Protein AF-A0A7S2V9V9-F1 (afdb_monomer_lite)

Structure (mmCIF, N/CA/C/O backbone):
data_AF-A0A7S2V9V9-F1
#
_entry.id   AF-A0A7S2V9V9-F1
#
loop_
_atom_site.group_PDB
_atom_site.id
_atom_site.type_symbol
_atom_site.label_atom_id
_atom_site.label_alt_id
_atom_site.label_comp_id
_atom_site.label_asym_id
_atom_site.label_entity_id
_atom_site.label_seq_id
_atom_site.pdbx_PDB_ins_code
_atom_site.Cartn_x
_atom_site.Cartn_y
_atom_site.Cartn_z
_atom_site.occupancy
_atom_site.B_iso_or_equiv
_atom_site.auth_seq_id
_atom_site.auth_comp_id
_atom_site.auth_asym_id
_atom_site.auth_atom_id
_atom_site.pdbx_PDB_model_num
ATOM 1 N N . MET A 1 1 ? 31.658 46.465 34.150 1.00 36.44 1 MET A N 1
ATOM 2 C CA . MET A 1 1 ? 31.860 45.616 32.953 1.00 36.44 1 MET A CA 1
ATOM 3 C C . MET A 1 1 ? 30.732 44.587 32.948 1.00 36.44 1 MET A C 1
ATOM 5 O O . MET A 1 1 ? 30.599 43.927 33.961 1.00 36.44 1 MET A O 1
ATOM 9 N N . GLY A 1 2 ? 29.841 44.426 31.974 1.00 36.22 2 GLY A N 1
ATOM 10 C CA . GLY A 1 2 ? 29.581 45.121 30.718 1.00 36.22 2 GLY A CA 1
ATOM 11 C C . GLY A 1 2 ? 28.080 45.429 30.599 1.00 36.22 2 GLY A C 1
ATOM 12 O O . GLY A 1 2 ? 27.252 44.802 31.258 1.00 36.22 2 GLY A O 1
ATOM 13 N N . GLY A 1 3 ? 27.779 46.480 29.841 1.00 30.20 3 GLY A N 1
ATOM 14 C CA . GLY A 1 3 ? 26.470 47.112 29.751 1.00 30.20 3 GLY A CA 1
ATOM 15 C C . GLY A 1 3 ? 25.541 46.513 28.698 1.00 30.20 3 GLY A C 1
ATOM 16 O O . GLY A 1 3 ? 25.969 45.932 27.705 1.00 30.20 3 GLY A O 1
ATOM 17 N N . SER A 1 4 ? 24.258 46.736 28.969 1.00 34.84 4 SER A N 1
ATOM 18 C CA . SER A 1 4 ? 23.104 46.648 28.078 1.00 34.84 4 SER A CA 1
ATOM 19 C C . SER A 1 4 ? 23.309 47.455 26.789 1.00 34.84 4 SER A C 1
ATOM 21 O O . SER A 1 4 ? 23.699 48.623 26.847 1.00 34.84 4 SER A O 1
ATOM 23 N N . ALA A 1 5 ? 23.016 46.839 25.640 1.00 31.77 5 ALA A N 1
ATOM 24 C CA . ALA A 1 5 ? 22.919 47.509 24.349 1.00 31.77 5 ALA A CA 1
ATOM 25 C C . ALA A 1 5 ? 21.442 47.646 23.953 1.00 31.77 5 ALA A C 1
ATOM 27 O O . ALA A 1 5 ? 20.721 46.668 23.766 1.00 31.77 5 ALA A O 1
ATOM 28 N N . SER A 1 6 ? 21.034 48.904 23.853 1.00 31.03 6 SER A N 1
ATOM 29 C CA . SER A 1 6 ? 19.750 49.418 23.398 1.00 31.03 6 SER A CA 1
ATOM 30 C C . SER A 1 6 ? 19.849 49.797 21.912 1.00 31.03 6 SER A C 1
ATOM 32 O O . SER A 1 6 ? 20.848 50.391 21.523 1.00 31.03 6 SER A O 1
ATOM 34 N N . VAL A 1 7 ? 18.775 49.527 21.154 1.00 34.25 7 VAL A N 1
ATOM 35 C CA . VAL A 1 7 ? 18.222 50.330 20.035 1.00 34.25 7 VAL A CA 1
ATOM 36 C C . VAL A 1 7 ? 19.156 50.684 18.869 1.00 34.25 7 VAL A C 1
ATOM 38 O O . VAL A 1 7 ? 19.941 51.606 19.017 1.00 34.25 7 VAL A O 1
ATOM 41 N N . VAL A 1 8 ? 18.930 50.092 17.681 1.00 33.81 8 VAL A N 1
ATOM 42 C CA . VAL A 1 8 ? 18.851 50.779 16.362 1.00 33.81 8 VAL A CA 1
ATOM 43 C C . VAL A 1 8 ? 18.061 49.883 15.377 1.00 33.81 8 VAL A C 1
ATOM 45 O O . VAL A 1 8 ? 18.212 48.666 15.398 1.00 33.81 8 VAL A O 1
ATOM 48 N N . VAL A 1 9 ? 17.303 50.523 14.474 1.00 29.14 9 VAL A N 1
ATOM 49 C CA . VAL A 1 9 ? 16.671 50.035 13.222 1.00 29.14 9 VAL A CA 1
ATOM 50 C C . VAL A 1 9 ? 15.174 49.690 13.299 1.00 29.14 9 VAL A C 1
ATOM 52 O O . VAL A 1 9 ? 14.748 48.561 13.096 1.00 29.14 9 VAL A O 1
ATOM 55 N N . GLU A 1 10 ? 14.356 50.731 13.468 1.00 35.50 10 GLU A N 1
ATOM 56 C CA . GLU A 1 10 ? 13.002 50.802 12.904 1.00 35.50 10 GLU A CA 1
ATOM 57 C C . GLU A 1 10 ? 12.976 51.983 11.920 1.00 35.50 10 GLU A C 1
ATOM 59 O O . GLU A 1 10 ? 12.989 53.137 12.347 1.00 35.50 10 GLU A O 1
ATOM 64 N N . ARG A 1 11 ? 13.038 51.692 10.612 1.00 40.50 11 ARG A N 1
ATOM 65 C CA . ARG A 1 11 ? 12.555 52.500 9.467 1.00 40.50 11 ARG A CA 1
ATOM 66 C C . ARG A 1 11 ? 13.237 52.035 8.183 1.00 40.50 11 ARG A C 1
ATOM 68 O O . ARG A 1 11 ? 14.275 52.560 7.809 1.00 40.50 11 ARG A O 1
ATOM 75 N N . GLU A 1 12 ? 12.607 51.100 7.488 1.00 34.78 12 GLU A N 1
ATOM 76 C CA . GLU A 1 12 ? 12.567 51.061 6.025 1.00 34.78 12 GLU A CA 1
ATOM 77 C C . GLU A 1 12 ? 11.476 50.071 5.593 1.00 34.78 12 GLU A C 1
ATOM 79 O O . GLU A 1 12 ? 11.235 49.091 6.289 1.00 34.78 12 GLU A O 1
ATOM 84 N N . LEU A 1 13 ? 10.837 50.340 4.447 1.00 31.81 13 LEU A N 1
ATOM 85 C CA . LEU A 1 13 ? 9.734 49.596 3.803 1.00 31.81 13 LEU A CA 1
ATOM 86 C C . LEU A 1 13 ? 8.303 50.096 4.075 1.00 31.81 13 LEU A C 1
ATOM 88 O O . LEU A 1 13 ? 7.404 49.343 4.428 1.00 31.81 13 LEU A O 1
ATOM 92 N N . LEU A 1 14 ? 8.056 51.360 3.731 1.00 32.47 14 LEU A N 1
ATOM 93 C CA . LEU A 1 14 ? 6.814 51.731 3.047 1.00 32.47 14 LEU A CA 1
ATOM 94 C C . LEU A 1 14 ? 7.199 52.428 1.741 1.00 32.47 14 LEU A C 1
ATOM 96 O O . LEU A 1 14 ? 7.457 53.629 1.718 1.00 32.47 14 LEU A O 1
ATOM 100 N N . LYS A 1 15 ? 7.292 51.657 0.653 1.00 38.94 15 LYS A N 1
ATOM 101 C CA . LYS A 1 15 ? 7.245 52.234 -0.695 1.00 38.94 15 LYS A CA 1
ATOM 102 C C . LYS A 1 15 ? 5.768 52.442 -1.053 1.00 38.94 15 LYS A C 1
ATOM 104 O O . LYS A 1 15 ? 4.975 51.538 -0.784 1.00 38.94 15 LYS A O 1
ATOM 109 N N . PRO A 1 16 ? 5.378 53.593 -1.619 1.00 38.88 16 PRO A N 1
ATOM 110 C CA . PRO A 1 16 ? 4.021 53.779 -2.112 1.00 38.88 16 PRO A CA 1
ATOM 111 C C . PRO A 1 16 ? 3.759 52.780 -3.246 1.00 38.88 16 PRO A C 1
ATOM 113 O O . PRO A 1 16 ? 4.573 52.646 -4.158 1.00 38.88 16 PRO A O 1
ATOM 116 N N . VAL A 1 17 ? 2.648 52.050 -3.142 1.00 45.81 17 VAL A N 1
ATOM 117 C CA . VAL A 1 17 ? 2.143 51.169 -4.201 1.00 45.81 17 VAL A CA 1
ATOM 118 C C . VAL A 1 17 ? 1.654 52.049 -5.349 1.00 45.81 17 VAL A C 1
ATOM 120 O O . VAL A 1 17 ? 0.987 53.059 -5.112 1.00 45.81 17 VAL A O 1
ATOM 123 N N . ASP A 1 18 ? 2.030 51.686 -6.571 1.00 53.84 18 ASP A N 1
ATOM 124 C CA . ASP A 1 18 ? 1.668 52.411 -7.785 1.00 53.84 18 ASP A CA 1
ATOM 125 C C . ASP A 1 18 ? 0.143 52.375 -7.999 1.00 53.84 18 ASP A C 1
ATOM 127 O O . ASP A 1 18 ? -0.524 51.372 -7.735 1.00 53.84 18 ASP A O 1
ATOM 131 N N . GLY A 1 19 ? -0.438 53.487 -8.451 1.00 49.59 19 GLY A N 1
ATOM 132 C CA . GLY A 1 19 ? -1.896 53.671 -8.523 1.00 49.59 19 GLY A CA 1
ATOM 133 C C . GLY A 1 19 ? -2.606 52.742 -9.518 1.00 49.59 19 GLY A C 1
ATOM 134 O O . GLY A 1 19 ? -3.830 52.619 -9.482 1.00 49.59 19 GLY A O 1
ATOM 135 N N . SER A 1 20 ? -1.852 52.069 -10.388 1.00 50.06 20 SER A N 1
ATOM 136 C CA . SER A 1 20 ? -2.335 51.082 -11.359 1.00 50.06 20 SER A CA 1
ATOM 137 C C . SER A 1 20 ? -2.782 49.761 -10.713 1.00 50.06 20 SER A C 1
ATOM 139 O O . SER A 1 20 ? -3.752 49.163 -11.184 1.00 50.06 20 SER A O 1
ATOM 141 N N . ASP A 1 21 ? -2.178 49.356 -9.591 1.00 53.59 21 ASP A N 1
ATOM 142 C CA . ASP A 1 21 ? -2.534 48.118 -8.875 1.00 53.59 21 ASP A CA 1
ATOM 143 C C . ASP A 1 21 ? -3.865 48.231 -8.115 1.00 53.59 21 ASP A C 1
ATOM 145 O O . ASP A 1 21 ? -4.569 47.240 -7.906 1.00 53.59 21 ASP A O 1
ATOM 149 N N . LEU A 1 22 ? -4.267 49.450 -7.742 1.00 58.72 22 LEU A N 1
ATOM 150 C CA . LEU A 1 22 ? -5.531 49.691 -7.038 1.00 58.72 22 LEU A CA 1
ATOM 151 C C . LEU A 1 22 ? -6.752 49.467 -7.939 1.00 58.72 22 LEU A C 1
ATOM 153 O O . LEU A 1 22 ? -7.773 48.964 -7.465 1.00 58.72 22 LEU A O 1
ATOM 157 N N . ASN A 1 23 ? -6.643 49.779 -9.233 1.00 64.12 23 ASN A N 1
ATOM 158 C CA . ASN A 1 23 ? -7.724 49.548 -10.194 1.00 64.12 23 ASN A CA 1
ATOM 159 C C . ASN A 1 23 ? -7.877 48.053 -10.509 1.00 64.12 23 ASN A C 1
ATOM 161 O O . ASN A 1 23 ? -8.989 47.534 -10.463 1.00 64.12 23 ASN A O 1
ATOM 165 N N . ALA A 1 24 ? -6.767 47.331 -10.699 1.00 58.91 24 ALA A N 1
ATOM 166 C CA . ALA A 1 24 ? -6.794 45.879 -10.887 1.00 58.91 24 ALA A CA 1
ATOM 167 C C . ALA A 1 24 ? -7.374 45.146 -9.660 1.00 58.91 24 ALA A C 1
ATOM 169 O O . ALA A 1 24 ? -8.154 44.200 -9.796 1.00 58.91 24 ALA A O 1
ATOM 170 N N . ALA A 1 25 ? -7.053 45.616 -8.450 1.00 55.88 25 ALA A N 1
ATOM 171 C CA . ALA A 1 25 ? -7.640 45.097 -7.218 1.00 55.88 25 ALA A CA 1
ATOM 172 C C . ALA A 1 25 ? -9.147 45.397 -7.116 1.00 55.88 25 ALA A C 1
ATOM 174 O O . ALA A 1 25 ? -9.921 44.529 -6.701 1.00 55.88 25 ALA A O 1
ATOM 175 N N . ALA A 1 26 ? -9.587 46.594 -7.515 1.00 68.31 26 ALA A N 1
ATOM 176 C CA . ALA A 1 26 ? -11.001 46.964 -7.529 1.00 68.31 26 ALA A CA 1
ATOM 177 C C . ALA A 1 26 ? -11.810 46.110 -8.521 1.00 68.31 26 ALA A C 1
ATOM 179 O O . ALA A 1 26 ? -12.881 45.610 -8.159 1.00 68.31 26 ALA A O 1
ATOM 180 N N . ASP A 1 27 ? -11.269 45.864 -9.715 1.00 68.31 27 ASP A N 1
ATOM 181 C CA . ASP A 1 27 ? -11.889 45.019 -10.740 1.00 68.31 27 ASP A CA 1
ATOM 182 C C . ASP A 1 27 ? -11.977 43.555 -10.287 1.00 68.31 27 ASP A C 1
ATOM 184 O O . ASP A 1 27 ? -13.024 42.913 -10.415 1.00 68.31 27 ASP A O 1
ATOM 188 N N . ALA A 1 28 ? -10.925 43.037 -9.645 1.00 57.62 28 ALA A N 1
ATOM 189 C CA . ALA A 1 28 ? -10.939 41.699 -9.061 1.00 57.62 28 ALA A CA 1
ATOM 190 C C . ALA A 1 28 ? -11.999 41.561 -7.950 1.00 57.62 28 ALA A C 1
ATOM 192 O O . ALA A 1 28 ? -12.719 40.560 -7.885 1.00 57.62 28 ALA A O 1
ATOM 193 N N . VAL A 1 29 ? -12.148 42.576 -7.090 1.00 69.31 29 VAL A N 1
ATOM 194 C CA . VAL A 1 29 ? -13.183 42.604 -6.043 1.00 69.31 29 VAL A CA 1
ATOM 195 C C . VAL A 1 29 ? -14.588 42.684 -6.647 1.00 69.31 29 VAL A C 1
ATOM 197 O O . VAL A 1 29 ? -15.509 42.032 -6.140 1.00 69.31 29 VAL A O 1
ATOM 200 N N . ALA A 1 30 ? -14.773 43.451 -7.723 1.00 74.50 30 ALA A N 1
ATOM 201 C CA . ALA A 1 30 ? -16.044 43.544 -8.433 1.00 74.50 30 ALA A CA 1
ATOM 202 C C . ALA A 1 30 ? -16.446 42.195 -9.051 1.00 74.50 30 ALA A C 1
ATOM 204 O O . ALA A 1 30 ? -17.587 41.755 -8.876 1.00 74.50 30 ALA A O 1
ATOM 205 N N . GLU A 1 31 ? -15.504 41.483 -9.671 1.00 74.31 31 GLU A N 1
ATOM 206 C CA . GLU A 1 31 ? -15.770 40.178 -10.281 1.00 74.31 31 GLU A CA 1
ATOM 207 C C . GLU A 1 31 ? -16.061 39.094 -9.227 1.00 74.31 31 GLU A C 1
ATOM 209 O O . GLU A 1 31 ? -16.985 38.295 -9.387 1.00 74.31 31 GLU A O 1
ATOM 214 N N . VAL A 1 32 ? -15.378 39.114 -8.075 1.00 62.94 32 VAL A N 1
ATOM 215 C CA . VAL A 1 32 ? -15.703 38.215 -6.948 1.00 62.94 32 VAL A CA 1
ATOM 216 C C . VAL A 1 32 ? -17.112 38.480 -6.403 1.00 62.94 32 VAL A C 1
ATOM 218 O O . VAL A 1 32 ? -17.848 37.535 -6.101 1.00 62.94 32 VAL A O 1
ATOM 221 N N . LYS A 1 33 ? -17.529 39.749 -6.295 1.00 69.94 33 LYS A N 1
ATOM 222 C CA . LYS A 1 33 ? -18.902 40.103 -5.890 1.00 69.94 33 LYS A CA 1
ATOM 223 C C . LYS A 1 33 ? -19.932 39.608 -6.908 1.00 69.94 33 LYS A C 1
ATOM 225 O O . LYS A 1 33 ? -20.965 39.072 -6.504 1.00 69.94 33 LYS A O 1
ATOM 230 N N . ARG A 1 34 ? -19.637 39.724 -8.206 1.00 85.19 34 ARG A N 1
ATOM 231 C CA . ARG A 1 34 ? -20.485 39.208 -9.289 1.00 85.19 34 ARG A CA 1
ATOM 232 C C . ARG A 1 34 ? -20.626 37.685 -9.226 1.00 85.19 34 ARG A C 1
ATOM 234 O O . ARG A 1 34 ? -21.750 37.188 -9.261 1.00 85.19 34 ARG A O 1
ATOM 241 N N . MET A 1 35 ? -19.522 36.954 -9.060 1.00 68.19 35 MET A N 1
ATOM 242 C CA . MET A 1 35 ? -19.529 35.490 -8.939 1.00 68.19 35 MET A CA 1
ATOM 243 C C . MET A 1 35 ? -20.311 35.013 -7.708 1.00 68.19 35 MET A C 1
ATOM 245 O O . MET A 1 35 ? -21.097 34.075 -7.809 1.00 68.19 35 MET A O 1
ATOM 249 N N . ARG A 1 36 ? -20.170 35.688 -6.557 1.00 66.38 36 ARG A N 1
ATOM 250 C CA . ARG A 1 36 ? -20.967 35.377 -5.353 1.00 66.38 36 ARG A CA 1
ATOM 251 C C . ARG A 1 36 ? -22.462 35.580 -5.572 1.00 66.38 36 ARG A C 1
ATOM 253 O O . ARG A 1 36 ? -23.250 34.766 -5.101 1.00 66.38 36 ARG A O 1
ATOM 260 N N . LYS A 1 37 ? -22.847 36.643 -6.283 1.00 78.81 37 LYS A N 1
ATOM 261 C CA . LYS A 1 37 ? -24.248 36.911 -6.619 1.00 78.81 37 LYS A CA 1
ATOM 262 C C . LYS A 1 37 ? -24.829 35.796 -7.493 1.00 78.81 37 LYS A C 1
ATOM 264 O O . LYS A 1 37 ? -25.873 35.257 -7.149 1.00 78.81 37 LYS A O 1
ATOM 269 N N . LEU A 1 38 ? -24.107 35.394 -8.542 1.00 70.38 38 LEU A N 1
ATOM 270 C CA . LEU A 1 38 ? -24.482 34.275 -9.417 1.00 70.38 38 LEU A CA 1
ATOM 271 C C . LEU A 1 38 ? -24.632 32.960 -8.643 1.00 70.38 38 LEU A C 1
ATOM 273 O O . LEU A 1 38 ? -25.619 32.256 -8.818 1.00 70.38 38 LEU A O 1
ATOM 277 N N . LEU A 1 39 ? -23.699 32.657 -7.736 1.00 66.19 39 LEU A N 1
ATOM 278 C CA . LEU A 1 39 ? -23.767 31.446 -6.916 1.00 66.19 39 LEU A CA 1
ATOM 279 C C . LEU A 1 39 ? -24.992 31.445 -5.983 1.00 66.19 39 LEU A C 1
ATOM 281 O O . LEU A 1 39 ? -25.609 30.404 -5.766 1.00 66.19 39 LEU A O 1
ATOM 285 N N . HIS A 1 40 ? -25.354 32.611 -5.439 1.00 73.00 40 HIS A N 1
ATOM 286 C CA . HIS A 1 40 ? -26.559 32.764 -4.626 1.00 73.00 40 HIS A CA 1
ATOM 287 C C . HIS A 1 40 ? -27.841 32.636 -5.450 1.00 73.00 40 HIS A C 1
ATOM 289 O O . HIS A 1 40 ? -28.777 31.983 -5.001 1.00 73.00 40 HIS A O 1
ATOM 295 N N . GLU A 1 41 ? -27.876 33.215 -6.651 1.00 75.69 41 GLU A N 1
ATOM 296 C CA . GLU A 1 41 ? -29.005 33.088 -7.578 1.00 75.69 41 GLU A CA 1
ATOM 297 C C . GLU A 1 41 ? -29.197 31.627 -8.018 1.00 75.69 41 GLU A C 1
ATOM 299 O O . GLU A 1 41 ? -30.321 31.134 -8.011 1.00 75.69 41 GLU A O 1
ATOM 304 N N . MET A 1 42 ? -28.110 30.899 -8.300 1.00 66.69 42 MET A N 1
ATOM 305 C CA . MET A 1 42 ? -28.160 29.465 -8.614 1.00 66.69 42 MET A CA 1
ATOM 306 C C . MET A 1 42 ? -28.695 28.635 -7.442 1.00 66.69 42 MET A C 1
ATOM 308 O O . MET A 1 42 ? -29.566 27.794 -7.649 1.00 66.69 42 MET A O 1
ATOM 312 N N . ARG A 1 43 ? -28.247 28.910 -6.207 1.00 59.34 43 ARG A N 1
ATOM 313 C CA . ARG A 1 43 ? -28.784 28.244 -5.007 1.00 59.34 43 ARG A CA 1
ATOM 314 C C . ARG A 1 43 ? -30.262 28.540 -4.781 1.00 59.34 43 ARG A C 1
ATOM 316 O O . ARG A 1 43 ? -31.004 27.627 -4.452 1.00 59.34 43 ARG A O 1
ATOM 323 N N . ALA A 1 44 ? -30.702 29.778 -4.995 1.00 63.88 44 ALA A N 1
ATOM 324 C CA . ALA A 1 44 ? -32.108 30.144 -4.836 1.00 63.88 44 ALA A CA 1
ATOM 325 C C . ALA A 1 44 ? -33.015 29.412 -5.844 1.00 63.88 44 ALA A C 1
ATOM 327 O O . ALA A 1 44 ? -34.132 29.027 -5.499 1.00 63.88 44 ALA A O 1
ATOM 328 N N . VAL A 1 45 ? -32.527 29.187 -7.072 1.00 60.59 45 VAL A N 1
ATOM 329 C CA . VAL A 1 45 ? -33.218 28.384 -8.097 1.00 60.59 45 VAL A CA 1
ATOM 330 C C . VAL A 1 45 ? -33.258 26.902 -7.709 1.00 60.59 45 VAL A C 1
ATOM 332 O O . VAL A 1 45 ? -34.291 26.258 -7.878 1.00 60.59 45 VAL A O 1
ATOM 335 N N . GLU A 1 46 ? -32.172 26.366 -7.151 1.00 49.91 46 GLU A N 1
ATOM 336 C CA . GLU A 1 46 ? -32.090 24.973 -6.694 1.00 49.91 46 GLU A CA 1
ATOM 337 C C . GLU A 1 46 ? -33.007 24.724 -5.479 1.00 49.91 46 GLU A C 1
ATOM 339 O O . GLU A 1 46 ? -33.777 23.767 -5.473 1.00 49.91 46 GLU A O 1
ATOM 344 N N . GLU A 1 47 ? -33.038 25.639 -4.506 1.00 58.12 47 GLU A N 1
ATOM 345 C CA . GLU A 1 47 ? -33.942 25.584 -3.348 1.00 58.12 47 GLU A CA 1
ATOM 346 C C . GLU A 1 47 ? -35.423 25.687 -3.759 1.00 58.12 47 GLU A C 1
ATOM 348 O O . GLU A 1 47 ? -36.263 24.979 -3.207 1.00 58.12 47 GLU A O 1
ATOM 353 N N . HIS A 1 48 ? -35.754 26.491 -4.780 1.00 47.12 48 HIS A N 1
ATOM 354 C CA . HIS A 1 48 ? -37.113 26.552 -5.342 1.00 47.12 48 HIS A CA 1
ATOM 355 C C . HIS A 1 48 ? -37.501 25.312 -6.164 1.00 47.12 48 HIS A C 1
ATOM 357 O O . HIS A 1 48 ? -38.691 25.009 -6.278 1.00 47.12 48 HIS A O 1
ATOM 363 N N . SER A 1 49 ? -36.521 24.608 -6.741 1.00 46.88 49 SER A N 1
ATOM 364 C CA . SER A 1 49 ? -36.719 23.351 -7.475 1.00 46.88 49 SER A CA 1
ATOM 365 C C . SER A 1 49 ? -36.998 22.189 -6.519 1.00 46.88 49 SER A C 1
ATOM 367 O O . SER A 1 49 ? -37.923 21.410 -6.735 1.00 46.88 49 SER A O 1
ATOM 369 N N . VAL A 1 50 ? -36.257 22.116 -5.410 1.00 43.91 50 VAL A N 1
ATOM 370 C CA . VAL A 1 50 ? -36.399 21.047 -4.408 1.00 43.91 50 VAL A CA 1
ATOM 371 C C . VAL A 1 50 ? -37.654 21.234 -3.545 1.00 43.91 50 VAL A C 1
ATOM 373 O O . VAL A 1 50 ? -38.288 20.250 -3.177 1.00 43.91 50 VAL A O 1
ATOM 376 N N . ALA A 1 51 ? -38.072 22.476 -3.272 1.00 47.97 51 ALA A N 1
ATOM 377 C CA . ALA A 1 51 ? -39.263 22.760 -2.465 1.00 47.97 51 ALA A CA 1
ATOM 378 C C . ALA A 1 51 ? -40.612 22.502 -3.176 1.00 47.97 51 ALA A C 1
ATOM 380 O O . ALA A 1 51 ? -41.645 22.551 -2.519 1.00 47.97 51 ALA A O 1
ATOM 381 N N . ASN A 1 52 ? -40.626 22.224 -4.487 1.00 44.34 52 ASN A N 1
ATOM 382 C CA . ASN A 1 52 ? -41.853 22.024 -5.279 1.00 44.34 52 ASN A CA 1
ATOM 383 C C . ASN A 1 52 ? -42.042 20.584 -5.796 1.00 44.34 52 ASN A C 1
ATOM 385 O O . ASN A 1 52 ? -42.835 20.359 -6.710 1.00 44.34 52 ASN A O 1
ATOM 389 N N . ILE A 1 53 ? -41.325 19.602 -5.240 1.00 43.72 53 ILE A N 1
ATOM 390 C CA . ILE A 1 53 ? -41.492 18.191 -5.637 1.00 43.72 53 ILE A CA 1
ATOM 391 C C . ILE A 1 53 ? -42.738 17.551 -4.992 1.00 43.72 53 ILE A C 1
ATOM 393 O O . ILE A 1 53 ? -43.275 16.596 -5.547 1.00 43.72 53 ILE A O 1
ATOM 397 N N . ASP A 1 54 ? -43.286 18.147 -3.932 1.00 46.34 54 ASP A N 1
ATOM 398 C CA . ASP A 1 54 ? -44.553 17.734 -3.320 1.00 46.34 54 ASP A CA 1
ATOM 399 C C . ASP A 1 54 ? -45.646 18.788 -3.549 1.00 46.34 54 ASP A C 1
ATOM 401 O O . ASP A 1 54 ? -46.037 19.496 -2.630 1.00 46.34 54 ASP A O 1
ATOM 405 N N . ASP A 1 55 ? -46.125 18.926 -4.789 1.00 37.41 55 ASP A N 1
ATOM 406 C CA . ASP A 1 55 ? -47.559 19.123 -5.035 1.00 37.41 55 ASP A CA 1
ATOM 407 C C . ASP A 1 55 ? -47.916 19.030 -6.525 1.00 37.41 55 ASP A C 1
ATOM 409 O O . ASP A 1 55 ? -47.444 19.752 -7.406 1.00 37.41 55 ASP A O 1
ATOM 413 N N . CYS A 1 56 ? -48.828 18.110 -6.806 1.00 41.50 56 CYS A N 1
ATOM 414 C CA . CYS A 1 56 ? -49.406 17.871 -8.114 1.00 41.50 56 CYS A CA 1
ATOM 415 C C . CYS A 1 56 ? -50.351 19.034 -8.482 1.00 41.50 56 CYS A C 1
ATOM 417 O O . CYS A 1 56 ? -51.428 19.128 -7.893 1.00 41.50 56 CYS A O 1
ATOM 419 N N . LYS A 1 57 ? -49.967 19.903 -9.441 1.00 40.25 57 LYS A N 1
ATOM 420 C CA . LYS A 1 57 ? -50.842 20.658 -10.389 1.00 40.25 57 LYS A CA 1
ATOM 421 C C . LYS A 1 57 ? -50.038 21.655 -11.247 1.00 40.25 57 LYS A C 1
ATOM 423 O O . LYS A 1 57 ? -50.158 22.873 -11.120 1.00 40.25 57 LYS A O 1
ATOM 428 N N . ALA A 1 58 ? -49.239 21.143 -12.179 1.00 34.84 58 ALA A N 1
ATOM 429 C CA . ALA A 1 58 ? -48.529 21.960 -13.163 1.00 34.84 58 ALA A CA 1
ATOM 430 C C . ALA A 1 58 ? -49.283 22.000 -14.503 1.00 34.84 58 ALA A C 1
ATOM 432 O O . ALA A 1 58 ? -48.965 21.256 -15.421 1.00 34.84 58 ALA A O 1
ATOM 433 N N . GLU A 1 59 ? -50.267 22.897 -14.631 1.00 35.09 59 GLU A N 1
ATOM 434 C CA . GLU A 1 59 ? -50.832 23.248 -15.951 1.00 35.09 59 GLU A CA 1
ATOM 435 C C . GLU A 1 59 ? -50.993 24.765 -16.182 1.00 35.09 59 GLU A C 1
ATOM 437 O O . GLU A 1 59 ? -51.594 25.192 -17.162 1.00 35.09 59 GLU A O 1
ATOM 442 N N . LYS A 1 60 ? -50.426 25.630 -15.323 1.00 34.91 60 LYS A N 1
ATOM 443 C CA . LYS A 1 60 ? -50.537 27.100 -15.496 1.00 34.91 60 LYS A CA 1
ATOM 444 C C . LYS A 1 60 ? -49.263 27.933 -15.316 1.00 34.91 60 LYS A C 1
ATOM 446 O O . LYS A 1 60 ? -49.346 29.155 -15.378 1.00 34.91 60 LYS A O 1
ATOM 451 N N . LEU A 1 61 ? -48.084 27.324 -15.169 1.00 31.94 61 LEU A N 1
ATOM 452 C CA . LEU A 1 61 ? -46.819 28.069 -14.993 1.00 31.94 61 LEU A CA 1
ATOM 453 C C . LEU A 1 61 ? -45.794 27.906 -16.131 1.00 31.94 61 LEU A C 1
ATOM 455 O O . LEU A 1 61 ? -44.701 28.466 -16.052 1.00 31.94 61 LEU A O 1
ATOM 459 N N . CYS A 1 62 ? -46.163 27.262 -17.246 1.00 33.81 62 CYS A N 1
ATOM 460 C CA . CYS A 1 62 ? -45.390 27.297 -18.497 1.00 33.81 62 CYS A CA 1
ATOM 461 C C . CYS A 1 62 ? -45.520 28.668 -19.191 1.00 33.81 62 CYS A C 1
ATOM 463 O O . CYS A 1 62 ? -46.152 28.808 -20.233 1.00 33.81 62 CYS A O 1
ATOM 465 N N . GLY A 1 63 ? -44.935 29.703 -18.585 1.00 32.47 63 GLY A N 1
ATOM 466 C CA . GLY A 1 63 ? -44.929 31.072 -19.111 1.00 32.47 63 GLY A CA 1
ATOM 467 C C . GLY A 1 63 ? -43.546 31.715 -19.228 1.00 32.47 63 GLY A C 1
ATOM 468 O O . GLY A 1 63 ? -43.439 32.817 -19.758 1.00 32.47 63 GLY A O 1
ATOM 469 N N . LYS A 1 64 ? -42.469 31.066 -18.771 1.00 34.50 64 LYS A N 1
ATOM 470 C CA . LYS A 1 64 ? -41.106 31.593 -18.934 1.00 34.50 64 LYS A CA 1
ATOM 471 C C . LYS A 1 64 ? -40.229 30.563 -19.631 1.00 34.50 64 LYS A C 1
ATOM 473 O O . LYS A 1 64 ? -39.751 29.619 -19.017 1.00 34.50 64 LYS A O 1
ATOM 478 N N . ARG A 1 65 ? -40.058 30.760 -20.943 1.00 36.50 65 ARG A N 1
ATOM 479 C CA . ARG A 1 65 ? -39.123 30.015 -21.791 1.00 36.50 65 ARG A CA 1
ATOM 480 C C . ARG A 1 65 ? -37.724 30.064 -21.179 1.00 36.50 65 ARG A C 1
ATOM 482 O O . ARG A 1 65 ? -37.110 31.129 -21.112 1.00 36.50 65 ARG A O 1
ATOM 489 N N . PHE A 1 66 ? -37.237 28.899 -20.773 1.00 35.78 66 PHE A N 1
ATOM 490 C CA . PHE A 1 66 ? -35.820 28.628 -20.602 1.00 35.78 66 PHE A CA 1
ATOM 491 C C . PHE A 1 66 ? -35.146 28.872 -21.961 1.00 35.78 66 PHE A C 1
ATOM 493 O O . PHE A 1 66 ? -35.551 28.301 -22.972 1.00 35.78 66 PHE A O 1
ATOM 500 N N . ASN A 1 67 ? -34.210 29.817 -22.029 1.00 40.31 67 ASN A N 1
ATOM 501 C CA . ASN A 1 67 ? -33.558 30.184 -23.284 1.00 40.31 67 ASN A CA 1
ATOM 502 C C . ASN A 1 67 ? -32.341 29.274 -23.494 1.00 40.31 67 ASN A C 1
ATOM 504 O O . ASN A 1 67 ? -31.211 29.669 -23.208 1.00 40.31 67 ASN A O 1
ATOM 508 N N . GLU A 1 68 ? -32.595 28.053 -23.975 1.00 37.06 68 GLU A N 1
ATOM 509 C CA . GLU A 1 68 ? -31.588 27.020 -24.290 1.00 37.06 68 GLU A CA 1
ATOM 510 C C . GLU A 1 68 ? -30.451 27.538 -25.182 1.00 37.06 68 GLU A C 1
ATOM 512 O O . GLU A 1 68 ? -29.318 27.066 -25.097 1.00 37.06 68 GLU A O 1
ATOM 517 N N . LYS A 1 69 ? -30.708 28.588 -25.971 1.00 32.50 69 LYS A N 1
ATOM 518 C CA . LYS A 1 69 ? -29.716 29.203 -26.856 1.00 32.50 69 LYS A CA 1
ATOM 519 C C . LYS A 1 69 ? -28.503 29.772 -26.105 1.00 32.50 69 LYS A C 1
ATOM 521 O O . LYS A 1 69 ? -27.387 29.661 -26.595 1.00 32.50 69 LYS A O 1
ATOM 526 N N . LYS A 1 70 ? -28.687 30.304 -24.887 1.00 36.31 70 LYS A N 1
ATOM 527 C CA . LYS A 1 70 ? -27.565 30.814 -24.072 1.00 36.31 70 LYS A CA 1
ATOM 528 C C . LYS A 1 70 ? -26.715 29.709 -23.445 1.00 36.31 70 LYS A C 1
ATOM 530 O O . LYS A 1 70 ? -25.555 29.951 -23.135 1.00 36.31 70 LYS A O 1
ATOM 535 N N . PHE A 1 71 ? -27.282 28.521 -23.249 1.00 32.94 71 PHE A N 1
ATOM 536 C CA . PHE A 1 71 ? -26.548 27.376 -22.713 1.00 32.94 71 PHE A CA 1
ATOM 537 C C . PHE A 1 71 ? -25.681 26.723 -23.802 1.00 32.94 71 PHE A C 1
ATOM 539 O O . PHE A 1 71 ? -24.531 26.364 -23.554 1.00 32.94 71 PHE A O 1
ATOM 546 N N . TYR A 1 72 ? -26.189 26.675 -25.038 1.00 30.03 72 TYR A N 1
ATOM 547 C CA . TYR A 1 72 ? -25.428 26.205 -26.198 1.00 30.03 72 TYR A CA 1
ATOM 548 C C . TYR A 1 72 ? -24.334 27.182 -26.659 1.00 30.03 72 TYR A C 1
ATOM 550 O O . TYR A 1 72 ? -23.265 26.743 -27.068 1.00 30.03 72 TYR A O 1
ATOM 558 N N . GLU A 1 73 ? -24.533 28.500 -26.543 1.00 34.62 73 GLU A N 1
ATOM 559 C CA . GLU A 1 73 ? -23.470 29.478 -26.844 1.00 34.62 73 GLU A CA 1
ATOM 560 C C . GLU A 1 73 ? -22.311 29.433 -25.825 1.00 34.62 73 GLU A C 1
ATOM 562 O O . GLU A 1 73 ? -21.186 29.774 -26.172 1.00 34.62 73 GLU A O 1
ATOM 567 N N . PHE A 1 74 ? -22.545 28.955 -24.594 1.00 33.41 74 PHE A N 1
ATOM 568 C CA . PHE A 1 74 ? -21.506 28.841 -23.556 1.00 33.41 74 PHE A CA 1
ATOM 569 C C . PHE A 1 74 ? -20.622 27.591 -23.704 1.00 33.41 74 PHE A C 1
ATOM 571 O O . PHE A 1 74 ? -19.513 27.550 -23.184 1.00 33.41 74 PHE A O 1
ATOM 578 N N . THR A 1 75 ? -21.105 26.564 -24.406 1.00 34.19 75 THR A N 1
ATOM 579 C CA . THR A 1 75 ? -20.379 25.301 -24.630 1.00 34.19 75 THR A CA 1
ATOM 580 C C . THR A 1 75 ? -19.666 25.251 -25.982 1.00 34.19 75 THR A C 1
ATOM 582 O O . THR A 1 75 ? -18.966 24.281 -26.256 1.00 34.19 75 THR A O 1
ATOM 585 N N . ASN A 1 76 ? -19.803 26.297 -26.807 1.00 31.06 76 ASN A N 1
ATOM 586 C CA . ASN A 1 76 ? -19.300 26.326 -28.181 1.00 31.06 76 ASN A CA 1
ATOM 587 C C . ASN A 1 76 ? -18.398 27.535 -28.495 1.00 31.06 76 ASN A C 1
ATOM 589 O O . ASN A 1 76 ? -18.325 27.982 -29.638 1.00 31.06 76 ASN A O 1
ATOM 593 N N . THR A 1 77 ? -17.712 28.085 -27.492 1.00 34.91 77 THR A N 1
ATOM 594 C CA . THR A 1 77 ? -16.561 28.971 -27.722 1.00 34.91 77 THR A CA 1
ATOM 595 C C . THR A 1 77 ? -15.297 28.122 -27.841 1.00 34.91 77 THR A C 1
ATOM 597 O O . THR A 1 77 ? -15.012 27.332 -26.946 1.00 34.91 77 THR A O 1
ATOM 600 N N . GLU A 1 78 ? -14.550 28.295 -28.936 1.00 33.38 78 GLU A N 1
ATOM 601 C CA . GLU A 1 78 ? -13.361 27.527 -29.365 1.00 33.38 78 GLU A CA 1
ATOM 602 C C . GLU A 1 78 ? -12.167 27.510 -28.386 1.00 33.38 78 GLU A C 1
ATOM 604 O O . GLU A 1 78 ? -11.138 26.891 -28.666 1.00 33.38 78 GLU A O 1
ATOM 609 N N . ASP A 1 79 ? -12.295 28.111 -27.208 1.00 37.12 79 ASP A N 1
ATOM 610 C CA . ASP A 1 79 ? -11.273 28.061 -26.174 1.00 37.12 79 ASP A CA 1
ATOM 611 C C . ASP A 1 79 ? -11.412 26.767 -25.365 1.00 37.12 79 ASP A C 1
ATOM 613 O O . ASP A 1 79 ? -12.173 26.670 -24.399 1.00 37.12 79 ASP A O 1
ATOM 617 N N . LYS A 1 80 ? -10.641 25.748 -25.765 1.00 35.53 80 LYS A N 1
ATOM 618 C CA . LYS A 1 80 ? -10.408 24.521 -24.989 1.00 35.53 80 LYS A CA 1
ATOM 619 C C . LYS A 1 80 ? -9.736 24.865 -23.654 1.00 35.53 80 LYS A C 1
ATOM 621 O O . LYS A 1 80 ? -8.525 24.727 -23.498 1.00 35.53 80 LYS A O 1
ATOM 626 N N . ILE A 1 81 ? -10.514 25.294 -22.666 1.00 39.56 81 ILE A N 1
ATOM 627 C CA . ILE A 1 81 ? -10.048 25.364 -21.283 1.00 39.56 81 ILE A CA 1
ATOM 628 C C . ILE A 1 81 ? -9.920 23.921 -20.792 1.00 39.56 81 ILE A C 1
ATOM 630 O O . ILE A 1 81 ? -10.913 23.221 -20.607 1.00 39.56 81 ILE A O 1
ATOM 634 N N . SER A 1 82 ? -8.679 23.466 -20.612 1.00 44.09 82 SER A N 1
ATOM 635 C CA . SER A 1 82 ? -8.384 22.167 -20.007 1.00 44.09 82 SER A CA 1
ATOM 636 C C . SER A 1 82 ? -9.055 22.061 -18.634 1.00 44.09 82 SER A C 1
ATOM 638 O O . SER A 1 82 ? -9.008 22.996 -17.831 1.00 44.09 82 SER A O 1
ATOM 640 N N . TRP A 1 83 ? -9.641 20.901 -18.331 1.00 35.09 83 TRP A N 1
ATOM 641 C CA . TRP A 1 83 ? -10.196 20.580 -17.010 1.00 35.09 83 TRP A CA 1
ATOM 642 C C . TRP A 1 83 ? -9.187 20.802 -15.867 1.00 35.09 83 TRP A C 1
ATOM 644 O O . TRP A 1 83 ? -9.567 21.187 -14.756 1.00 35.09 83 TRP A O 1
ATOM 654 N N . VAL A 1 84 ? -7.890 20.646 -16.149 1.00 40.22 84 VAL A N 1
ATOM 655 C CA . VAL A 1 84 ? -6.782 20.941 -15.223 1.00 40.22 84 VAL A CA 1
ATOM 656 C C . VAL A 1 84 ? -6.718 22.436 -14.891 1.00 40.22 84 VAL A C 1
ATOM 658 O O . VAL A 1 84 ? -6.493 22.830 -13.748 1.00 40.22 84 VAL A O 1
ATOM 661 N N . ASP A 1 85 ? -6.991 23.292 -15.869 1.00 44.25 85 ASP A N 1
ATOM 662 C CA . ASP A 1 85 ? -6.910 24.743 -15.729 1.00 44.25 85 ASP A CA 1
ATOM 663 C C . ASP A 1 85 ? -8.125 25.303 -14.959 1.00 44.25 85 ASP A C 1
ATOM 665 O O . ASP A 1 85 ? -8.003 26.210 -14.130 1.00 44.25 85 ASP A O 1
ATOM 669 N N . LEU A 1 86 ? -9.307 24.705 -15.157 1.00 37.78 86 LEU A N 1
ATOM 670 C CA . LEU A 1 86 ? -10.528 25.056 -14.424 1.00 37.78 86 LEU A CA 1
ATOM 671 C C . LEU A 1 86 ? -10.464 24.613 -12.950 1.00 37.78 86 LEU A C 1
ATOM 673 O O . LEU A 1 86 ? -10.778 25.397 -12.052 1.00 37.78 86 LEU A O 1
ATOM 677 N N . SER A 1 87 ? -10.009 23.385 -12.687 1.00 39.53 87 SER A N 1
ATOM 678 C CA . SER A 1 87 ? -9.855 22.843 -11.327 1.00 39.53 87 SER A CA 1
ATOM 679 C C . SER A 1 87 ? -8.822 23.622 -10.503 1.00 39.53 87 SER A C 1
ATOM 681 O O . SER A 1 87 ? -9.086 23.956 -9.345 1.00 39.53 87 SER A O 1
ATOM 683 N N . THR A 1 88 ? -7.708 24.025 -11.119 1.00 43.31 88 THR A N 1
ATOM 684 C CA . THR A 1 88 ? -6.672 24.858 -10.483 1.00 43.31 88 THR A CA 1
ATOM 685 C C . THR A 1 88 ? -7.206 26.249 -10.111 1.00 43.31 88 THR A C 1
ATOM 687 O O . THR A 1 88 ? -6.994 26.728 -8.993 1.00 43.31 88 THR A O 1
ATOM 690 N N . LYS A 1 89 ? -7.984 26.888 -10.998 1.00 45.06 89 LYS A N 1
ATOM 691 C CA . LYS A 1 89 ? -8.593 28.212 -10.750 1.00 45.06 89 LYS A CA 1
ATOM 692 C C . LYS A 1 89 ? -9.686 28.182 -9.676 1.00 45.06 89 LYS A C 1
ATOM 694 O O . LYS A 1 89 ? -9.848 29.161 -8.944 1.00 45.06 89 LYS A O 1
ATOM 699 N N . VAL A 1 90 ? -10.425 27.076 -9.558 1.00 39.53 90 VAL A N 1
ATOM 700 C CA . VAL A 1 90 ? -11.452 26.878 -8.520 1.00 39.53 90 VAL A CA 1
ATOM 701 C C . VAL A 1 90 ? -10.814 26.602 -7.154 1.00 39.53 90 VAL A C 1
ATOM 703 O O . VAL A 1 90 ? -11.230 27.201 -6.159 1.00 39.53 90 VAL A O 1
ATOM 706 N N . ALA A 1 91 ? -9.761 25.779 -7.100 1.00 40.94 91 ALA A N 1
ATOM 707 C CA . ALA A 1 91 ? -9.020 25.488 -5.870 1.00 40.94 91 ALA A CA 1
ATOM 708 C C . ALA A 1 91 ? -8.382 26.748 -5.256 1.00 40.94 91 ALA A C 1
ATOM 710 O O . ALA A 1 91 ? -8.426 26.934 -4.041 1.00 40.94 91 ALA A O 1
ATOM 711 N N . ALA A 1 92 ? -7.885 27.667 -6.089 1.00 43.59 92 ALA A N 1
ATOM 712 C CA . ALA A 1 92 ? -7.307 28.934 -5.641 1.00 43.59 92 ALA A CA 1
ATOM 713 C C . ALA A 1 92 ? -8.327 29.919 -5.020 1.00 43.59 92 ALA A C 1
ATOM 715 O O . ALA A 1 92 ? -7.928 30.843 -4.312 1.00 43.59 92 ALA A O 1
ATOM 716 N N . LYS A 1 93 ? -9.637 29.758 -5.272 1.00 38.34 93 LYS A N 1
ATOM 717 C CA . LYS A 1 93 ? -10.677 30.739 -4.891 1.00 38.34 93 LYS A CA 1
ATOM 718 C C . LYS A 1 93 ? -11.600 30.304 -3.743 1.00 38.34 93 LYS A C 1
ATOM 720 O O . LYS A 1 93 ? -12.365 31.131 -3.243 1.00 38.34 93 LYS A O 1
ATOM 725 N N . LEU A 1 94 ? -11.545 29.047 -3.293 1.00 30.09 94 LEU A N 1
ATOM 726 C CA . LEU A 1 94 ? -12.435 28.496 -2.259 1.00 30.09 94 LEU A CA 1
ATOM 727 C C . LEU A 1 94 ? -11.755 28.344 -0.884 1.00 30.09 94 LEU A C 1
ATOM 729 O O . LEU A 1 94 ? -11.572 27.227 -0.412 1.00 30.09 94 LEU A O 1
ATOM 733 N N . VAL A 1 95 ? -11.454 29.448 -0.186 1.00 37.88 95 VAL A N 1
ATOM 734 C CA . VAL A 1 95 ? -11.236 29.420 1.281 1.00 37.88 95 VAL A CA 1
ATOM 735 C C . VAL A 1 95 ? -11.792 30.693 1.944 1.00 37.88 95 VAL A C 1
ATOM 737 O O . VAL A 1 95 ? -11.215 31.767 1.777 1.00 37.88 95 VAL A O 1
ATOM 740 N N . PRO A 1 96 ? -12.882 30.619 2.733 1.00 37.22 96 PRO A N 1
ATOM 741 C CA . PRO A 1 96 ? -13.215 31.638 3.720 1.00 37.22 96 PRO A CA 1
ATOM 742 C C . PRO A 1 96 ? -12.507 31.344 5.050 1.00 37.22 96 PRO A C 1
ATOM 744 O O . PRO A 1 96 ? -12.424 30.197 5.490 1.00 37.22 96 PRO A O 1
ATOM 747 N N . GLY A 1 97 ? -12.017 32.404 5.694 1.00 45.25 97 GLY A N 1
ATOM 748 C CA . GLY A 1 97 ? -11.351 32.340 6.989 1.00 45.25 97 GLY A CA 1
ATOM 749 C C . GLY A 1 97 ? -12.267 31.870 8.121 1.00 45.25 97 GLY A C 1
ATOM 750 O O . GLY A 1 97 ? -13.402 32.318 8.241 1.00 45.25 97 GLY A O 1
ATOM 751 N N . ASN A 1 98 ? -11.728 30.979 8.953 1.00 35.16 98 ASN A N 1
ATOM 752 C CA . ASN A 1 98 ? -11.968 30.922 10.394 1.00 35.16 98 ASN A CA 1
ATOM 753 C C . ASN A 1 98 ? -10.951 29.961 11.033 1.00 35.16 98 ASN A C 1
ATOM 755 O O . ASN A 1 98 ? -11.054 28.748 10.885 1.00 35.16 98 ASN A O 1
ATOM 759 N N . GLY A 1 99 ? -9.962 30.521 11.734 1.00 35.44 99 GLY A N 1
ATOM 760 C CA . GLY A 1 99 ? -9.291 29.911 12.892 1.00 35.44 99 GLY A CA 1
ATOM 761 C C . GLY A 1 99 ? -8.598 28.545 12.770 1.00 35.44 99 GLY A C 1
ATOM 762 O O . GLY A 1 99 ? -8.207 28.006 13.800 1.00 35.44 99 GLY A O 1
ATOM 763 N N . LYS A 1 100 ? -8.417 27.969 11.579 1.00 38.81 100 LYS A N 1
ATOM 764 C CA . LYS A 1 100 ? -7.578 26.780 11.354 1.00 38.81 100 LYS A CA 1
ATOM 765 C C . LYS A 1 100 ? -6.461 27.140 10.381 1.00 38.81 100 LYS A C 1
ATOM 767 O O . LYS A 1 100 ? -6.710 27.863 9.418 1.00 38.81 100 LYS A O 1
ATOM 772 N N . VAL A 1 101 ? -5.242 26.679 10.675 1.00 37.50 101 VAL A N 1
ATOM 773 C CA . VAL A 1 101 ? -4.017 26.941 9.898 1.00 37.50 101 VAL A CA 1
ATOM 774 C C . VAL A 1 101 ? -4.322 26.812 8.395 1.00 37.50 101 VAL A C 1
ATOM 776 O O . VAL A 1 101 ? -4.796 25.751 7.982 1.00 37.50 101 VAL A O 1
ATOM 779 N N . PRO A 1 102 ? -4.126 27.860 7.570 1.00 40.34 102 PRO A N 1
ATOM 780 C CA . PRO A 1 102 ? -4.498 27.799 6.164 1.00 40.34 102 PRO A CA 1
ATOM 781 C C . PRO A 1 102 ? -3.609 26.787 5.437 1.00 40.34 102 PRO A C 1
ATOM 783 O O . PRO A 1 102 ? -2.387 26.922 5.437 1.00 40.34 102 PRO A O 1
ATOM 786 N N . LEU A 1 103 ? -4.210 25.815 4.745 1.00 42.88 103 LEU A N 1
ATOM 787 C CA . LEU A 1 103 ? -3.486 24.922 3.825 1.00 42.88 103 LEU A CA 1
ATOM 788 C C . LEU A 1 103 ? -2.680 25.713 2.766 1.00 42.88 103 LEU A C 1
ATOM 790 O O . LEU A 1 103 ? -1.659 25.241 2.274 1.00 42.88 103 LEU A O 1
ATOM 794 N N . GLY A 1 104 ? -3.112 26.943 2.455 1.00 41.31 104 GLY A N 1
ATOM 795 C CA . GLY A 1 104 ? -2.522 27.811 1.434 1.00 41.31 104 GLY A CA 1
ATOM 796 C C . GLY A 1 104 ? -1.093 28.294 1.703 1.00 41.31 104 GLY A C 1
ATOM 797 O O . GLY A 1 104 ? -0.429 28.700 0.759 1.00 41.31 104 GLY A O 1
ATOM 798 N N . THR A 1 105 ? -0.567 28.214 2.933 1.00 42.34 105 THR A N 1
ATOM 799 C CA . THR A 1 105 ? 0.857 28.531 3.187 1.00 42.34 105 THR A CA 1
ATOM 800 C C . THR A 1 105 ? 1.819 27.410 2.785 1.00 42.34 105 THR A C 1
ATOM 802 O O . THR A 1 105 ? 3.029 27.624 2.798 1.00 42.34 105 THR A O 1
ATOM 805 N N . TYR A 1 106 ? 1.314 26.225 2.420 1.00 44.94 106 TYR A N 1
ATOM 806 C CA . TYR A 1 106 ? 2.142 25.048 2.124 1.00 44.94 106 TYR A CA 1
ATOM 807 C C . TYR A 1 106 ? 2.069 24.560 0.675 1.00 44.94 106 TYR A C 1
ATOM 809 O O . TYR A 1 106 ? 2.808 23.642 0.327 1.00 44.94 106 TYR A O 1
ATOM 817 N N . MET A 1 107 ? 1.214 25.148 -0.165 1.00 43.12 107 MET A N 1
ATOM 818 C CA . MET A 1 107 ? 0.985 24.683 -1.535 1.00 43.12 107 MET A CA 1
ATOM 819 C C . MET A 1 107 ? 1.504 25.709 -2.539 1.00 43.12 107 MET A C 1
ATOM 821 O O . MET A 1 107 ? 1.088 26.863 -2.517 1.00 43.12 107 MET A O 1
ATOM 825 N N . ASN A 1 108 ? 2.425 25.287 -3.408 1.00 47.84 108 ASN A N 1
ATOM 826 C CA . ASN A 1 108 ? 2.891 26.087 -4.537 1.00 47.84 108 ASN A CA 1
ATOM 827 C C . ASN A 1 108 ? 1.971 25.821 -5.747 1.00 47.84 108 ASN A C 1
ATOM 829 O O . ASN A 1 108 ? 2.017 24.718 -6.292 1.00 47.84 108 ASN A O 1
ATOM 833 N N . PRO A 1 109 ? 1.140 26.786 -6.181 1.00 42.97 109 PRO A N 1
ATOM 834 C CA . PRO A 1 109 ? 0.163 26.579 -7.249 1.00 42.97 109 PRO A CA 1
ATOM 835 C C . PRO A 1 109 ? 0.756 26.573 -8.673 1.00 42.97 109 PRO A C 1
ATOM 837 O O . PRO A 1 109 ? -0.008 26.520 -9.630 1.00 42.97 109 PRO A O 1
ATOM 840 N N . GLN A 1 110 ? 2.084 26.640 -8.846 1.00 45.34 110 GLN A N 1
ATOM 841 C CA . GLN A 1 110 ? 2.737 26.791 -10.159 1.00 45.34 110 GLN A CA 1
ATOM 842 C C . GLN A 1 110 ? 3.804 25.723 -10.468 1.00 45.34 110 GLN A C 1
ATOM 844 O O . GLN A 1 110 ? 4.837 26.044 -11.053 1.00 45.34 110 GLN A O 1
ATOM 849 N N . MET A 1 111 ? 3.606 24.455 -10.091 1.00 48.91 111 MET A N 1
ATOM 850 C CA . MET A 1 111 ? 4.501 23.393 -10.579 1.00 48.91 111 MET A CA 1
ATOM 851 C C . MET A 1 111 ? 3.979 22.816 -11.903 1.00 48.91 111 MET A C 1
ATOM 853 O O . MET A 1 111 ? 2.900 22.220 -11.893 1.00 48.91 111 MET A O 1
ATOM 857 N N . PRO A 1 112 ? 4.700 22.978 -13.032 1.00 49.94 112 PRO A N 1
ATOM 858 C CA . PRO A 1 112 ? 4.384 22.240 -14.246 1.00 49.94 112 PRO A CA 1
ATOM 859 C C . PRO A 1 112 ? 4.552 20.747 -13.954 1.00 49.94 112 PRO A C 1
ATOM 861 O O . PRO A 1 112 ? 5.611 20.314 -13.503 1.00 49.94 112 PRO A O 1
ATOM 864 N N . LEU A 1 113 ? 3.480 19.985 -14.154 1.00 51.72 113 LEU A N 1
ATOM 865 C CA . LEU A 1 113 ? 3.517 18.529 -14.131 1.00 51.72 113 LEU A CA 1
ATOM 866 C C . LEU A 1 113 ? 4.207 18.101 -15.426 1.00 51.72 113 LEU A C 1
ATOM 868 O O . LEU A 1 113 ? 3.710 18.429 -16.501 1.00 51.72 113 LEU A O 1
ATOM 872 N N . ASP A 1 114 ? 5.356 17.435 -15.348 1.00 56.22 114 ASP A N 1
ATOM 873 C CA . ASP A 1 114 ? 5.875 16.734 -16.515 1.00 56.22 114 ASP A CA 1
ATOM 874 C C . ASP A 1 114 ? 5.078 15.436 -16.698 1.00 56.22 114 ASP A C 1
ATOM 876 O O . ASP A 1 114 ? 4.818 14.699 -15.744 1.00 56.22 114 ASP A O 1
ATOM 880 N N . ASP A 1 115 ? 4.655 15.161 -17.931 1.00 53.34 115 ASP A N 1
ATOM 881 C CA . ASP A 1 115 ? 3.847 13.977 -18.254 1.00 53.34 115 ASP A CA 1
ATOM 882 C C . ASP A 1 115 ? 4.603 12.662 -17.984 1.00 53.34 115 ASP A C 1
ATOM 884 O O . ASP A 1 115 ? 3.992 11.614 -17.770 1.00 53.34 115 ASP A O 1
ATOM 888 N N . GLU A 1 116 ? 5.937 12.722 -17.933 1.00 56.38 116 GLU A N 1
ATOM 889 C CA . GLU A 1 116 ? 6.805 11.580 -17.630 1.00 56.38 116 GLU A CA 1
ATOM 890 C C . GLU A 1 116 ? 6.920 11.288 -16.128 1.00 56.38 116 GLU A C 1
ATOM 892 O O . GLU A 1 116 ? 7.440 10.242 -15.740 1.00 56.38 116 GLU A O 1
ATOM 897 N N . GLY A 1 117 ? 6.424 12.187 -15.269 1.00 54.22 117 GLY A N 1
ATOM 898 C CA . GLY A 1 117 ? 6.538 12.049 -13.824 1.00 54.22 117 GLY A CA 1
ATOM 899 C C . GLY A 1 117 ? 7.986 11.967 -13.346 1.00 54.22 117 GLY A C 1
ATOM 900 O O . GLY A 1 117 ? 8.242 11.351 -12.327 1.00 54.22 117 GLY A O 1
ATOM 901 N N . THR A 1 118 ? 8.961 12.532 -14.051 1.00 55.47 118 THR A N 1
ATOM 902 C CA . THR A 1 118 ? 10.364 12.500 -13.602 1.00 55.47 118 THR A CA 1
ATOM 903 C C . THR A 1 118 ? 10.700 13.676 -12.689 1.00 55.47 118 THR A C 1
ATOM 905 O O . THR A 1 118 ? 11.592 13.580 -11.843 1.00 55.47 118 THR A O 1
ATOM 908 N N . ASN A 1 119 ? 9.948 14.770 -12.799 1.00 58.56 119 ASN A N 1
ATOM 909 C CA . ASN A 1 119 ? 10.104 15.975 -12.006 1.00 58.56 119 ASN A CA 1
ATOM 910 C C . ASN A 1 119 ? 9.114 15.962 -10.837 1.00 58.56 119 ASN A C 1
ATOM 912 O O . ASN A 1 119 ? 8.151 16.731 -10.763 1.00 58.56 119 ASN A O 1
ATOM 916 N N . TRP A 1 120 ? 9.351 15.037 -9.905 1.00 65.69 120 TRP A N 1
ATOM 917 C CA . TRP A 1 120 ? 8.637 14.998 -8.634 1.00 65.69 120 TRP A CA 1
ATOM 918 C C . TRP A 1 120 ? 8.763 16.372 -7.961 1.00 65.69 120 TRP A C 1
ATOM 920 O O . TRP A 1 120 ? 9.864 16.920 -7.876 1.00 65.69 120 TRP A O 1
ATOM 930 N N . GLY A 1 121 ? 7.650 16.944 -7.492 1.00 59.88 121 GLY A N 1
ATOM 931 C CA . GLY A 1 121 ? 7.654 18.242 -6.818 1.00 59.88 121 GLY A CA 1
ATOM 932 C C . GLY A 1 121 ? 8.777 18.346 -5.779 1.00 59.88 121 GLY A C 1
ATOM 933 O O . GLY A 1 121 ? 9.098 17.350 -5.143 1.00 59.88 121 GLY A O 1
ATOM 934 N N . ASN A 1 122 ? 9.390 19.528 -5.634 1.00 69.69 122 ASN A N 1
ATOM 935 C CA . ASN A 1 122 ? 10.589 19.812 -4.825 1.00 69.69 122 ASN A CA 1
ATOM 936 C C . ASN A 1 122 ? 11.115 18.631 -3.967 1.00 69.69 122 ASN A C 1
ATOM 938 O O . ASN A 1 122 ? 10.831 18.536 -2.768 1.00 69.69 122 ASN A O 1
ATOM 942 N N . THR A 1 123 ? 11.938 17.758 -4.558 1.00 77.94 123 THR A N 1
ATOM 943 C CA . THR A 1 123 ? 12.583 16.614 -3.877 1.00 77.94 123 THR A CA 1
ATOM 944 C C . THR A 1 123 ? 13.570 17.031 -2.779 1.00 77.94 123 THR A C 1
ATOM 946 O O . THR A 1 123 ? 14.206 16.185 -2.153 1.00 77.94 123 THR A O 1
ATOM 949 N N . ASN A 1 124 ? 13.671 18.328 -2.477 1.00 86.12 124 ASN A N 1
ATOM 950 C CA . ASN A 1 124 ? 14.457 18.863 -1.370 1.00 86.12 124 ASN A CA 1
ATOM 951 C C . ASN A 1 124 ? 13.630 19.093 -0.094 1.00 86.12 124 ASN A C 1
ATOM 953 O O . ASN A 1 124 ? 14.160 19.633 0.876 1.00 86.12 124 ASN A O 1
ATOM 957 N N . VAL A 1 125 ? 12.341 18.719 -0.048 1.00 90.50 125 VAL A N 1
ATOM 958 C CA . VAL A 1 125 ? 11.549 18.806 1.198 1.00 90.50 125 VAL A CA 1
ATOM 959 C C . VAL A 1 125 ? 12.153 17.871 2.257 1.00 90.50 125 VAL A C 1
ATOM 961 O O . VAL A 1 125 ? 12.187 16.664 2.022 1.00 90.50 125 VAL A O 1
ATOM 964 N N . PRO A 1 126 ? 12.603 18.366 3.425 1.00 94.00 126 PRO A N 1
ATOM 965 C CA . PRO A 1 126 ? 13.174 17.504 4.456 1.00 94.00 126 PRO A CA 1
ATOM 966 C C . PRO A 1 126 ? 12.159 16.464 4.963 1.00 94.00 126 PRO A C 1
ATOM 968 O O . PRO A 1 126 ? 10.983 16.811 5.111 1.00 94.00 126 PRO A O 1
ATOM 971 N N . PRO A 1 127 ? 12.582 15.236 5.323 1.00 93.06 127 PRO A N 1
ATOM 972 C CA . PRO A 1 127 ? 11.679 14.174 5.786 1.00 93.06 127 PRO A CA 1
ATOM 973 C C . PRO A 1 127 ? 10.739 14.586 6.930 1.00 93.06 127 PRO A C 1
ATOM 975 O O . PRO A 1 127 ? 9.573 14.208 6.952 1.00 93.06 127 PRO A O 1
ATOM 978 N N . THR A 1 128 ? 11.210 15.414 7.866 1.00 93.56 128 THR A N 1
ATOM 979 C CA . THR A 1 128 ? 10.393 15.924 8.981 1.00 93.56 128 THR A CA 1
ATOM 980 C C . THR A 1 128 ? 9.266 16.841 8.515 1.00 93.56 128 THR A C 1
ATOM 982 O O . THR A 1 128 ? 8.150 16.744 9.020 1.00 93.56 128 THR A O 1
ATOM 985 N N . LYS A 1 129 ? 9.535 17.708 7.534 1.00 94.94 129 LYS A N 1
ATOM 986 C CA . LYS A 1 129 ? 8.526 18.583 6.930 1.00 94.94 129 LYS A CA 1
ATOM 987 C C . LYS A 1 129 ? 7.541 17.775 6.086 1.00 94.94 129 LYS A C 1
ATOM 989 O O . LYS A 1 129 ? 6.345 18.033 6.162 1.00 94.94 129 LYS A O 1
ATOM 994 N N . LEU A 1 130 ? 8.034 16.777 5.348 1.00 94.81 130 LEU A N 1
ATOM 995 C CA . LEU A 1 130 ? 7.186 15.864 4.583 1.00 94.81 130 LEU A CA 1
ATOM 996 C C . LEU A 1 130 ? 6.208 15.124 5.504 1.00 94.81 130 LEU A C 1
ATOM 998 O O . LEU A 1 130 ? 5.011 15.142 5.245 1.00 94.81 130 LEU A O 1
ATOM 1002 N N . GLN A 1 131 ? 6.688 14.562 6.619 1.00 94.56 131 GLN A N 1
ATOM 1003 C CA . GLN A 1 131 ? 5.833 13.901 7.611 1.00 94.56 131 GLN A CA 1
ATOM 1004 C C . GLN A 1 131 ? 4.737 14.837 8.138 1.00 94.56 131 GLN A C 1
ATOM 1006 O O . GLN A 1 131 ? 3.573 14.455 8.170 1.00 94.56 131 GLN A O 1
ATOM 1011 N N . GLN A 1 132 ? 5.080 16.082 8.486 1.00 93.69 132 GLN A N 1
ATOM 1012 C CA . GLN A 1 132 ? 4.091 17.070 8.934 1.00 93.69 132 GLN A CA 1
ATOM 1013 C C . GLN A 1 132 ? 3.025 17.344 7.865 1.00 93.69 132 GLN A C 1
ATOM 1015 O O . GLN A 1 132 ? 1.848 17.471 8.189 1.00 93.69 132 GLN A O 1
ATOM 1020 N N . GLN A 1 133 ? 3.416 17.431 6.591 1.00 94.25 133 GLN A N 1
ATOM 1021 C CA . GLN A 1 133 ? 2.475 17.631 5.487 1.00 94.25 133 GLN A CA 1
ATOM 1022 C C . GLN A 1 133 ? 1.579 16.406 5.267 1.00 94.25 133 GLN A C 1
ATOM 1024 O O . GLN A 1 133 ? 0.377 16.573 5.061 1.00 94.25 133 GLN A O 1
ATOM 1029 N N . VAL A 1 134 ? 2.132 15.194 5.373 1.00 94.31 134 VAL A N 1
ATOM 1030 C CA . VAL A 1 134 ? 1.365 13.940 5.343 1.00 94.31 134 VAL A CA 1
ATOM 1031 C C . VAL A 1 134 ? 0.330 13.917 6.469 1.00 94.31 134 VAL A C 1
ATOM 1033 O O . VAL A 1 134 ? -0.851 13.700 6.203 1.00 94.31 134 VAL A O 1
ATOM 1036 N N . ASP A 1 135 ? 0.735 14.219 7.703 1.00 92.12 135 ASP A N 1
ATOM 1037 C CA . ASP A 1 135 ? -0.162 14.232 8.862 1.00 92.12 135 ASP A CA 1
ATOM 1038 C C . ASP A 1 135 ? -1.299 15.255 8.689 1.00 92.12 135 ASP A C 1
ATOM 1040 O O . ASP A 1 135 ? -2.456 14.964 8.996 1.00 92.12 135 ASP A O 1
ATOM 1044 N N . VAL A 1 136 ? -0.996 16.441 8.145 1.00 91.44 136 VAL A N 1
ATOM 1045 C CA . VAL A 1 136 ? -1.991 17.485 7.842 1.00 91.44 136 VAL A CA 1
ATOM 1046 C C . VAL A 1 136 ? -2.997 17.011 6.794 1.00 91.44 136 VAL A C 1
ATOM 1048 O O . VAL A 1 136 ? -4.197 17.249 6.958 1.00 91.44 136 VAL A O 1
ATOM 1051 N N . LEU A 1 137 ? -2.540 16.343 5.727 1.00 90.94 137 LEU A N 1
ATOM 1052 C CA . LEU A 1 137 ? -3.446 15.779 4.726 1.00 90.94 137 LEU A CA 1
ATOM 1053 C C . LEU A 1 137 ? -4.356 14.733 5.372 1.00 90.94 137 LEU A C 1
ATOM 1055 O O . LEU A 1 137 ? -5.576 14.873 5.276 1.00 90.94 137 LEU A O 1
ATOM 1059 N N . LEU A 1 138 ? -3.782 13.767 6.095 1.00 89.31 138 LEU A N 1
ATOM 1060 C CA . LEU A 1 138 ? -4.504 12.672 6.750 1.00 89.31 138 LEU A CA 1
ATOM 1061 C C . LEU A 1 138 ? -5.546 13.145 7.769 1.00 89.31 138 LEU A C 1
ATOM 1063 O O . LEU A 1 138 ? -6.602 12.536 7.864 1.00 89.31 138 LEU A O 1
ATOM 1067 N N . GLN A 1 139 ? -5.290 14.227 8.506 1.00 85.06 139 GLN A N 1
ATOM 1068 C CA . GLN A 1 139 ? -6.257 14.815 9.448 1.00 85.06 139 GLN A CA 1
ATOM 1069 C C . GLN A 1 139 ? -7.336 15.668 8.760 1.00 85.06 139 GLN A C 1
ATOM 1071 O O . GLN A 1 139 ? -8.345 16.029 9.371 1.00 85.06 139 GLN A O 1
ATOM 1076 N N . GLY A 1 140 ? -7.100 16.055 7.507 1.00 78.38 140 GLY A N 1
ATOM 1077 C CA . GLY A 1 140 ? -7.969 16.918 6.723 1.00 78.38 140 GLY A CA 1
ATOM 1078 C C . GLY A 1 140 ? -9.049 16.154 5.957 1.00 78.38 140 GLY A C 1
ATOM 1079 O O . GLY A 1 140 ? -9.619 15.166 6.411 1.00 78.38 140 GLY A O 1
ATOM 1080 N N . ARG A 1 141 ? -9.348 16.628 4.742 1.00 62.03 141 ARG A N 1
ATOM 1081 C CA . ARG A 1 141 ? -10.363 16.015 3.862 1.00 62.03 141 ARG A CA 1
ATOM 1082 C C . ARG A 1 141 ? -9.950 14.652 3.294 1.00 62.03 141 ARG A C 1
ATOM 1084 O O . ARG A 1 141 ? -10.758 14.006 2.638 1.00 62.03 141 ARG A O 1
ATOM 1091 N N . TRP A 1 142 ? -8.713 14.232 3.533 1.00 70.62 142 TRP A N 1
ATOM 1092 C CA . TRP A 1 142 ? -8.171 12.968 3.057 1.00 70.62 142 TRP A CA 1
ATOM 1093 C C . TRP A 1 142 ? -8.730 11.757 3.819 1.00 70.62 142 TRP A C 1
ATOM 1095 O O . TRP A 1 142 ? -8.952 10.706 3.224 1.00 70.62 142 TRP A O 1
ATOM 1105 N N . ALA A 1 143 ? -8.996 11.919 5.122 1.00 55.59 143 ALA A N 1
ATOM 1106 C CA . ALA A 1 143 ? -9.343 10.833 6.046 1.00 55.59 143 ALA A CA 1
ATOM 1107 C C . ALA A 1 143 ? -10.649 10.100 5.703 1.00 55.59 143 ALA A C 1
ATOM 1109 O O . ALA A 1 143 ? -10.825 8.947 6.070 1.00 55.59 143 ALA A O 1
ATOM 1110 N N . ALA A 1 144 ? -11.566 10.741 4.980 1.00 52.56 144 ALA A N 1
ATOM 1111 C CA . ALA A 1 144 ? -12.833 10.129 4.616 1.00 52.56 144 ALA A CA 1
ATOM 1112 C C . ALA A 1 144 ? -12.823 9.732 3.131 1.00 52.56 144 ALA A C 1
ATOM 1114 O O . ALA A 1 144 ? -13.267 10.529 2.297 1.00 52.56 144 ALA A O 1
ATOM 1115 N N . PRO A 1 145 ? -12.394 8.507 2.758 1.00 49.31 145 PRO A N 1
ATOM 1116 C CA . PRO A 1 145 ? -12.982 7.845 1.605 1.00 49.31 145 PRO A CA 1
ATOM 1117 C C . PRO A 1 145 ? -14.462 7.683 1.939 1.00 49.31 145 PRO A C 1
ATOM 1119 O O . PRO A 1 145 ? -14.885 6.747 2.614 1.00 49.31 145 PRO A O 1
ATOM 1122 N N . ARG A 1 146 ? -15.260 8.690 1.592 1.00 51.53 146 ARG A N 1
ATOM 1123 C CA . ARG A 1 146 ? -16.706 8.557 1.674 1.00 51.53 146 ARG A CA 1
ATOM 1124 C C . ARG A 1 146 ? -17.093 7.473 0.677 1.00 51.53 146 ARG A C 1
ATOM 1126 O O . ARG A 1 146 ? -16.430 7.336 -0.344 1.00 51.53 146 ARG A O 1
ATOM 1133 N N . LEU A 1 147 ? -18.115 6.691 1.029 1.00 44.78 147 LEU A N 1
ATOM 1134 C CA . LEU A 1 147 ? -18.653 5.611 0.199 1.00 44.78 147 LEU A CA 1
ATOM 1135 C C . LEU A 1 147 ? -18.614 6.015 -1.278 1.00 44.78 147 LEU A C 1
ATOM 1137 O O . LEU A 1 147 ? -19.065 7.121 -1.605 1.00 44.78 147 LEU A O 1
ATOM 1141 N N . ILE A 1 148 ? -18.044 5.134 -2.108 1.00 45.03 148 ILE A N 1
ATOM 1142 C CA . ILE A 1 148 ? -17.890 5.352 -3.548 1.00 45.03 148 ILE A CA 1
ATOM 1143 C C . ILE A 1 148 ? -19.224 5.887 -4.098 1.00 45.03 148 ILE A C 1
ATOM 1145 O O . ILE A 1 148 ? -20.295 5.362 -3.792 1.00 45.03 148 ILE A O 1
ATOM 1149 N N . GLY A 1 149 ? -19.189 6.990 -4.842 1.00 44.44 149 GLY A N 1
ATOM 1150 C CA . GLY A 1 149 ? -20.402 7.593 -5.406 1.00 44.44 149 GLY A CA 1
ATOM 1151 C C . GLY A 1 149 ? -21.180 8.531 -4.472 1.00 44.44 149 GLY A C 1
ATOM 1152 O O . GLY A 1 149 ? -22.332 8.862 -4.748 1.00 44.44 149 GLY A O 1
ATOM 1153 N N . THR A 1 150 ? -20.583 9.019 -3.387 1.00 46.41 150 THR A N 1
ATOM 1154 C CA . THR A 1 150 ? -21.114 10.208 -2.699 1.00 46.41 150 THR A CA 1
ATOM 1155 C C . THR A 1 150 ? -20.569 11.484 -3.350 1.00 46.41 150 THR A C 1
ATOM 1157 O O . THR A 1 150 ? -19.407 11.548 -3.732 1.00 46.41 150 THR A O 1
ATOM 1160 N N . ARG A 1 151 ? -21.397 12.537 -3.447 1.00 40.94 151 ARG A N 1
ATOM 1161 C CA . ARG A 1 151 ? -21.094 13.826 -4.122 1.00 40.94 151 ARG A CA 1
ATOM 1162 C C . ARG A 1 151 ? -19.864 14.582 -3.577 1.00 40.94 151 ARG A C 1
ATOM 1164 O O . ARG A 1 151 ? -19.461 15.579 -4.161 1.00 40.94 151 ARG A O 1
ATOM 1171 N N . ASP A 1 152 ? -19.274 14.091 -2.488 1.00 47.41 152 ASP A N 1
ATOM 1172 C CA . ASP A 1 152 ? -18.142 14.681 -1.769 1.00 47.41 152 ASP A CA 1
ATOM 1173 C C . ASP A 1 152 ? -16.864 13.810 -1.827 1.00 47.41 152 ASP A C 1
ATOM 1175 O O . ASP A 1 152 ? -15.928 14.042 -1.057 1.00 47.41 152 ASP A O 1
ATOM 1179 N N . GLU A 1 153 ? -16.819 12.779 -2.679 1.00 58.09 153 GLU A N 1
ATOM 1180 C CA . GLU A 1 153 ? -15.620 11.961 -2.874 1.00 58.09 153 GLU A CA 1
ATOM 1181 C C . GLU A 1 153 ? -14.523 12.786 -3.565 1.00 58.09 153 GLU A C 1
ATOM 1183 O O . GLU A 1 153 ? -14.729 13.380 -4.624 1.00 58.09 153 GLU A O 1
ATOM 1188 N N . ILE A 1 154 ? -13.343 12.858 -2.942 1.00 58.31 154 ILE A N 1
ATOM 1189 C CA . ILE A 1 154 ? -12.166 13.400 -3.617 1.00 58.31 154 ILE A CA 1
ATOM 1190 C C . ILE A 1 154 ? -11.713 12.356 -4.630 1.00 58.31 154 ILE A C 1
ATOM 1192 O O . ILE A 1 154 ? -11.206 11.307 -4.227 1.00 58.31 154 ILE A O 1
ATOM 1196 N N . ASP A 1 155 ? -11.863 12.694 -5.908 1.00 79.50 155 ASP A N 1
ATOM 1197 C CA . ASP A 1 155 ? -11.339 11.954 -7.055 1.00 79.50 155 ASP A CA 1
ATOM 1198 C C . ASP A 1 155 ? -9.892 11.468 -6.792 1.00 79.50 155 ASP A C 1
ATOM 1200 O O . ASP A 1 155 ? -9.041 12.279 -6.394 1.00 79.50 155 ASP A O 1
ATOM 1204 N N . PRO A 1 156 ? -9.583 10.170 -6.993 1.00 83.25 156 PRO A N 1
ATOM 1205 C CA . PRO A 1 156 ? -8.225 9.632 -6.925 1.00 83.25 156 PRO A CA 1
ATOM 1206 C C . PRO A 1 156 ? -7.174 10.474 -7.662 1.00 83.25 156 PRO A C 1
ATOM 1208 O O . PRO A 1 156 ? -6.057 10.615 -7.161 1.00 83.25 156 PRO A O 1
ATOM 1211 N N . VAL A 1 157 ? -7.522 11.098 -8.794 1.00 84.94 157 VAL A N 1
ATOM 1212 C CA . VAL A 1 157 ? -6.612 11.998 -9.522 1.00 84.94 157 VAL A CA 1
ATOM 1213 C C . VAL A 1 157 ? -6.270 13.232 -8.684 1.00 84.94 157 VAL A C 1
ATOM 1215 O O . VAL A 1 157 ? -5.109 13.627 -8.592 1.00 84.94 157 VAL A O 1
ATOM 1218 N N . HIS A 1 158 ? -7.249 13.826 -8.000 1.00 86.50 158 HIS A N 1
ATOM 1219 C CA . HIS A 1 158 ? -7.003 14.961 -7.111 1.00 86.50 158 HIS A CA 1
ATOM 1220 C C . HIS A 1 158 ? -6.146 14.574 -5.897 1.00 86.50 158 HIS A C 1
ATOM 1222 O O . HIS A 1 158 ? -5.292 15.354 -5.474 1.00 86.50 158 HIS A O 1
ATOM 1228 N N . ARG A 1 159 ? -6.329 13.363 -5.353 1.00 89.44 159 ARG A N 1
ATOM 1229 C CA . ARG A 1 159 ? -5.458 12.830 -4.290 1.00 89.44 159 ARG A CA 1
ATOM 1230 C C . ARG A 1 159 ? -4.011 12.702 -4.767 1.00 89.44 159 ARG A C 1
ATOM 1232 O O . ARG A 1 159 ? -3.101 13.152 -4.076 1.00 89.44 159 ARG A O 1
ATOM 1239 N N . ASP A 1 160 ? -3.801 12.171 -5.967 1.00 91.25 160 ASP A N 1
ATOM 1240 C CA . ASP A 1 160 ? -2.469 12.075 -6.567 1.00 91.25 160 ASP A CA 1
ATOM 1241 C C . ASP A 1 160 ? -1.809 13.448 -6.765 1.00 91.25 160 ASP A C 1
ATOM 1243 O O . ASP A 1 160 ? -0.636 13.638 -6.452 1.00 91.25 160 ASP A O 1
ATOM 1247 N N . LEU A 1 161 ? -2.569 14.452 -7.208 1.00 90.06 161 LEU A N 1
ATOM 1248 C CA . LEU A 1 161 ? -2.057 15.820 -7.331 1.00 90.06 161 LEU A CA 1
ATOM 1249 C C . LEU A 1 161 ? -1.602 16.392 -5.982 1.00 90.06 161 LEU A C 1
ATOM 1251 O O . LEU A 1 161 ? -0.535 17.000 -5.895 1.00 90.06 161 LEU A O 1
ATOM 1255 N N . LEU A 1 162 ? -2.380 16.176 -4.922 1.00 91.25 162 LEU A N 1
ATOM 1256 C CA . LEU A 1 162 ? -2.034 16.608 -3.567 1.00 91.25 162 LEU A CA 1
ATOM 1257 C C . LEU A 1 162 ? -0.774 15.905 -3.030 1.00 91.25 162 LEU A C 1
ATOM 1259 O O . LEU A 1 162 ? 0.048 16.562 -2.391 1.00 91.25 162 LEU A O 1
ATOM 1263 N N . LEU A 1 163 ? -0.584 14.610 -3.325 1.00 92.31 163 LEU A N 1
ATOM 1264 C CA . LEU A 1 163 ? 0.658 13.882 -3.023 1.00 92.31 163 LEU A CA 1
ATOM 1265 C C . LEU A 1 163 ? 1.867 14.570 -3.661 1.00 92.31 163 LEU A C 1
ATOM 1267 O O . LEU A 1 163 ? 2.838 14.908 -2.978 1.00 92.31 163 LEU A O 1
ATOM 1271 N N . ARG A 1 164 ? 1.783 14.835 -4.967 1.00 92.19 164 ARG A N 1
ATOM 1272 C CA . ARG A 1 164 ? 2.859 15.488 -5.725 1.00 92.19 164 ARG A CA 1
ATOM 1273 C C . ARG A 1 164 ? 3.172 16.881 -5.169 1.00 92.19 164 ARG A C 1
ATOM 1275 O O . ARG A 1 164 ? 4.339 17.247 -5.045 1.00 92.19 164 ARG A O 1
ATOM 1282 N N . GLN A 1 165 ? 2.148 17.645 -4.781 1.00 91.38 165 GLN A N 1
ATOM 1283 C CA . GLN A 1 165 ? 2.305 18.999 -4.230 1.00 91.38 165 GLN A CA 1
ATOM 1284 C C . GLN A 1 165 ? 3.086 19.045 -2.913 1.00 91.38 165 GLN A C 1
ATOM 1286 O O . GLN A 1 165 ? 3.769 20.036 -2.651 1.00 91.38 165 GLN A O 1
ATOM 1291 N N . ILE A 1 166 ? 3.011 17.998 -2.086 1.00 92.81 166 ILE A N 1
ATOM 1292 C CA . ILE A 1 166 ? 3.783 17.920 -0.837 1.00 92.81 166 ILE A CA 1
ATOM 1293 C C . ILE A 1 166 ? 5.175 17.296 -1.030 1.00 92.81 166 ILE A C 1
ATOM 1295 O O . ILE A 1 166 ? 5.931 17.179 -0.070 1.00 92.81 166 ILE A O 1
ATOM 1299 N N . GLY A 1 167 ? 5.548 16.941 -2.265 1.00 91.88 167 GLY A N 1
ATOM 1300 C CA . GLY A 1 167 ? 6.839 16.332 -2.590 1.00 91.88 167 GLY A CA 1
ATOM 1301 C C . GLY A 1 167 ? 6.890 14.821 -2.352 1.00 91.88 167 GLY A C 1
ATOM 1302 O O . GLY A 1 167 ? 7.982 14.266 -2.182 1.00 91.88 167 GLY A O 1
ATOM 1303 N N . CYS A 1 168 ? 5.732 14.152 -2.304 1.00 93.06 168 CYS A N 1
ATOM 1304 C CA . CYS A 1 168 ? 5.666 12.698 -2.408 1.00 93.06 168 CYS A CA 1
ATOM 1305 C C . CYS A 1 168 ? 5.801 12.263 -3.876 1.00 93.06 168 CYS A C 1
ATOM 1307 O O . CYS A 1 168 ? 5.347 12.981 -4.774 1.00 93.06 168 CYS A O 1
ATOM 1309 N N . PRO A 1 169 ? 6.356 11.067 -4.132 1.00 92.25 169 PRO A N 1
ATOM 1310 C CA . PRO A 1 169 ? 6.149 10.393 -5.406 1.00 92.25 169 PRO A CA 1
ATOM 1311 C C . PRO A 1 169 ? 4.642 10.229 -5.692 1.00 92.25 169 PRO A C 1
ATOM 1313 O O . PRO A 1 169 ? 3.845 10.105 -4.757 1.00 92.25 169 PRO A O 1
ATOM 1316 N N . PRO A 1 170 ? 4.216 10.241 -6.960 1.00 94.00 170 PRO A N 1
ATOM 1317 C CA . PRO A 1 170 ? 2.848 9.984 -7.329 1.00 94.00 170 PRO A CA 1
ATOM 1318 C C . PRO A 1 170 ? 2.503 8.535 -7.074 1.00 94.00 170 PRO A C 1
ATOM 1320 O O . PRO A 1 170 ? 3.345 7.632 -7.061 1.00 94.00 170 PRO A O 1
ATOM 1323 N N . PHE A 1 171 ? 1.210 8.324 -6.944 1.00 96.06 171 PHE A N 1
ATOM 1324 C CA . PHE A 1 171 ? 0.638 7.010 -6.895 1.00 96.06 171 PHE A CA 1
ATOM 1325 C C . PHE A 1 171 ? 0.865 6.298 -8.229 1.00 96.06 171 PHE A C 1
ATOM 1327 O O . PHE A 1 171 ? 0.398 6.740 -9.284 1.00 96.06 171 PHE A O 1
ATOM 1334 N N . ARG A 1 172 ? 1.566 5.167 -8.162 1.00 97.25 172 ARG A N 1
ATOM 1335 C CA . ARG A 1 172 ? 1.732 4.227 -9.269 1.00 97.25 172 ARG A CA 1
ATOM 1336 C C . ARG A 1 172 ? 1.074 2.903 -8.906 1.00 97.25 172 ARG A C 1
ATOM 1338 O O . ARG A 1 172 ? 1.026 2.549 -7.734 1.00 97.25 172 ARG A O 1
ATOM 1345 N N . ALA A 1 173 ? 0.604 2.163 -9.899 1.00 97.94 173 ALA A N 1
ATOM 1346 C CA . ALA A 1 173 ? 0.121 0.801 -9.714 1.00 97.94 173 ALA A CA 1
ATOM 1347 C C . ALA A 1 173 ? 0.451 -0.073 -10.927 1.00 97.94 173 ALA A C 1
ATOM 1349 O O . ALA A 1 173 ? 0.668 0.420 -12.036 1.00 97.94 173 ALA A O 1
ATOM 1350 N N . VAL A 1 174 ? 0.500 -1.382 -10.705 1.00 98.31 174 VAL A N 1
ATOM 1351 C CA . VAL A 1 174 ? 0.762 -2.396 -11.729 1.00 98.31 174 VAL A CA 1
ATOM 1352 C C . VAL A 1 174 ? -0.546 -3.094 -12.076 1.00 98.31 174 VAL A C 1
ATOM 1354 O O . VAL A 1 174 ? -1.283 -3.510 -11.183 1.00 98.31 174 VAL A O 1
ATOM 1357 N N . SER A 1 175 ? -0.849 -3.227 -13.367 1.00 97.69 175 SER A N 1
ATOM 1358 C CA . SER A 1 175 ? -2.046 -3.952 -13.804 1.00 97.69 175 SER A CA 1
ATOM 1359 C C . SER A 1 175 ? -1.885 -5.459 -13.584 1.00 97.69 175 SER A C 1
ATOM 1361 O O . SER A 1 175 ? -0.786 -6.002 -13.734 1.00 97.69 175 SER A O 1
ATOM 1363 N N . TRP A 1 176 ? -2.979 -6.168 -13.302 1.00 97.50 176 TRP A N 1
ATOM 1364 C CA . TRP A 1 176 ? -2.949 -7.634 -13.230 1.00 97.50 176 TRP A CA 1
ATOM 1365 C C . TRP A 1 176 ? -2.442 -8.285 -14.530 1.00 97.50 176 TRP A C 1
ATOM 1367 O O . TRP A 1 176 ? -1.734 -9.287 -14.478 1.00 97.50 176 TRP A O 1
ATOM 1377 N N . ARG A 1 177 ? -2.718 -7.669 -15.687 1.00 96.25 177 ARG A N 1
ATOM 1378 C CA . ARG A 1 177 ? -2.255 -8.116 -17.015 1.00 96.25 177 ARG A CA 1
ATOM 1379 C C . ARG A 1 177 ? -0.739 -8.016 -17.156 1.00 96.25 177 ARG A C 1
ATOM 1381 O O . ARG A 1 177 ? -0.107 -8.888 -17.743 1.00 96.25 177 ARG A O 1
ATOM 1388 N N . THR A 1 178 ? -0.144 -6.963 -16.597 1.00 98.06 178 THR A N 1
ATOM 1389 C CA . THR A 1 178 ? 1.314 -6.806 -16.531 1.00 98.06 178 THR A CA 1
ATOM 1390 C C . THR A 1 178 ? 1.929 -7.923 -15.689 1.00 98.06 178 THR A C 1
ATOM 1392 O O . THR A 1 178 ? 2.907 -8.534 -16.113 1.00 98.06 178 THR A O 1
ATOM 1395 N N . LEU A 1 179 ? 1.332 -8.241 -14.533 1.00 98.06 179 LEU A N 1
ATOM 1396 C CA . LEU A 1 179 ? 1.796 -9.345 -13.685 1.00 98.06 179 LEU A CA 1
ATOM 1397 C C . LEU A 1 179 ? 1.660 -10.707 -14.380 1.00 98.06 179 LEU A C 1
ATOM 1399 O O . LEU A 1 179 ? 2.587 -11.509 -14.305 1.00 98.06 179 LEU A O 1
ATOM 1403 N N . GLU A 1 180 ? 0.556 -10.947 -15.095 1.00 96.75 180 GLU A N 1
ATOM 1404 C CA . GLU A 1 180 ? 0.349 -12.161 -15.901 1.00 96.75 180 GLU A CA 1
ATOM 1405 C C . GLU A 1 180 ? 1.431 -12.296 -16.980 1.00 96.75 180 GLU A C 1
ATOM 1407 O O . GLU A 1 180 ? 2.079 -13.335 -17.090 1.00 96.75 180 GLU A O 1
ATOM 1412 N N . LYS A 1 181 ? 1.671 -11.220 -17.740 1.00 97.25 181 LYS A N 1
ATOM 1413 C CA . LYS A 1 181 ? 2.659 -11.179 -18.825 1.00 97.25 181 LYS A CA 1
ATOM 1414 C C . LYS A 1 181 ? 4.084 -11.424 -18.326 1.00 97.25 181 LYS A C 1
ATOM 1416 O O . LYS A 1 181 ? 4.843 -12.129 -18.985 1.00 97.25 181 LYS A O 1
ATOM 1421 N N . LEU A 1 182 ? 4.471 -10.795 -17.216 1.00 97.38 182 LEU A N 1
ATOM 1422 C CA . LEU A 1 182 ? 5.839 -10.869 -16.700 1.00 97.38 182 LEU A CA 1
ATOM 1423 C C . LEU A 1 182 ? 6.088 -12.118 -15.853 1.00 97.38 182 LEU A C 1
ATOM 1425 O O . LEU A 1 182 ? 7.235 -12.541 -15.725 1.00 97.38 182 LEU A O 1
ATOM 1429 N N . GLY A 1 183 ? 5.049 -12.672 -15.225 1.00 96.44 183 GLY A N 1
ATOM 1430 C CA . GLY A 1 183 ? 5.178 -13.770 -14.268 1.00 96.44 183 GLY A CA 1
ATOM 1431 C C . GLY A 1 183 ? 5.978 -13.410 -13.011 1.00 96.44 183 GLY A C 1
ATOM 1432 O O . GLY A 1 183 ? 6.388 -14.304 -12.284 1.00 96.44 183 GLY A O 1
ATOM 1433 N N . ARG A 1 184 ? 6.231 -12.120 -12.753 1.00 96.50 184 ARG A N 1
ATOM 1434 C CA . ARG A 1 184 ? 6.954 -11.591 -11.584 1.00 96.50 184 ARG A CA 1
ATOM 1435 C C . ARG A 1 184 ? 6.508 -10.160 -11.291 1.00 96.50 184 ARG A C 1
ATOM 1437 O O . ARG A 1 184 ? 5.824 -9.538 -12.103 1.00 96.50 184 ARG A O 1
ATOM 1444 N N . PHE A 1 185 ? 6.940 -9.613 -10.158 1.00 97.69 185 PHE A N 1
ATOM 1445 C CA . PHE A 1 185 ? 6.812 -8.178 -9.910 1.00 97.69 185 PHE A CA 1
ATOM 1446 C C . PHE A 1 185 ? 7.843 -7.412 -10.756 1.00 97.69 185 PHE A C 1
ATOM 1448 O O . PHE A 1 185 ? 9.027 -7.766 -10.732 1.00 97.69 185 PHE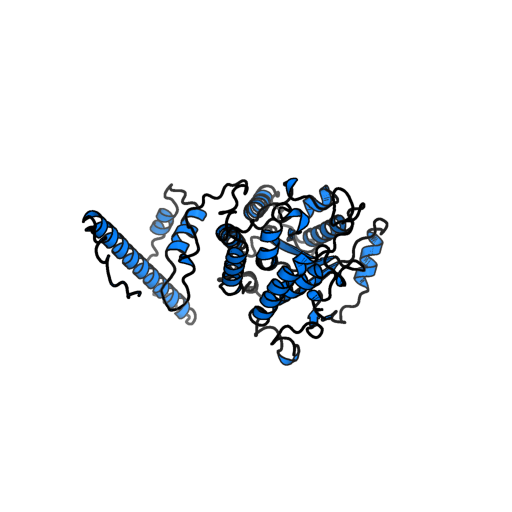 A O 1
ATOM 1455 N N . PRO A 1 186 ? 7.429 -6.387 -11.521 1.00 97.56 186 PRO A N 1
ATOM 1456 C CA . PRO A 1 186 ? 8.377 -5.497 -12.174 1.00 97.56 186 PRO A CA 1
ATOM 1457 C C . PRO A 1 186 ? 9.075 -4.619 -11.136 1.00 97.56 186 PRO A C 1
ATOM 1459 O O . PRO A 1 186 ? 8.451 -4.187 -10.164 1.00 97.56 186 PRO A O 1
ATOM 1462 N N . ASN A 1 187 ? 10.355 -4.329 -11.339 1.00 96.25 187 ASN A N 1
ATOM 1463 C CA . ASN A 1 187 ? 11.036 -3.269 -10.609 1.00 96.25 187 ASN A CA 1
ATOM 1464 C C . ASN A 1 187 ? 10.482 -1.899 -11.045 1.00 96.25 187 ASN A C 1
ATOM 1466 O O . ASN A 1 187 ? 10.031 -1.730 -12.180 1.00 96.25 187 ASN A O 1
ATOM 1470 N N . PHE A 1 188 ? 10.526 -0.913 -10.151 1.00 94.75 188 PHE A N 1
ATOM 1471 C CA . PHE A 1 188 ? 10.175 0.478 -10.439 1.00 94.75 188 PHE A CA 1
ATOM 1472 C C . PHE A 1 188 ? 10.844 1.033 -11.712 1.00 94.75 188 PHE A C 1
ATOM 1474 O O . PHE A 1 188 ? 10.175 1.690 -12.516 1.00 94.75 188 PHE A O 1
ATOM 1481 N N . ASP A 1 189 ? 12.130 0.734 -11.918 1.00 94.50 189 ASP A N 1
ATOM 1482 C CA . ASP A 1 189 ? 12.928 1.265 -13.034 1.00 94.50 189 ASP A CA 1
ATOM 1483 C C . ASP A 1 189 ? 12.585 0.626 -14.392 1.00 94.50 189 ASP A C 1
ATOM 1485 O O . ASP A 1 189 ? 12.991 1.127 -15.438 1.00 94.50 189 ASP A O 1
ATOM 1489 N N . GLU A 1 190 ? 11.802 -0.458 -14.406 1.00 95.94 190 GLU A N 1
ATOM 1490 C CA . GLU A 1 190 ? 11.353 -1.102 -15.649 1.00 95.94 190 GLU A CA 1
ATOM 1491 C C . GLU A 1 190 ? 10.224 -0.327 -16.346 1.00 95.94 190 GLU A C 1
ATOM 1493 O O . GLU A 1 190 ? 9.887 -0.630 -17.486 1.00 95.94 190 GLU A O 1
ATOM 1498 N N . GLY A 1 191 ? 9.617 0.665 -15.681 1.00 95.44 191 GLY A N 1
ATOM 1499 C CA . GLY A 1 191 ? 8.562 1.497 -16.276 1.00 95.44 191 GLY A CA 1
ATOM 1500 C C . GLY A 1 191 ? 7.200 0.805 -16.428 1.00 95.44 191 GLY A C 1
ATOM 1501 O O . GLY A 1 191 ? 6.289 1.364 -17.028 1.00 95.44 191 GLY A O 1
ATOM 1502 N N . GLU A 1 192 ? 7.034 -0.386 -15.855 1.00 97.25 192 GLU A N 1
ATOM 1503 C CA . GLU A 1 192 ? 5.818 -1.204 -15.983 1.00 97.25 192 GLU A CA 1
ATOM 1504 C C . GLU A 1 192 ? 4.683 -0.780 -15.025 1.00 97.25 192 GLU A C 1
ATOM 1506 O O . GLU A 1 192 ? 3.530 -1.187 -15.191 1.00 97.25 192 GLU A O 1
ATOM 1511 N N . SER A 1 193 ? 4.980 0.048 -14.016 1.00 97.38 193 SER A N 1
ATOM 1512 C CA . SER A 1 193 ? 3.966 0.662 -13.152 1.00 97.38 193 SER A CA 1
ATOM 1513 C C . SER A 1 193 ? 3.484 1.999 -13.724 1.00 97.38 193 SER A C 1
ATOM 1515 O O . SER A 1 193 ? 4.274 2.838 -14.161 1.00 97.38 193 SER A O 1
ATOM 1517 N N . LYS A 1 194 ? 2.171 2.227 -13.691 1.00 96.62 194 LYS A N 1
ATOM 1518 C CA . LYS A 1 194 ? 1.516 3.397 -14.295 1.00 96.62 194 LYS A CA 1
ATOM 1519 C C . LYS A 1 194 ? 1.008 4.351 -13.228 1.00 96.62 194 LYS A C 1
ATOM 1521 O O . LYS A 1 194 ? 0.519 3.908 -12.192 1.00 96.62 194 LYS A O 1
ATOM 1526 N N . THR A 1 195 ? 1.113 5.650 -13.480 1.00 9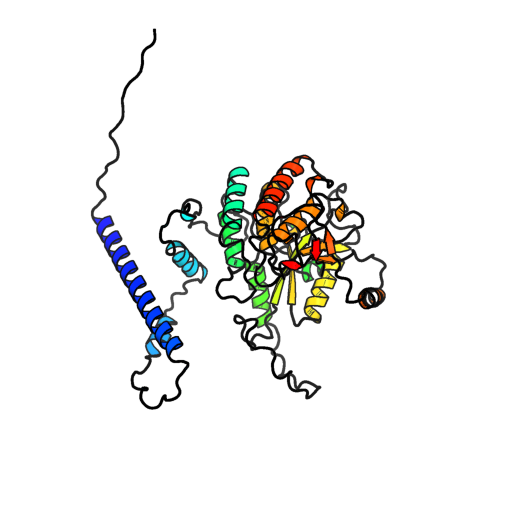5.62 195 THR A N 1
ATOM 1527 C CA . THR A 1 195 ? 0.485 6.687 -12.648 1.00 95.62 195 THR A CA 1
ATOM 1528 C C . THR A 1 195 ? -1.037 6.662 -12.801 1.00 95.62 195 THR A C 1
ATOM 1530 O O . THR A 1 195 ? -1.548 6.155 -13.800 1.00 95.62 195 THR A O 1
ATOM 1533 N N . LEU A 1 196 ? -1.785 7.240 -11.855 1.00 91.88 196 LEU A N 1
ATOM 1534 C CA . LEU A 1 196 ? -3.248 7.303 -11.984 1.00 91.88 196 LEU A CA 1
ATOM 1535 C C . LEU A 1 196 ? -3.739 7.951 -13.289 1.00 91.88 196 LEU A C 1
ATOM 1537 O O . LEU A 1 196 ? -4.596 7.344 -13.928 1.00 91.88 196 LEU A O 1
ATOM 1541 N N . PRO A 1 197 ? -3.206 9.100 -13.753 1.00 90.94 197 PRO A N 1
ATOM 1542 C CA . PRO A 1 197 ? -3.595 9.653 -15.050 1.00 90.94 197 PRO A CA 1
ATOM 1543 C C . PRO A 1 197 ? -3.376 8.679 -16.216 1.00 90.94 197 PRO A C 1
ATOM 1545 O O . PRO A 1 197 ? -4.249 8.537 -17.065 1.00 90.94 197 PRO A O 1
ATOM 1548 N N . GLN A 1 198 ? -2.255 7.948 -16.228 1.00 93.69 198 GLN A N 1
ATOM 1549 C CA . GLN A 1 198 ? -1.974 6.942 -17.260 1.00 93.69 198 GLN A CA 1
ATOM 1550 C C . GLN A 1 198 ? -2.952 5.760 -17.198 1.00 93.69 198 GLN A C 1
ATOM 1552 O O . GLN A 1 198 ? -3.371 5.267 -18.241 1.00 93.69 198 GLN A O 1
ATOM 1557 N N . ILE A 1 199 ? -3.338 5.322 -15.993 1.00 93.69 199 ILE A N 1
ATOM 1558 C CA . ILE A 1 199 ? -4.355 4.277 -15.802 1.00 93.69 199 ILE A CA 1
ATOM 1559 C C . ILE A 1 199 ? -5.711 4.757 -16.334 1.00 93.69 199 ILE A C 1
ATOM 1561 O O . ILE A 1 199 ? -6.371 4.021 -17.058 1.00 93.69 199 ILE A O 1
ATOM 1565 N N . MET A 1 200 ? -6.110 5.996 -16.030 1.00 89.19 200 MET A N 1
ATOM 1566 C CA . MET A 1 200 ? -7.367 6.575 -16.522 1.00 89.19 200 MET A CA 1
ATOM 1567 C C . MET A 1 200 ? -7.404 6.667 -18.051 1.00 89.19 200 MET A C 1
ATOM 1569 O O . MET A 1 200 ? -8.408 6.301 -18.656 1.00 89.19 200 MET A O 1
ATOM 1573 N N . VAL A 1 201 ? -6.306 7.104 -18.682 1.00 89.81 201 VAL A N 1
ATOM 1574 C CA . VAL A 1 201 ? -6.189 7.143 -20.150 1.00 89.81 201 VAL A CA 1
ATOM 1575 C C . VAL A 1 201 ? -6.280 5.737 -20.741 1.00 89.81 201 VAL A C 1
ATOM 1577 O O . VAL A 1 201 ? -7.084 5.512 -21.638 1.00 89.81 201 VAL A O 1
ATOM 1580 N N . GLU A 1 202 ? -5.527 4.773 -20.202 1.00 89.44 202 GLU A N 1
ATOM 1581 C CA . GLU A 1 202 ? -5.569 3.380 -20.662 1.00 89.44 202 GLU A CA 1
ATOM 1582 C C . GLU A 1 202 ? -6.979 2.782 -20.573 1.00 89.44 202 GLU A C 1
ATOM 1584 O O . GLU A 1 202 ? -7.396 2.036 -21.458 1.00 89.44 202 GLU A O 1
ATOM 1589 N N . MET A 1 203 ? -7.711 3.086 -19.502 1.00 85.31 203 MET A N 1
ATOM 1590 C CA . MET A 1 203 ? -9.074 2.598 -19.324 1.00 85.31 203 MET A CA 1
ATOM 1591 C C . MET A 1 203 ? -10.042 3.231 -20.328 1.00 85.31 203 MET A C 1
ATOM 1593 O O . MET A 1 203 ? -10.829 2.498 -20.921 1.00 85.31 203 MET A O 1
ATOM 1597 N N . GLY A 1 204 ? -9.930 4.539 -20.582 1.00 83.50 204 GLY A N 1
ATOM 1598 C CA . GLY A 1 204 ? -10.754 5.235 -21.575 1.00 83.50 204 GLY A CA 1
ATOM 1599 C C . GLY A 1 204 ? -10.454 4.829 -23.024 1.00 83.50 204 GLY A C 1
ATOM 1600 O O . GLY A 1 204 ? -11.361 4.715 -23.840 1.00 83.50 204 GLY A O 1
ATOM 1601 N N . GLU A 1 205 ? -9.197 4.541 -23.375 1.00 78.25 205 GLU A N 1
ATOM 1602 C CA . GLU A 1 205 ? -8.839 4.084 -24.730 1.00 78.25 205 GLU A CA 1
ATOM 1603 C C . GLU A 1 205 ? -9.415 2.698 -25.063 1.00 78.25 205 GLU A C 1
ATOM 1605 O O . GLU A 1 205 ? -9.771 2.425 -26.214 1.00 78.25 205 GLU A O 1
ATOM 1610 N N . ARG A 1 206 ? -9.549 1.818 -24.061 1.00 69.69 206 ARG A N 1
ATOM 1611 C CA . ARG A 1 206 ? -10.159 0.491 -24.247 1.00 69.69 206 ARG A CA 1
ATOM 1612 C C . ARG A 1 206 ? -11.639 0.588 -24.618 1.00 69.69 206 ARG A C 1
ATOM 1614 O O . ARG A 1 206 ? -12.094 -0.215 -25.431 1.00 69.69 206 ARG A O 1
ATOM 1621 N N . GLU A 1 207 ? -12.356 1.592 -24.112 1.00 62.84 207 GLU A N 1
ATOM 1622 C CA . GLU A 1 207 ? -13.767 1.836 -24.451 1.00 62.84 207 GLU A CA 1
ATOM 1623 C C . GLU A 1 207 ? -13.958 2.056 -25.956 1.00 62.84 207 GLU A C 1
ATOM 1625 O O . GLU A 1 207 ? -14.874 1.507 -26.562 1.00 62.84 207 GLU A O 1
ATOM 1630 N N . CYS A 1 208 ? -13.048 2.798 -26.591 1.00 55.75 208 CYS A N 1
ATOM 1631 C CA . CYS A 1 208 ? -13.144 3.139 -28.010 1.00 55.75 208 CYS A CA 1
ATOM 1632 C C . CYS A 1 208 ? -12.894 1.955 -28.960 1.00 55.75 208 CYS A C 1
ATOM 1634 O O . CYS A 1 208 ? -13.207 2.053 -30.147 1.00 55.75 208 CYS A O 1
ATOM 1636 N N . THR A 1 209 ? -12.294 0.862 -28.478 1.00 58.75 209 THR A N 1
ATOM 1637 C CA . THR A 1 209 ? -11.871 -0.268 -29.328 1.00 58.75 209 THR A CA 1
ATOM 1638 C C . THR A 1 209 ? -12.712 -1.526 -29.147 1.00 58.75 209 THR A C 1
ATOM 1640 O O . THR A 1 209 ? -12.638 -2.424 -29.990 1.00 58.75 209 THR A O 1
ATOM 1643 N N . ALA A 1 210 ? -13.535 -1.599 -28.097 1.00 58.94 210 ALA A N 1
ATOM 1644 C CA . ALA A 1 210 ? -14.469 -2.698 -27.927 1.00 58.94 210 ALA A CA 1
ATOM 1645 C C . ALA A 1 210 ? -15.536 -2.637 -29.040 1.00 58.94 210 ALA A C 1
ATOM 1647 O O . ALA A 1 210 ? -16.206 -1.612 -29.194 1.00 58.94 210 ALA A O 1
ATOM 1648 N N . PRO A 1 211 ? -15.706 -3.695 -29.858 1.00 57.84 211 PRO A N 1
ATOM 1649 C CA . PRO A 1 211 ? -16.781 -3.720 -30.838 1.00 57.84 211 PRO A CA 1
ATOM 1650 C C . PRO A 1 211 ? -18.117 -3.586 -30.098 1.00 57.84 211 PRO A C 1
ATOM 1652 O O . PRO A 1 211 ? -18.282 -4.229 -29.058 1.00 57.84 211 PRO A O 1
ATOM 1655 N N . PRO A 1 212 ? -19.072 -2.786 -30.608 1.00 60.88 212 PRO A N 1
ATOM 1656 C CA . PRO A 1 212 ? -20.367 -2.629 -29.964 1.00 60.88 212 PRO A CA 1
ATOM 1657 C C . PRO A 1 212 ? -20.973 -4.015 -29.764 1.00 60.88 212 PRO A C 1
ATOM 1659 O O . PRO A 1 212 ? -21.174 -4.752 -30.736 1.00 60.88 212 PRO A O 1
ATOM 1662 N N . HIS A 1 213 ? -21.213 -4.395 -28.507 1.00 53.59 213 HIS A N 1
ATOM 1663 C CA . HIS A 1 213 ? -21.859 -5.663 -28.218 1.00 53.59 213 HIS A CA 1
ATOM 1664 C C . HIS A 1 213 ? -23.204 -5.670 -28.957 1.00 53.59 213 HIS A C 1
ATOM 1666 O O . HIS A 1 213 ? -24.004 -4.748 -28.769 1.00 53.59 213 HIS A O 1
ATOM 1672 N N . PRO A 1 214 ? -23.478 -6.664 -29.829 1.00 55.53 214 PRO A N 1
ATOM 1673 C CA . PRO A 1 214 ? -24.814 -6.800 -30.382 1.00 55.53 214 PRO A CA 1
ATOM 1674 C C . PRO A 1 214 ? -25.771 -6.903 -29.191 1.00 55.53 214 PRO A C 1
ATOM 1676 O O . PRO A 1 214 ? -25.428 -7.604 -28.233 1.00 55.53 214 PRO A O 1
ATOM 1679 N N . PRO A 1 215 ? -26.921 -6.203 -29.202 1.00 53.88 215 PRO A N 1
ATOM 1680 C CA . PRO A 1 215 ? -27.850 -6.202 -28.081 1.00 53.88 215 PRO A CA 1
ATOM 1681 C C . PRO A 1 215 ? -28.151 -7.652 -27.721 1.00 53.88 215 PRO A C 1
ATOM 1683 O O . PRO A 1 215 ? -28.783 -8.372 -28.497 1.00 53.88 215 PRO A O 1
ATOM 1686 N N . SER A 1 216 ? -27.590 -8.114 -26.601 1.00 50.12 216 SER A N 1
ATOM 1687 C CA . SER A 1 216 ? -27.659 -9.525 -26.262 1.00 50.12 216 SER A CA 1
ATOM 1688 C C . SER A 1 216 ? -29.121 -9.846 -25.972 1.00 50.12 216 SER A C 1
ATOM 1690 O O . SER A 1 216 ? -29.709 -9.375 -25.000 1.00 50.12 216 SER A O 1
ATOM 1692 N N . ALA A 1 217 ? -29.745 -10.615 -26.863 1.00 47.88 217 ALA A N 1
ATOM 1693 C CA . ALA A 1 217 ? -30.949 -11.341 -26.517 1.00 47.88 217 ALA A CA 1
ATOM 1694 C C . ALA A 1 217 ? -30.511 -12.338 -25.446 1.00 47.88 217 ALA A C 1
ATOM 1696 O O . ALA A 1 217 ? -29.841 -13.324 -25.752 1.00 47.88 217 ALA A O 1
ATOM 1697 N N . THR A 1 218 ? -30.786 -12.031 -24.179 1.00 46.41 218 THR A N 1
ATOM 1698 C CA . THR A 1 218 ? -30.457 -12.924 -23.073 1.00 46.41 218 THR A CA 1
ATOM 1699 C C . THR A 1 218 ? -31.060 -14.305 -23.383 1.00 46.41 218 THR A C 1
ATOM 1701 O O . THR A 1 218 ? -32.276 -14.411 -23.555 1.00 46.41 218 THR A O 1
ATOM 1704 N N . PRO A 1 219 ? -30.258 -15.388 -23.474 1.00 47.25 219 PRO A N 1
ATOM 1705 C CA . PRO A 1 219 ? -30.761 -16.729 -23.813 1.00 47.25 219 PRO A CA 1
ATOM 1706 C C . PRO A 1 219 ? -31.757 -17.270 -22.780 1.00 47.25 219 PRO A C 1
ATOM 1708 O O . PRO A 1 219 ? -32.485 -18.229 -23.023 1.00 47.25 219 PRO A O 1
ATOM 1711 N N . PHE A 1 220 ? -31.807 -16.625 -21.618 1.00 47.53 220 PHE A N 1
ATOM 1712 C CA . PHE A 1 220 ? -32.824 -16.811 -20.610 1.00 47.53 220 PHE A CA 1
ATOM 1713 C C . PHE A 1 220 ? -33.688 -15.555 -20.604 1.00 47.53 220 PHE A C 1
ATOM 1715 O O . PHE A 1 220 ? -33.258 -14.515 -20.108 1.00 47.53 220 PHE A O 1
ATOM 1722 N N . GLY A 1 221 ? -34.918 -15.657 -21.113 1.00 43.22 221 GLY A N 1
ATOM 1723 C CA . GLY A 1 221 ? -35.963 -14.631 -21.012 1.00 43.22 221 GLY A CA 1
ATOM 1724 C C . GLY A 1 221 ? -36.423 -14.356 -19.574 1.00 43.22 221 GLY A C 1
ATOM 1725 O O . GLY A 1 221 ? -37.610 -14.164 -19.326 1.00 43.22 221 GLY A O 1
ATOM 1726 N N . ARG A 1 222 ? -35.506 -14.376 -18.600 1.00 43.09 222 ARG A N 1
ATOM 1727 C CA . ARG A 1 222 ? -35.752 -13.823 -17.280 1.00 43.09 222 ARG A CA 1
ATOM 1728 C C . ARG A 1 222 ? -35.629 -12.307 -17.412 1.00 43.09 222 ARG A C 1
ATOM 1730 O O . ARG A 1 222 ? -34.541 -11.834 -17.741 1.00 43.09 222 ARG A O 1
ATOM 1737 N N . PRO A 1 223 ? -36.709 -11.544 -17.178 1.00 49.06 223 PRO A N 1
ATOM 1738 C CA . PRO A 1 223 ? -36.572 -10.107 -17.021 1.00 49.06 223 PRO A CA 1
ATOM 1739 C C . PRO A 1 223 ? -35.532 -9.834 -15.922 1.00 49.06 223 PRO A C 1
ATOM 1741 O O . PRO A 1 223 ? -35.455 -10.613 -14.961 1.00 49.06 223 PRO A O 1
ATOM 1744 N N . PRO A 1 224 ? -34.721 -8.769 -16.049 1.00 48.69 224 PRO A N 1
ATOM 1745 C CA . PRO A 1 224 ? -33.806 -8.368 -14.989 1.00 48.69 224 PRO A CA 1
ATOM 1746 C C . PRO A 1 224 ? -34.581 -8.276 -13.666 1.00 48.69 224 PRO A C 1
ATOM 1748 O O . PRO A 1 224 ? -35.753 -7.883 -13.687 1.00 48.69 224 PRO A O 1
ATOM 1751 N N . PRO A 1 225 ? -33.984 -8.676 -12.527 1.00 48.44 225 PRO A N 1
ATOM 1752 C CA . PRO A 1 225 ? -34.666 -8.655 -11.242 1.00 48.44 225 PRO A CA 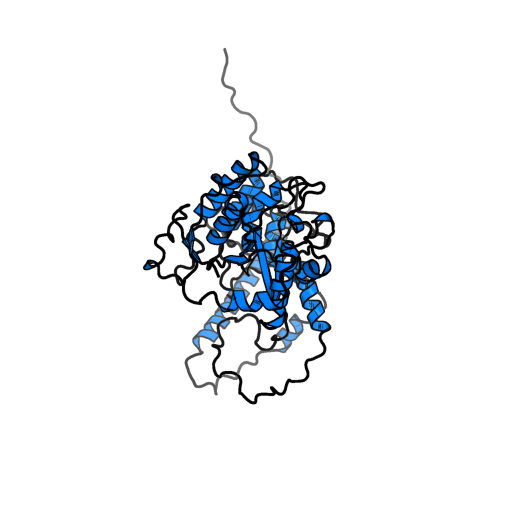1
ATOM 1753 C C . PRO A 1 225 ? -35.268 -7.268 -11.015 1.00 48.44 225 PRO A C 1
ATOM 1755 O O . PRO A 1 225 ? -34.561 -6.264 -10.912 1.00 48.44 225 PRO A O 1
ATOM 1758 N N . ALA A 1 226 ? -36.600 -7.213 -10.989 1.00 45.97 226 ALA A N 1
ATOM 1759 C CA . ALA A 1 226 ? -37.323 -5.991 -10.714 1.00 45.97 226 ALA A CA 1
ATOM 1760 C C . ALA A 1 226 ? -36.929 -5.543 -9.303 1.00 45.97 226 ALA A C 1
ATOM 1762 O O . ALA A 1 226 ? -37.275 -6.216 -8.333 1.00 45.97 226 ALA A O 1
ATOM 1763 N N . LYS A 1 227 ? -36.244 -4.396 -9.213 1.00 41.03 227 LYS A N 1
ATOM 1764 C CA . LYS A 1 227 ? -35.762 -3.734 -7.986 1.00 41.03 227 LYS A CA 1
ATOM 1765 C C . LYS A 1 227 ? -34.379 -4.187 -7.498 1.00 41.03 227 LYS A C 1
ATOM 1767 O O . LYS A 1 227 ? -34.225 -4.639 -6.368 1.00 41.03 227 LYS A O 1
ATOM 1772 N N . VAL A 1 228 ? -33.340 -3.920 -8.286 1.00 46.41 228 VAL A N 1
ATOM 1773 C CA . VAL A 1 228 ? -32.092 -3.444 -7.663 1.00 46.41 228 VAL A CA 1
ATOM 1774 C C . VAL A 1 228 ? -32.367 -2.000 -7.213 1.00 46.41 228 VAL A C 1
ATOM 1776 O O . VAL A 1 228 ? -32.838 -1.213 -8.037 1.00 46.41 228 VAL A O 1
ATOM 1779 N N . PRO A 1 229 ? -32.177 -1.631 -5.932 1.00 43.66 229 PRO A N 1
ATOM 1780 C CA . PRO A 1 229 ? -32.427 -0.270 -5.469 1.00 43.66 229 PRO A CA 1
ATOM 1781 C C . PRO A 1 229 ? -31.596 0.726 -6.282 1.00 43.66 229 PRO A C 1
ATOM 1783 O O . PRO A 1 229 ? -30.368 0.706 -6.240 1.00 43.66 229 PRO A O 1
ATOM 1786 N N . GLN A 1 230 ? -32.280 1.608 -7.008 1.00 41.44 230 GLN A N 1
ATOM 1787 C CA . GLN A 1 230 ? -31.741 2.587 -7.963 1.00 41.44 230 GLN A CA 1
ATOM 1788 C C . GLN A 1 230 ? -30.848 3.686 -7.340 1.00 41.44 230 GLN A C 1
ATOM 1790 O O . GLN A 1 230 ? -30.613 4.713 -7.962 1.00 41.44 230 GLN A O 1
ATOM 1795 N N . GLY A 1 231 ? -30.357 3.509 -6.111 1.00 37.25 231 GLY A N 1
ATOM 1796 C CA . GLY A 1 231 ? -29.732 4.574 -5.322 1.00 37.25 231 GLY A CA 1
ATOM 1797 C C . GLY A 1 231 ? -28.354 4.268 -4.742 1.00 37.25 231 GLY A C 1
ATOM 1798 O O . GLY A 1 231 ? -27.851 5.096 -3.991 1.00 37.25 231 GLY A O 1
ATOM 1799 N N . PHE A 1 232 ? -27.740 3.113 -5.027 1.00 40.81 232 PHE A N 1
ATOM 1800 C CA . PHE A 1 232 ? -26.490 2.749 -4.342 1.00 40.81 232 PHE A CA 1
ATOM 1801 C C . PHE A 1 232 ? -25.205 3.260 -5.028 1.00 40.81 232 PHE A C 1
ATOM 1803 O O . PHE A 1 232 ? -24.169 3.275 -4.378 1.00 40.81 232 PHE A O 1
ATOM 1810 N N . TRP A 1 233 ? -25.256 3.744 -6.281 1.00 41.44 233 TRP A N 1
ATOM 1811 C CA . TRP A 1 233 ? -24.077 4.277 -6.998 1.00 41.44 233 TRP A CA 1
ATOM 1812 C C . TRP A 1 233 ? -24.439 5.419 -7.982 1.00 41.44 233 TRP A C 1
ATOM 1814 O O . TRP A 1 233 ? -24.483 5.195 -9.188 1.00 41.44 233 TRP A O 1
ATOM 1824 N N . PRO A 1 234 ? -24.722 6.652 -7.524 1.00 36.12 234 PRO A N 1
ATOM 1825 C CA . PRO A 1 234 ? -25.321 7.701 -8.361 1.00 36.12 234 PRO A CA 1
ATOM 1826 C C . PRO A 1 234 ? -24.355 8.444 -9.313 1.00 36.12 234 PRO A C 1
ATOM 1828 O O . PRO A 1 234 ? -24.736 9.482 -9.844 1.00 36.12 234 PRO A O 1
ATOM 1831 N N . PHE A 1 235 ? -23.129 7.955 -9.545 1.00 41.66 235 PHE A N 1
ATOM 1832 C CA . PHE A 1 235 ? -22.142 8.633 -10.413 1.00 41.66 235 PHE A CA 1
ATOM 1833 C C . PHE A 1 235 ? -21.808 7.922 -11.725 1.00 41.66 235 PHE A C 1
ATOM 1835 O O . PHE A 1 235 ? -21.115 8.502 -12.555 1.00 41.66 235 PHE A O 1
ATOM 1842 N N . PHE A 1 236 ? -22.332 6.720 -11.956 1.00 44.38 236 PHE A N 1
ATOM 1843 C CA . PHE A 1 236 ? -22.211 6.055 -13.249 1.00 44.38 236 PHE A CA 1
ATOM 1844 C C . PHE A 1 236 ? -23.596 5.591 -13.664 1.00 44.38 236 PHE A C 1
ATOM 1846 O O . PHE A 1 236 ? -24.183 4.705 -13.044 1.00 44.38 236 PHE A O 1
ATOM 1853 N N . ASP A 1 237 ? -24.140 6.276 -14.666 1.00 41.03 237 ASP A N 1
ATOM 1854 C CA . ASP A 1 237 ? -25.430 5.961 -15.260 1.00 41.03 237 ASP A CA 1
ATOM 1855 C C . ASP A 1 237 ? -25.452 4.474 -15.639 1.00 41.03 237 ASP A C 1
ATOM 1857 O O . ASP A 1 237 ? -24.465 3.947 -16.155 1.00 41.03 237 ASP A O 1
ATOM 1861 N N . ALA A 1 238 ? -26.569 3.780 -15.413 1.00 45.53 238 ALA A N 1
ATOM 1862 C CA . ALA A 1 238 ? -26.699 2.347 -15.712 1.00 45.53 238 ALA A CA 1
ATOM 1863 C C . ALA A 1 238 ? -26.520 2.011 -17.213 1.00 45.53 238 ALA A C 1
ATOM 1865 O O . ALA A 1 238 ? -26.539 0.843 -17.593 1.00 45.53 238 ALA A O 1
ATOM 1866 N N . GLN A 1 239 ? -26.348 3.031 -18.060 1.00 44.81 239 GLN A N 1
ATOM 1867 C CA . GLN A 1 239 ? -25.999 2.920 -19.475 1.00 44.81 239 GLN A CA 1
ATOM 1868 C C . GLN A 1 239 ? -24.484 2.806 -19.733 1.00 44.81 239 GLN A C 1
ATOM 1870 O O . GLN A 1 239 ? -24.106 2.407 -20.826 1.00 44.81 239 GLN A O 1
ATOM 1875 N N . CYS A 1 240 ? -23.621 3.062 -18.744 1.00 47.69 240 CYS A N 1
ATOM 1876 C CA . CYS A 1 240 ? -22.174 2.815 -18.821 1.00 47.69 240 CYS A CA 1
ATOM 1877 C C . CYS A 1 240 ? -21.798 1.425 -18.277 1.00 47.69 240 CYS A C 1
ATOM 1879 O O . CYS A 1 240 ? -20.785 1.272 -17.596 1.00 47.69 240 CYS A O 1
ATOM 1881 N N . ALA A 1 241 ? -22.619 0.404 -18.549 1.00 52.59 241 ALA A N 1
ATOM 1882 C CA . ALA A 1 241 ? -22.333 -0.981 -18.153 1.00 52.59 241 ALA A CA 1
ATOM 1883 C C . ALA A 1 241 ? -21.033 -1.533 -18.778 1.00 52.59 241 ALA A C 1
ATOM 1885 O O . ALA A 1 241 ? -20.515 -2.538 -18.298 1.00 52.59 241 ALA A O 1
ATOM 1886 N N . ASP A 1 242 ? -20.501 -0.851 -19.796 1.00 54.00 242 ASP A N 1
ATOM 1887 C CA . ASP A 1 242 ? -19.315 -1.255 -20.551 1.00 54.00 242 ASP A CA 1
ATOM 1888 C C . ASP A 1 242 ? -18.018 -0.561 -20.096 1.00 54.00 242 ASP A C 1
ATOM 1890 O O . ASP A 1 242 ? -16.952 -0.859 -20.632 1.00 54.00 242 ASP A O 1
ATOM 1894 N N . VAL A 1 243 ? -18.069 0.351 -19.113 1.00 52.25 243 VAL A N 1
ATOM 1895 C CA . VAL A 1 243 ? -16.856 1.008 -18.598 1.00 52.25 243 VAL A CA 1
ATOM 1896 C C . VAL A 1 243 ? -16.172 0.074 -17.598 1.00 52.25 243 VAL A C 1
ATOM 1898 O O . VAL A 1 243 ? -16.769 -0.223 -16.553 1.00 52.25 243 VAL A O 1
ATOM 1901 N N . PRO A 1 244 ? -14.926 -0.379 -17.855 1.00 59.66 244 PRO A N 1
ATOM 1902 C CA . PRO A 1 244 ? -14.195 -1.170 -16.883 1.00 59.66 244 PRO A CA 1
ATOM 1903 C C . PRO A 1 244 ? -14.105 -0.390 -15.575 1.00 59.66 244 PRO A C 1
ATOM 1905 O O . PRO A 1 244 ? -13.714 0.776 -15.564 1.00 59.66 244 PRO A O 1
ATOM 1908 N N . ARG A 1 245 ? -14.483 -0.997 -14.450 1.00 81.81 245 ARG A N 1
ATOM 1909 C CA . ARG A 1 245 ? -14.453 -0.277 -13.169 1.00 81.81 245 ARG A CA 1
ATOM 1910 C C . ARG A 1 245 ? -13.105 -0.528 -12.510 1.00 81.81 245 ARG A C 1
ATOM 1912 O O . ARG A 1 245 ? -12.742 -1.671 -12.230 1.00 81.81 245 ARG A O 1
ATOM 1919 N N . LEU A 1 246 ? -12.370 0.549 -12.253 1.00 88.94 246 LEU A N 1
ATOM 1920 C CA . LEU A 1 246 ? -11.056 0.481 -11.626 1.00 88.94 246 LEU A CA 1
ATOM 1921 C C . LEU A 1 246 ? -11.175 -0.045 -10.191 1.00 88.94 246 LEU A C 1
ATOM 1923 O O . LEU A 1 246 ? -11.992 0.441 -9.405 1.00 88.94 246 LEU A O 1
ATOM 1927 N N . GLN A 1 247 ? -10.322 -1.000 -9.832 1.00 91.25 247 GLN A N 1
ATOM 1928 C CA . GLN A 1 247 ? -10.121 -1.450 -8.459 1.00 91.25 247 GLN A CA 1
ATOM 1929 C C . GLN A 1 247 ? -8.648 -1.289 -8.079 1.00 91.25 247 GLN A C 1
ATOM 1931 O O . GLN A 1 247 ? -7.782 -1.954 -8.645 1.00 91.25 247 GLN A O 1
ATOM 1936 N N . LEU A 1 248 ? -8.369 -0.410 -7.114 1.00 93.50 248 LEU A N 1
ATOM 1937 C CA . LEU A 1 248 ? -7.021 -0.162 -6.603 1.00 93.50 248 LEU A CA 1
ATOM 1938 C C . LEU A 1 248 ? -6.803 -0.928 -5.301 1.00 93.50 248 LEU A C 1
ATOM 1940 O O . LEU A 1 248 ? -7.471 -0.661 -4.301 1.00 93.50 248 LEU A O 1
ATOM 1944 N N . TYR A 1 249 ? -5.851 -1.851 -5.317 1.00 95.94 249 TYR A N 1
ATOM 1945 C CA . TYR A 1 249 ? -5.497 -2.697 -4.185 1.00 95.94 249 TYR A CA 1
ATOM 1946 C C . TYR A 1 249 ? -4.128 -2.337 -3.622 1.00 95.94 249 TYR A C 1
ATOM 1948 O O . TYR A 1 249 ? -3.163 -2.202 -4.371 1.00 95.94 249 TYR A O 1
ATOM 1956 N N . MET A 1 250 ? -4.031 -2.278 -2.297 1.00 97.19 250 MET A N 1
ATOM 1957 C CA . MET A 1 250 ? -2.755 -2.301 -1.585 1.00 97.19 250 MET A CA 1
ATOM 1958 C C . MET A 1 250 ? -2.303 -3.754 -1.468 1.00 97.19 250 MET A C 1
ATOM 1960 O O . MET A 1 250 ? -3.077 -4.587 -0.996 1.00 97.19 250 MET A O 1
ATOM 1964 N N . VAL A 1 251 ? -1.064 -4.069 -1.837 1.00 98.00 251 VAL A N 1
ATOM 1965 C CA . VAL A 1 251 ? -0.491 -5.403 -1.620 1.00 98.00 251 VAL A CA 1
ATOM 1966 C C . VAL A 1 251 ? 0.486 -5.348 -0.453 1.00 98.00 251 VAL A C 1
ATOM 1968 O O . VAL A 1 251 ? 1.590 -4.826 -0.584 1.00 98.00 251 VAL A O 1
ATOM 1971 N N . SER A 1 252 ? 0.091 -5.926 0.681 1.00 97.50 252 SER A N 1
ATOM 1972 C CA . SER A 1 252 ? 0.991 -6.169 1.809 1.00 97.50 252 SER A CA 1
ATOM 1973 C C . SER A 1 252 ? 1.612 -7.556 1.679 1.00 97.50 252 SER A C 1
ATOM 1975 O O . SER A 1 252 ? 0.923 -8.557 1.446 1.00 97.50 252 SER A O 1
ATOM 1977 N N . HIS A 1 253 ? 2.937 -7.642 1.802 1.00 96.56 253 HIS A N 1
ATOM 1978 C CA . HIS A 1 253 ? 3.674 -8.878 1.539 1.00 96.56 253 HIS A CA 1
ATOM 1979 C C . HIS A 1 253 ? 5.068 -8.895 2.174 1.00 96.56 253 HIS A C 1
ATOM 1981 O O . HIS A 1 253 ? 5.697 -7.867 2.397 1.00 96.56 253 HIS A O 1
ATOM 1987 N N . ARG A 1 254 ? 5.589 -10.100 2.426 1.00 93.88 254 ARG A N 1
ATOM 1988 C CA . ARG A 1 254 ? 6.957 -10.316 2.924 1.00 93.88 254 ARG A CA 1
ATOM 1989 C C . ARG A 1 254 ? 7.941 -10.500 1.776 1.00 93.88 254 ARG A C 1
ATOM 1991 O O . ARG A 1 254 ? 7.687 -11.331 0.919 1.00 93.88 254 ARG A O 1
ATOM 1998 N N . TRP A 1 255 ? 9.119 -9.891 1.815 1.00 93.62 255 TRP A N 1
ATOM 1999 C CA . TRP A 1 255 ? 10.169 -10.185 0.835 1.00 93.62 255 TRP A CA 1
ATOM 2000 C C . TRP A 1 255 ? 10.739 -11.606 0.983 1.00 93.62 255 TRP A C 1
ATOM 2002 O O . TRP A 1 255 ? 11.197 -11.964 2.066 1.00 93.62 255 TRP A O 1
ATOM 2012 N N . LEU A 1 256 ? 10.716 -12.407 -0.091 1.00 92.12 256 LEU A N 1
ATOM 2013 C CA . LEU A 1 256 ? 11.149 -13.814 -0.064 1.00 92.12 256 LEU A CA 1
ATOM 2014 C C . LEU A 1 256 ? 12.622 -14.016 -0.448 1.00 92.12 256 LEU A C 1
ATOM 2016 O O . LEU A 1 256 ? 13.243 -14.966 0.017 1.00 92.12 256 LEU A O 1
ATOM 2020 N N . ARG A 1 257 ? 13.204 -13.116 -1.251 1.00 90.44 257 ARG A N 1
ATOM 2021 C CA . ARG A 1 257 ? 14.602 -13.196 -1.710 1.00 90.44 257 ARG A CA 1
ATOM 2022 C C . ARG A 1 257 ? 15.401 -11.969 -1.275 1.00 90.44 257 ARG A C 1
ATOM 2024 O O . ARG A 1 257 ? 15.993 -11.279 -2.096 1.00 90.44 257 ARG A O 1
ATOM 2031 N N . SER A 1 258 ? 15.408 -11.666 0.024 1.00 81.19 258 SER A N 1
ATOM 2032 C CA . SER A 1 258 ? 16.065 -10.462 0.565 1.00 81.19 258 SER A CA 1
ATOM 2033 C C . SER A 1 258 ? 17.599 -10.496 0.541 1.00 81.19 258 SER A C 1
ATOM 2035 O O . SER A 1 258 ? 18.216 -9.450 0.700 1.00 81.19 258 SER A O 1
ATOM 2037 N N . GLY A 1 259 ? 18.212 -11.675 0.384 1.00 80.44 259 GLY A N 1
ATOM 2038 C CA . GLY A 1 259 ? 19.670 -11.851 0.311 1.00 80.44 259 GLY A CA 1
ATOM 2039 C C . GLY A 1 259 ? 20.212 -12.142 -1.093 1.00 80.44 259 GLY A C 1
ATOM 2040 O O . GLY A 1 259 ? 21.399 -12.421 -1.223 1.00 80.44 259 GLY A O 1
ATOM 2041 N N . ALA A 1 260 ? 19.355 -12.135 -2.118 1.00 77.88 260 ALA A N 1
ATOM 2042 C CA . ALA A 1 260 ? 19.769 -12.330 -3.505 1.00 77.88 260 ALA A CA 1
ATOM 2043 C C . ALA A 1 260 ? 20.278 -11.016 -4.120 1.00 77.88 260 ALA A C 1
ATOM 2045 O O . ALA A 1 260 ? 19.952 -9.936 -3.628 1.00 77.88 260 ALA A O 1
ATOM 2046 N N . ASP A 1 261 ? 21.035 -11.117 -5.213 1.00 74.88 261 ASP A N 1
ATOM 2047 C CA . ASP A 1 261 ? 21.400 -9.985 -6.066 1.00 74.88 261 ASP A CA 1
ATOM 2048 C C . ASP A 1 261 ? 20.797 -10.192 -7.474 1.00 74.88 261 ASP A C 1
ATOM 2050 O O . ASP A 1 261 ? 21.252 -11.083 -8.198 1.00 74.88 261 ASP A O 1
ATOM 2054 N N . PRO A 1 262 ? 19.740 -9.448 -7.858 1.00 82.94 262 PRO A N 1
ATOM 2055 C CA . PRO A 1 262 ? 19.055 -8.427 -7.067 1.00 82.94 262 PRO A CA 1
ATOM 2056 C C . PRO A 1 262 ? 18.088 -9.026 -6.032 1.00 82.94 262 PRO A C 1
ATOM 2058 O O . PRO A 1 262 ? 17.464 -10.069 -6.253 1.00 82.94 262 PRO A O 1
ATOM 2061 N N . ALA A 1 263 ? 17.906 -8.322 -4.911 1.00 90.31 263 ALA A N 1
ATOM 2062 C CA . ALA A 1 263 ? 16.900 -8.684 -3.920 1.00 90.31 263 ALA A CA 1
ATOM 2063 C C . ALA A 1 263 ? 15.499 -8.563 -4.537 1.00 90.31 263 ALA A C 1
ATOM 2065 O O . ALA A 1 263 ? 15.210 -7.611 -5.266 1.00 90.31 263 ALA A O 1
ATOM 2066 N N . HIS A 1 264 ? 14.619 -9.521 -4.241 1.00 94.50 264 HIS A N 1
ATOM 2067 C CA . HIS A 1 264 ? 13.298 -9.569 -4.861 1.00 94.50 264 HIS A CA 1
ATOM 2068 C C . HIS A 1 264 ? 12.209 -9.983 -3.863 1.00 94.50 264 HIS A C 1
ATOM 2070 O O . HIS A 1 264 ? 12.410 -10.895 -3.050 1.00 94.50 264 HIS A O 1
ATOM 2076 N N . PRO A 1 265 ? 11.029 -9.345 -3.907 1.00 94.44 265 PRO A N 1
ATOM 2077 C CA . PRO A 1 265 ? 9.967 -9.655 -2.965 1.00 94.44 265 PRO A CA 1
ATOM 2078 C C . PRO A 1 265 ? 9.280 -10.997 -3.228 1.00 94.44 265 PRO A C 1
ATOM 2080 O O . PRO A 1 265 ? 8.808 -11.632 -2.288 1.00 94.44 265 PRO A O 1
ATOM 2083 N N . ASP A 1 266 ? 9.182 -11.408 -4.487 1.00 95.31 266 ASP A N 1
ATOM 2084 C CA . ASP A 1 266 ? 8.629 -12.702 -4.905 1.00 95.31 266 ASP A CA 1
ATOM 2085 C C . ASP A 1 266 ? 9.693 -13.808 -4.915 1.00 95.31 266 ASP A C 1
ATOM 2087 O O . ASP A 1 266 ? 10.890 -13.501 -4.931 1.00 95.31 266 ASP A O 1
ATOM 2091 N N . ASP A 1 267 ? 9.256 -15.065 -4.935 1.00 93.50 267 ASP A N 1
ATOM 2092 C CA . ASP A 1 267 ? 10.125 -16.235 -5.103 1.00 93.50 267 ASP A CA 1
ATOM 2093 C C . ASP A 1 267 ? 10.606 -16.398 -6.561 1.00 93.50 267 ASP A C 1
ATOM 2095 O O . ASP A 1 267 ? 10.295 -15.589 -7.438 1.00 93.50 267 ASP A O 1
ATOM 2099 N N . GLU A 1 268 ? 11.428 -17.417 -6.828 1.00 93.00 268 GLU A N 1
ATOM 2100 C CA . GLU A 1 268 ? 11.929 -17.706 -8.184 1.00 93.00 268 GLU A CA 1
ATOM 2101 C C . GLU A 1 268 ? 10.824 -18.143 -9.150 1.00 93.00 268 GLU A C 1
ATOM 2103 O O . GLU A 1 268 ? 10.947 -17.946 -10.356 1.00 93.00 268 GLU A O 1
ATOM 2108 N N . ALA A 1 269 ? 9.737 -18.707 -8.620 1.00 93.19 269 ALA A N 1
ATOM 2109 C CA . ALA A 1 269 ? 8.600 -19.174 -9.397 1.00 93.19 269 ALA A CA 1
ATOM 2110 C C . ALA A 1 269 ? 7.556 -18.071 -9.655 1.00 93.19 269 ALA A C 1
ATOM 2112 O O . ALA A 1 269 ? 6.530 -18.342 -10.285 1.00 93.19 269 ALA A O 1
ATOM 2113 N N . GLY A 1 270 ? 7.769 -16.852 -9.149 1.00 93.88 270 GLY A N 1
ATOM 2114 C CA . GLY A 1 270 ? 6.828 -15.744 -9.288 1.00 93.88 270 GLY A CA 1
ATOM 2115 C C . GLY A 1 270 ? 5.461 -16.035 -8.667 1.00 93.88 270 GLY A C 1
ATOM 2116 O O . GLY A 1 270 ? 4.423 -15.685 -9.234 1.00 93.88 270 GLY A O 1
ATOM 2117 N N . SER A 1 271 ? 5.423 -16.788 -7.565 1.00 93.62 271 SER A N 1
ATOM 2118 C CA . SER A 1 271 ? 4.177 -17.322 -7.006 1.00 93.62 271 SER A CA 1
ATOM 2119 C C . SER A 1 271 ? 3.200 -16.225 -6.580 1.00 93.62 271 SER A C 1
ATOM 2121 O O . SER A 1 271 ? 1.988 -16.399 -6.722 1.00 93.62 271 SER A O 1
ATOM 2123 N N . LYS A 1 272 ? 3.690 -15.071 -6.113 1.00 95.62 272 LYS A N 1
ATOM 2124 C CA . LYS A 1 272 ? 2.827 -13.936 -5.760 1.00 95.62 272 LYS A CA 1
ATOM 2125 C C . LYS A 1 272 ? 2.295 -13.206 -6.983 1.00 95.62 272 LYS A C 1
ATOM 2127 O O . LYS A 1 272 ? 1.111 -12.877 -7.012 1.00 95.62 272 LYS A O 1
ATOM 2132 N N . ALA A 1 273 ? 3.144 -12.956 -7.979 1.00 96.75 273 ALA A N 1
ATOM 2133 C CA . ALA A 1 273 ? 2.733 -12.328 -9.230 1.00 96.75 273 ALA A CA 1
ATOM 2134 C C . ALA A 1 273 ? 1.660 -13.151 -9.938 1.00 96.75 273 ALA A C 1
ATOM 2136 O O . ALA A 1 273 ? 0.625 -12.605 -10.315 1.00 96.75 273 ALA A O 1
ATOM 2137 N N . ARG A 1 274 ? 1.854 -14.473 -10.021 1.00 94.75 274 ARG A N 1
ATOM 2138 C CA . ARG A 1 274 ? 0.853 -15.395 -10.570 1.00 94.75 274 ARG A CA 1
ATOM 2139 C C . ARG A 1 274 ? -0.443 -15.377 -9.770 1.00 94.75 274 ARG A C 1
ATOM 2141 O O . ARG A 1 274 ? -1.508 -15.320 -10.368 1.00 94.75 274 ARG A O 1
ATOM 2148 N N . MET A 1 275 ? -0.372 -15.365 -8.438 1.00 94.19 275 MET A N 1
ATOM 2149 C CA . MET A 1 275 ? -1.569 -15.243 -7.603 1.00 94.19 275 MET A CA 1
ATOM 2150 C C . MET A 1 275 ? -2.335 -13.950 -7.924 1.00 94.19 275 MET A C 1
ATOM 2152 O O . MET A 1 275 ? -3.523 -14.007 -8.231 1.00 94.19 275 MET A O 1
ATOM 2156 N N . LEU A 1 276 ? -1.670 -12.790 -7.917 1.00 96.25 276 LEU A N 1
ATOM 2157 C CA . LEU A 1 276 ? -2.333 -11.507 -8.182 1.00 96.25 276 LEU A CA 1
ATOM 2158 C C . LEU A 1 276 ? -2.890 -11.419 -9.610 1.00 96.25 276 LEU A C 1
ATOM 2160 O O . LEU A 1 276 ? -3.946 -10.821 -9.814 1.00 96.25 276 LEU A O 1
ATOM 2164 N N . ALA A 1 277 ? -2.211 -12.030 -10.583 1.00 96.25 277 ALA A N 1
ATOM 2165 C CA . ALA A 1 277 ? -2.706 -12.157 -11.948 1.00 96.25 277 ALA A CA 1
ATOM 2166 C C . ALA A 1 277 ? -4.004 -12.977 -12.008 1.00 96.25 277 ALA A C 1
ATOM 2168 O O . ALA A 1 277 ? -4.990 -12.502 -12.568 1.00 96.25 277 ALA A O 1
ATOM 2169 N N . GLU A 1 278 ? -4.041 -14.156 -11.378 1.00 93.62 278 GLU A N 1
ATOM 2170 C CA . GLU A 1 278 ? -5.252 -14.987 -11.305 1.00 93.62 278 GLU A CA 1
ATOM 2171 C C . GLU A 1 278 ? -6.387 -14.275 -10.555 1.00 93.62 278 GLU A C 1
ATOM 2173 O O . GLU A 1 278 ? -7.530 -14.294 -11.002 1.00 93.62 278 GLU A O 1
ATOM 2178 N N . PHE A 1 279 ? -6.075 -13.572 -9.462 1.00 93.50 279 PHE A N 1
ATOM 2179 C CA . PHE A 1 279 ? -7.047 -12.756 -8.736 1.00 93.50 279 PHE A CA 1
ATOM 2180 C C . PHE A 1 279 ? -7.648 -11.655 -9.624 1.00 93.50 279 PHE A C 1
ATOM 2182 O O . PHE A 1 279 ? -8.866 -11.487 -9.673 1.00 93.50 279 PHE A O 1
ATOM 2189 N N . GLY A 1 280 ? -6.812 -10.916 -10.361 1.00 94.38 280 GLY A N 1
ATOM 2190 C CA . GLY A 1 280 ? -7.280 -9.882 -11.286 1.00 94.38 280 GLY A CA 1
ATOM 2191 C C . GLY A 1 280 ? -8.093 -10.446 -12.452 1.00 94.38 280 GLY A C 1
ATOM 2192 O O . GLY A 1 280 ? -9.109 -9.864 -12.828 1.00 94.38 280 GLY A O 1
ATOM 2193 N N . LYS A 1 281 ? -7.701 -11.612 -12.973 1.00 93.62 281 LYS A N 1
ATOM 2194 C CA . LYS A 1 281 ? -8.423 -12.329 -14.028 1.00 93.62 281 LYS A CA 1
ATOM 2195 C C . LYS A 1 281 ? -9.802 -12.797 -13.569 1.00 93.62 281 LYS A C 1
ATOM 2197 O O . LYS A 1 281 ? -10.769 -12.604 -14.302 1.00 93.62 281 LYS A O 1
ATOM 2202 N N . ALA A 1 282 ? -9.898 -1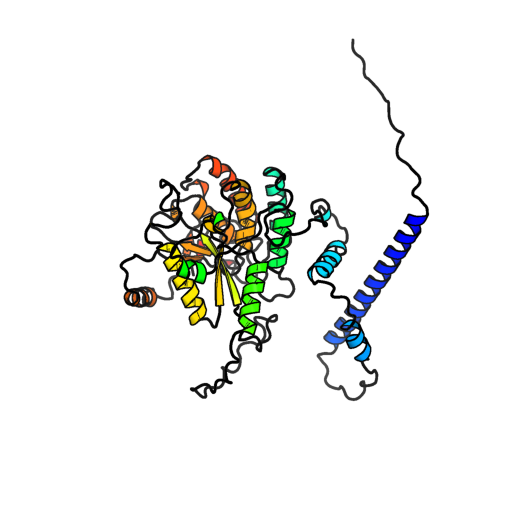3.358 -12.363 1.00 89.81 282 ALA A N 1
ATOM 2203 C CA . ALA A 1 282 ? -11.168 -13.750 -11.759 1.00 89.81 282 ALA A CA 1
ATOM 2204 C C . ALA A 1 282 ? -12.088 -12.534 -11.578 1.00 89.81 282 ALA A C 1
ATOM 2206 O O . ALA A 1 282 ? -13.239 -12.571 -11.993 1.00 89.81 282 ALA A O 1
ATOM 2207 N N . LEU A 1 283 ? -11.573 -11.403 -11.078 1.00 88.69 283 LEU A N 1
ATOM 2208 C CA . LEU A 1 283 ? -12.361 -10.168 -10.979 1.00 88.69 283 LEU A CA 1
ATOM 2209 C C . LEU A 1 283 ? -12.869 -9.669 -12.339 1.00 88.69 283 LEU A C 1
ATOM 2211 O O . LEU A 1 283 ? -14.031 -9.271 -12.447 1.00 88.69 283 LEU A O 1
ATOM 2215 N N . ALA A 1 284 ? -12.021 -9.706 -13.368 1.00 88.25 284 ALA A N 1
ATOM 2216 C CA . ALA A 1 284 ? -12.392 -9.281 -14.712 1.00 88.25 284 ALA A CA 1
ATOM 2217 C C . ALA A 1 284 ? -13.468 -10.191 -15.334 1.00 88.25 284 ALA A C 1
ATOM 2219 O O . ALA A 1 284 ? -14.372 -9.690 -16.008 1.00 88.25 284 ALA A O 1
ATOM 2220 N N . ALA A 1 285 ? -13.385 -11.505 -15.099 1.00 84.31 285 ALA A N 1
ATOM 2221 C CA . ALA A 1 285 ? -14.319 -12.498 -15.627 1.00 84.31 285 ALA A CA 1
ATOM 2222 C C . ALA A 1 285 ? -15.648 -12.551 -14.850 1.00 84.31 285 ALA A C 1
ATOM 2224 O O . ALA A 1 285 ? -16.717 -12.524 -15.460 1.00 84.31 285 ALA A O 1
ATOM 2225 N N . ASP A 1 286 ? -15.584 -12.599 -13.519 1.00 75.50 286 ASP A N 1
ATOM 2226 C CA . ASP A 1 286 ? -16.731 -12.901 -12.656 1.00 75.50 286 ASP A CA 1
ATOM 2227 C C . ASP A 1 286 ? -17.551 -11.657 -12.297 1.00 75.50 286 ASP A C 1
ATOM 2229 O O . ASP A 1 286 ? -18.750 -11.752 -12.027 1.00 75.50 286 ASP A O 1
ATOM 2233 N N . VAL A 1 287 ? -16.926 -10.475 -12.291 1.00 69.94 287 VAL A N 1
ATOM 2234 C CA . VAL A 1 287 ? -17.545 -9.233 -11.800 1.00 69.94 287 VAL A CA 1
ATOM 2235 C C . VAL A 1 287 ? -17.638 -8.179 -12.907 1.00 69.94 287 VAL A C 1
ATOM 2237 O O . VAL A 1 287 ? -17.391 -7.005 -12.673 1.00 69.94 287 VAL A O 1
ATOM 2240 N N . LEU A 1 288 ? -18.024 -8.587 -14.121 1.00 65.94 288 LEU A N 1
ATOM 2241 C CA . LEU A 1 288 ? -18.359 -7.692 -15.245 1.00 65.94 288 LEU A CA 1
ATOM 2242 C C . LEU A 1 288 ? -17.344 -6.544 -15.440 1.00 65.94 288 LEU A C 1
ATOM 2244 O O . LEU A 1 288 ? -17.659 -5.373 -15.224 1.00 65.94 288 LEU A O 1
ATOM 2248 N N . GLY A 1 289 ? -16.114 -6.881 -15.840 1.00 75.62 289 GLY A N 1
ATOM 2249 C CA . GLY A 1 289 ? -15.146 -5.877 -16.296 1.00 75.62 289 GLY A CA 1
ATOM 2250 C C . GLY A 1 289 ? -14.463 -5.066 -15.189 1.00 75.62 289 GLY A C 1
ATOM 2251 O O . GLY A 1 289 ? -13.983 -3.964 -15.455 1.00 75.62 289 GLY A O 1
ATOM 2252 N N . LEU A 1 290 ? -14.386 -5.571 -13.950 1.00 86.19 290 LEU A N 1
ATOM 2253 C CA . LEU A 1 290 ? -13.497 -4.963 -12.952 1.00 86.19 290 LEU A CA 1
ATOM 2254 C C . LEU A 1 290 ? -12.034 -5.136 -13.378 1.00 86.19 290 LEU A C 1
ATOM 2256 O O . LEU A 1 290 ? -11.553 -6.256 -13.536 1.00 86.19 290 LEU A O 1
ATOM 2260 N N . GLU A 1 291 ? -11.297 -4.033 -13.497 1.00 91.38 291 GLU A N 1
ATOM 2261 C CA . GLU A 1 291 ? -9.858 -4.068 -13.769 1.00 91.38 291 GLU A CA 1
ATOM 2262 C C . GLU A 1 291 ? -9.085 -3.818 -12.472 1.00 91.38 291 GLU A C 1
ATOM 2264 O O . GLU A 1 291 ? -9.148 -2.739 -11.874 1.00 91.38 291 GLU A O 1
ATOM 2269 N N . ALA A 1 292 ? -8.350 -4.840 -12.031 1.00 94.81 292 ALA A N 1
ATOM 2270 C CA . ALA A 1 292 ? -7.531 -4.777 -10.829 1.00 94.81 292 ALA A CA 1
ATOM 2271 C C . ALA A 1 292 ? -6.148 -4.172 -11.109 1.00 94.81 292 ALA A C 1
ATOM 2273 O O . ALA A 1 292 ? -5.397 -4.634 -11.973 1.00 94.81 292 ALA A O 1
ATOM 2274 N N . TYR A 1 293 ? -5.794 -3.169 -10.316 1.00 97.25 293 TYR A N 1
ATOM 2275 C CA . TYR A 1 293 ? -4.468 -2.573 -10.273 1.00 97.25 293 TYR A CA 1
ATOM 2276 C C . TYR A 1 293 ? -3.926 -2.664 -8.851 1.00 97.25 293 TYR A C 1
ATOM 2278 O O . TYR A 1 293 ? -4.645 -2.458 -7.870 1.00 97.25 293 TYR A O 1
ATOM 2286 N N . PHE A 1 294 ? -2.640 -2.971 -8.747 1.00 98.06 294 PHE A N 1
ATOM 2287 C CA . PHE A 1 294 ? -1.972 -3.259 -7.489 1.00 98.06 294 PHE A CA 1
ATOM 2288 C C . PHE A 1 294 ? -0.910 -2.205 -7.206 1.00 98.06 294 PHE A C 1
ATOM 2290 O O . PHE A 1 294 ? 0.035 -2.041 -7.979 1.00 98.06 294 PHE A O 1
ATOM 2297 N N . TRP A 1 295 ? -1.044 -1.509 -6.083 1.00 98.06 295 TRP A N 1
ATOM 2298 C CA . TRP A 1 295 ? 0.070 -0.792 -5.486 1.00 98.06 295 TRP A CA 1
ATOM 2299 C C . TRP A 1 295 ? 0.951 -1.818 -4.771 1.00 98.06 295 TRP A C 1
ATOM 2301 O O . TRP A 1 295 ? 0.517 -2.476 -3.823 1.00 98.06 295 TRP A O 1
ATOM 2311 N N . ILE A 1 296 ? 2.172 -1.989 -5.272 1.00 98.12 296 ILE A N 1
ATOM 2312 C CA . ILE A 1 296 ? 3.182 -2.902 -4.734 1.00 98.12 296 ILE A CA 1
ATOM 2313 C C . ILE A 1 296 ? 4.404 -2.040 -4.446 1.00 98.12 296 ILE A C 1
ATOM 2315 O O . ILE A 1 296 ? 4.975 -1.479 -5.380 1.00 98.12 296 ILE A O 1
ATOM 2319 N N . ASP A 1 297 ? 4.813 -1.940 -3.182 1.00 96.31 297 ASP A N 1
ATOM 2320 C CA . ASP A 1 297 ? 5.957 -1.125 -2.745 1.00 96.31 297 ASP A CA 1
ATOM 2321 C C . ASP A 1 297 ? 7.183 -1.282 -3.669 1.00 96.31 297 ASP A C 1
ATOM 2323 O O . ASP A 1 297 ? 7.738 -0.294 -4.144 1.00 96.31 297 ASP A O 1
ATOM 2327 N N . TYR A 1 298 ? 7.533 -2.523 -4.019 1.00 96.81 298 TYR A N 1
ATOM 2328 C CA . TYR A 1 298 ? 8.647 -2.870 -4.897 1.00 96.81 298 TYR A CA 1
ATOM 2329 C C . TYR A 1 298 ? 8.554 -2.240 -6.289 1.00 96.81 298 TYR A C 1
ATOM 2331 O O . TYR A 1 298 ? 9.549 -1.738 -6.807 1.00 96.81 298 TYR A O 1
ATOM 2339 N N . SER A 1 299 ? 7.360 -2.257 -6.879 1.00 97.44 299 SER A N 1
ATOM 2340 C CA . SER A 1 299 ? 7.107 -1.808 -8.251 1.00 97.44 299 SER A CA 1
ATOM 2341 C C . SER A 1 299 ? 6.742 -0.326 -8.343 1.00 97.44 299 SER A C 1
ATOM 2343 O O . SER A 1 299 ? 6.790 0.265 -9.424 1.00 97.44 299 SER A O 1
ATOM 2345 N N . CYS A 1 300 ? 6.313 0.272 -7.231 1.00 97.06 300 CYS A N 1
ATOM 2346 C CA . CYS A 1 300 ? 5.707 1.600 -7.207 1.00 97.06 300 CYS A CA 1
ATOM 2347 C C . CYS A 1 300 ? 6.578 2.653 -6.514 1.00 97.06 300 CYS A C 1
ATOM 2349 O O . CYS A 1 300 ? 6.378 3.841 -6.764 1.00 97.06 300 CYS A O 1
ATOM 2351 N N . LEU A 1 301 ? 7.561 2.248 -5.703 1.00 94.25 301 LEU A N 1
ATOM 2352 C CA . LEU A 1 301 ? 8.481 3.159 -5.027 1.00 94.25 301 LEU A CA 1
ATOM 2353 C C . LEU A 1 301 ? 9.878 3.126 -5.645 1.00 94.25 301 LEU A C 1
ATOM 2355 O O . LEU A 1 301 ? 10.421 2.069 -5.956 1.00 94.25 301 LEU A O 1
ATOM 2359 N N . ASN A 1 302 ? 10.489 4.305 -5.742 1.00 92.31 302 ASN A N 1
ATOM 2360 C CA . ASN A 1 302 ? 11.903 4.423 -6.059 1.00 92.31 302 ASN A CA 1
ATOM 2361 C C . ASN A 1 302 ? 12.736 4.055 -4.820 1.00 92.31 302 ASN A C 1
ATOM 2363 O O . ASN A 1 302 ? 12.793 4.809 -3.847 1.00 92.31 302 ASN A O 1
ATOM 2367 N N . TRP A 1 303 ? 13.419 2.914 -4.871 1.00 88.88 303 TRP A N 1
ATOM 2368 C CA . TRP A 1 303 ? 14.216 2.397 -3.755 1.00 88.88 303 TRP A CA 1
ATOM 2369 C C . TRP A 1 303 ? 15.473 3.214 -3.450 1.00 88.88 303 TRP A C 1
ATOM 2371 O O . TRP A 1 303 ? 16.028 3.077 -2.358 1.00 88.88 303 TRP A O 1
ATOM 2381 N N . THR A 1 304 ? 15.887 4.107 -4.356 1.00 90.31 304 THR A N 1
ATOM 2382 C CA . THR A 1 304 ? 16.970 5.071 -4.090 1.00 90.31 304 THR A CA 1
ATOM 2383 C C . THR A 1 304 ? 16.547 6.175 -3.110 1.00 90.31 304 THR A C 1
ATOM 2385 O O . THR A 1 304 ? 17.390 6.687 -2.379 1.00 90.31 304 THR A O 1
ATOM 2388 N N . ASP A 1 305 ? 15.243 6.473 -3.012 1.00 89.88 305 ASP A N 1
ATOM 2389 C CA . ASP A 1 305 ? 14.644 7.388 -2.025 1.00 89.88 305 ASP A CA 1
ATOM 2390 C C . ASP A 1 305 ? 13.458 6.728 -1.298 1.00 89.88 305 ASP A C 1
ATOM 2392 O O . ASP A 1 305 ? 12.325 7.223 -1.252 1.00 89.88 305 ASP A O 1
ATOM 2396 N N . ARG A 1 306 ? 13.724 5.562 -0.698 1.00 91.69 306 ARG A N 1
ATOM 2397 C CA . ARG A 1 306 ? 12.700 4.796 0.029 1.00 91.69 306 ARG A CA 1
ATOM 2398 C C . ARG A 1 306 ? 12.058 5.584 1.177 1.00 91.69 306 ARG A C 1
ATOM 2400 O O . ARG A 1 306 ? 10.887 5.379 1.483 1.00 91.69 306 ARG A O 1
ATOM 2407 N N . THR A 1 307 ? 12.801 6.500 1.804 1.00 93.31 307 THR A N 1
ATOM 2408 C CA . THR A 1 307 ? 12.359 7.245 2.995 1.00 93.31 307 THR A CA 1
ATOM 2409 C C . THR A 1 307 ? 11.099 8.056 2.712 1.00 93.31 307 THR A C 1
ATOM 2411 O O . THR A 1 307 ? 10.163 8.029 3.513 1.00 93.31 307 THR A O 1
ATOM 2414 N N . ARG A 1 308 ? 11.033 8.741 1.563 1.00 93.88 308 ARG A N 1
ATOM 2415 C CA . ARG A 1 308 ? 9.819 9.468 1.160 1.00 93.88 308 ARG A CA 1
ATOM 2416 C C . ARG A 1 308 ? 8.638 8.534 0.955 1.00 93.88 308 ARG A C 1
ATOM 2418 O O . ARG A 1 308 ? 7.541 8.840 1.415 1.00 93.88 308 ARG A O 1
ATOM 2425 N N . GLY A 1 309 ? 8.870 7.403 0.290 1.00 94.06 309 GLY A N 1
ATOM 2426 C CA . GLY A 1 309 ? 7.851 6.383 0.060 1.00 94.06 309 GLY A CA 1
ATOM 2427 C C . GLY A 1 309 ? 7.262 5.849 1.366 1.00 94.06 309 GLY A C 1
ATOM 2428 O O . GLY A 1 309 ? 6.046 5.779 1.508 1.00 94.06 309 GLY A O 1
ATOM 2429 N N . MET A 1 310 ? 8.120 5.569 2.350 1.00 95.31 310 MET A N 1
ATOM 2430 C CA . MET A 1 310 ? 7.712 5.091 3.674 1.00 95.31 310 MET A CA 1
ATOM 2431 C C . MET A 1 310 ? 6.903 6.139 4.447 1.00 95.31 310 MET A C 1
ATOM 2433 O O . MET A 1 310 ? 5.877 5.807 5.029 1.00 95.31 310 MET A O 1
ATOM 2437 N N . ILE A 1 311 ? 7.324 7.409 4.430 1.00 95.75 311 ILE A N 1
ATOM 2438 C CA . ILE A 1 311 ? 6.582 8.510 5.072 1.00 95.75 311 ILE A CA 1
ATOM 2439 C C . ILE A 1 311 ? 5.196 8.684 4.434 1.00 95.75 311 ILE A C 1
ATOM 2441 O O . ILE A 1 311 ? 4.212 8.918 5.132 1.00 95.75 311 ILE A O 1
ATOM 2445 N N . ALA A 1 312 ? 5.109 8.538 3.111 1.00 96.00 312 ALA A N 1
ATOM 2446 C CA . ALA A 1 312 ? 3.874 8.677 2.345 1.00 96.00 312 ALA A CA 1
ATOM 2447 C C . ALA A 1 312 ? 2.966 7.433 2.380 1.00 96.00 312 ALA A C 1
ATOM 2449 O O . ALA A 1 312 ? 1.851 7.488 1.861 1.00 96.00 312 ALA A O 1
ATOM 2450 N N . LEU A 1 313 ? 3.399 6.328 3.000 1.00 96.19 313 LEU A N 1
ATOM 2451 C CA . LEU A 1 313 ? 2.684 5.048 3.005 1.00 96.19 313 LEU A CA 1
ATOM 2452 C C . LEU A 1 313 ? 1.191 5.159 3.379 1.00 96.19 313 LEU A C 1
ATOM 2454 O O . LEU A 1 313 ? 0.371 4.610 2.642 1.00 96.19 313 LEU A O 1
ATOM 2458 N N . PRO A 1 314 ? 0.778 5.902 4.428 1.00 95.88 314 PRO A N 1
ATOM 2459 C CA . PRO A 1 314 ? -0.644 6.041 4.749 1.00 95.88 314 PRO A CA 1
ATOM 2460 C C . PRO A 1 314 ? -1.462 6.689 3.622 1.00 95.88 314 PRO A C 1
ATOM 2462 O O . PRO A 1 314 ? -2.615 6.324 3.395 1.00 95.88 314 PRO A O 1
ATOM 2465 N N . LEU A 1 315 ? -0.871 7.633 2.882 1.00 95.12 315 LEU A N 1
ATOM 2466 C CA . LEU A 1 315 ? -1.536 8.273 1.751 1.00 95.12 315 LEU A CA 1
ATOM 2467 C C . LEU A 1 315 ? -1.692 7.285 0.589 1.00 95.12 315 LEU A C 1
ATOM 2469 O O . LEU A 1 315 ? -2.782 7.195 0.032 1.00 95.12 315 LEU A O 1
ATOM 2473 N N . TYR A 1 316 ? -0.682 6.468 0.276 1.00 95.75 316 TYR A N 1
ATOM 2474 C CA . TYR A 1 316 ? -0.833 5.422 -0.744 1.00 95.75 316 TYR A CA 1
ATOM 2475 C C . TYR A 1 316 ? -1.890 4.382 -0.358 1.00 95.75 316 TYR A C 1
ATOM 2477 O O . TYR A 1 316 ? -2.769 4.068 -1.161 1.00 95.75 316 TYR A O 1
ATOM 2485 N N . ILE A 1 317 ? -1.878 3.912 0.894 1.00 94.56 317 ILE A N 1
ATOM 2486 C CA . ILE A 1 317 ? -2.873 2.957 1.403 1.00 94.56 317 ILE A CA 1
ATOM 2487 C C . ILE A 1 317 ? -4.288 3.521 1.252 1.00 94.56 317 ILE A C 1
ATOM 2489 O O . ILE A 1 317 ? -5.183 2.843 0.760 1.00 94.56 317 ILE A O 1
ATOM 2493 N N . SER A 1 318 ? -4.498 4.787 1.610 1.00 91.44 318 SER A N 1
ATOM 2494 C CA . SER A 1 318 ? -5.820 5.417 1.505 1.00 91.44 318 SER A CA 1
ATOM 2495 C C . SER A 1 318 ? -6.328 5.613 0.066 1.00 91.44 318 SER A C 1
ATOM 2497 O O . SER A 1 318 ? -7.516 5.870 -0.134 1.00 91.44 318 SER A O 1
ATOM 2499 N N . MET A 1 319 ? -5.442 5.550 -0.934 1.00 91.69 319 MET A N 1
ATOM 2500 C CA . MET A 1 319 ? -5.804 5.611 -2.353 1.00 91.69 319 MET A CA 1
ATOM 2501 C C . MET A 1 319 ? -6.232 4.247 -2.899 1.00 91.69 319 MET A C 1
ATOM 2503 O O . MET A 1 319 ? -6.852 4.181 -3.958 1.00 91.69 319 MET A O 1
ATOM 2507 N N . CYS A 1 320 ? -5.954 3.168 -2.168 1.00 92.81 320 CYS A N 1
ATOM 2508 C CA . CYS A 1 320 ? -6.347 1.814 -2.528 1.00 92.81 320 CYS A CA 1
ATOM 2509 C C . CYS A 1 320 ? -7.804 1.550 -2.117 1.00 92.81 320 CYS A C 1
ATOM 2511 O O . CYS A 1 320 ? -8.090 1.003 -1.052 1.00 92.81 320 CYS A O 1
ATOM 2513 N N . THR A 1 321 ? -8.737 1.976 -2.967 1.00 87.12 321 THR A N 1
ATOM 2514 C CA . THR A 1 321 ? -10.187 1.956 -2.709 1.00 87.12 321 THR A CA 1
ATOM 2515 C C . THR A 1 321 ? -10.805 0.560 -2.630 1.00 87.12 321 THR A C 1
ATOM 2517 O O . THR A 1 321 ? -11.853 0.398 -2.007 1.00 87.12 321 THR A O 1
ATOM 2520 N N . ALA A 1 322 ? -10.181 -0.449 -3.241 1.00 89.38 322 ALA A N 1
ATOM 2521 C CA . ALA A 1 322 ? -10.701 -1.817 -3.292 1.00 89.38 322 ALA A CA 1
ATOM 2522 C C . ALA A 1 322 ? -10.280 -2.674 -2.085 1.00 89.38 322 ALA A C 1
ATOM 2524 O O . ALA A 1 322 ? -10.853 -3.741 -1.825 1.00 89.38 322 ALA A O 1
ATOM 2525 N N . GLY A 1 323 ? -9.275 -2.203 -1.346 1.00 91.81 323 GLY A N 1
ATOM 2526 C CA . GLY A 1 323 ? -8.845 -2.749 -0.070 1.00 91.81 323 GLY A CA 1
ATOM 2527 C C . GLY A 1 323 ? -7.395 -3.224 -0.035 1.00 91.81 323 GLY A C 1
ATOM 2528 O O . GLY A 1 323 ? -6.584 -2.881 -0.897 1.00 91.81 323 GLY A O 1
ATOM 2529 N N . LEU A 1 324 ? -7.076 -4.018 0.988 1.00 95.50 324 LEU A N 1
ATOM 2530 C CA . LEU A 1 324 ? -5.746 -4.576 1.213 1.00 95.50 324 LEU A CA 1
ATOM 2531 C C . LEU A 1 324 ? -5.745 -6.073 0.905 1.00 95.50 324 LEU A C 1
ATOM 2533 O O . LEU A 1 324 ? -6.608 -6.817 1.369 1.00 95.50 324 LEU A O 1
ATOM 2537 N N . ILE A 1 325 ? -4.751 -6.508 0.140 1.00 96.50 325 ILE A N 1
ATOM 2538 C CA . ILE A 1 325 ? -4.423 -7.909 -0.095 1.00 96.50 325 ILE A CA 1
ATOM 2539 C C . ILE A 1 325 ? -3.221 -8.256 0.780 1.00 96.50 325 ILE A C 1
ATOM 2541 O O . ILE A 1 325 ? -2.133 -7.720 0.581 1.00 96.50 325 ILE A O 1
ATOM 2545 N N . ALA A 1 326 ? -3.421 -9.164 1.731 1.00 95.81 326 ALA A N 1
ATOM 2546 C CA . ALA A 1 326 ? -2.359 -9.743 2.540 1.00 95.81 326 ALA A CA 1
ATOM 2547 C C . ALA A 1 326 ? -1.901 -11.050 1.882 1.00 95.81 326 ALA A C 1
ATOM 2549 O O . ALA A 1 326 ? -2.647 -12.032 1.850 1.00 95.81 326 ALA A O 1
ATOM 2550 N N . LEU A 1 327 ? -0.682 -11.067 1.337 1.00 93.88 327 LEU A N 1
ATOM 2551 C CA . LEU A 1 327 ? -0.096 -12.272 0.746 1.00 93.88 327 LEU A CA 1
ATOM 2552 C C . LEU A 1 327 ? 0.475 -13.167 1.850 1.00 93.88 327 LEU A C 1
ATOM 2554 O O . LEU A 1 327 ? 1.622 -13.009 2.283 1.00 93.88 327 LEU A O 1
ATOM 2558 N N . ASN A 1 328 ? -0.358 -14.094 2.319 1.00 85.06 328 ASN A N 1
ATOM 2559 C CA . ASN A 1 328 ? -0.157 -14.850 3.548 1.00 85.06 328 ASN A CA 1
ATOM 2560 C C . ASN A 1 328 ? 0.853 -15.987 3.384 1.00 85.06 328 ASN A C 1
ATOM 2562 O O . ASN A 1 328 ? 0.500 -17.139 3.136 1.00 85.06 328 ASN A O 1
ATOM 2566 N N . HIS A 1 329 ? 2.130 -15.656 3.529 1.00 88.06 329 HIS A N 1
ATOM 2567 C CA . HIS A 1 329 ? 3.200 -16.635 3.690 1.00 88.06 329 HIS A CA 1
ATOM 2568 C C . HIS A 1 329 ? 3.331 -17.060 5.166 1.00 88.06 329 HIS A C 1
ATOM 2570 O O . HIS A 1 329 ? 2.964 -16.295 6.054 1.00 88.06 329 HIS A O 1
ATOM 2576 N N . ALA A 1 330 ? 3.949 -18.215 5.449 1.00 86.44 330 ALA A N 1
ATOM 2577 C CA . ALA A 1 330 ? 4.124 -18.765 6.809 1.00 86.44 330 ALA A CA 1
ATOM 2578 C C . ALA A 1 330 ? 4.773 -17.805 7.837 1.00 86.44 330 ALA A C 1
ATOM 2580 O O . ALA A 1 330 ? 4.621 -17.980 9.040 1.00 86.44 330 ALA A O 1
ATOM 2581 N N . GLU A 1 331 ? 5.457 -16.761 7.366 1.00 90.19 331 GLU A N 1
ATOM 2582 C CA . GLU A 1 331 ? 6.153 -15.757 8.183 1.00 90.19 331 GLU A CA 1
ATOM 2583 C C . GLU A 1 331 ? 5.645 -14.336 7.908 1.00 90.19 331 GLU A C 1
ATOM 2585 O O . GLU A 1 331 ? 6.247 -13.357 8.328 1.00 90.19 331 GLU A O 1
ATOM 2590 N N . TYR A 1 332 ? 4.541 -14.176 7.177 1.00 93.69 332 TYR A N 1
ATOM 2591 C CA . TYR A 1 332 ? 3.990 -12.854 6.885 1.00 93.69 332 TYR A CA 1
ATOM 2592 C C . TYR A 1 332 ? 3.684 -12.089 8.185 1.00 93.69 332 TYR A C 1
ATOM 2594 O O . TYR A 1 332 ? 4.114 -10.951 8.368 1.00 93.69 332 TYR A O 1
ATOM 2602 N N . ALA A 1 333 ? 3.033 -12.756 9.141 1.00 92.88 333 ALA A N 1
ATOM 2603 C CA . ALA A 1 333 ? 2.651 -12.156 10.413 1.00 92.88 333 ALA A CA 1
ATOM 2604 C C . ALA A 1 333 ? 3.828 -11.913 11.378 1.00 92.88 333 ALA A C 1
ATOM 2606 O O . ALA A 1 333 ? 3.632 -11.237 12.387 1.00 92.88 333 ALA A O 1
ATOM 2607 N N . SER A 1 334 ? 5.041 -12.426 11.125 1.00 95.38 334 SER A N 1
ATOM 2608 C CA . SER A 1 334 ? 6.208 -12.104 11.968 1.00 95.38 334 SER A CA 1
ATOM 2609 C C . SER A 1 334 ? 6.819 -10.746 11.617 1.00 95.38 334 SER A C 1
ATOM 2611 O O . SER A 1 334 ? 7.535 -10.169 12.429 1.00 95.38 334 SER A O 1
ATOM 2613 N N . ARG A 1 335 ? 6.520 -10.197 10.435 1.00 96.44 335 ARG A N 1
ATOM 2614 C CA . ARG A 1 335 ? 7.161 -8.990 9.904 1.00 96.44 335 ARG A CA 1
ATOM 2615 C C . ARG A 1 335 ? 6.513 -7.718 10.436 1.00 96.44 335 ARG A C 1
ATOM 2617 O O . ARG A 1 335 ? 5.308 -7.520 10.295 1.00 96.44 335 ARG A O 1
ATOM 2624 N N . GLY A 1 336 ? 7.333 -6.817 10.977 1.00 97.44 336 GLY A N 1
ATOM 2625 C CA . GLY A 1 336 ? 6.867 -5.544 11.531 1.00 97.44 336 GLY A CA 1
ATOM 2626 C C . GLY A 1 336 ? 6.167 -4.665 10.492 1.00 97.44 336 GLY A C 1
ATOM 2627 O O . GLY A 1 336 ? 5.080 -4.159 10.753 1.00 97.44 336 GLY A O 1
ATOM 2628 N N . TRP A 1 337 ? 6.726 -4.569 9.280 1.00 97.19 337 TRP A N 1
ATOM 2629 C CA . TRP A 1 337 ? 6.122 -3.817 8.170 1.00 97.19 337 TRP A CA 1
ATOM 2630 C C . TRP A 1 337 ? 4.745 -4.355 7.751 1.00 97.19 337 TRP A C 1
ATOM 2632 O O . TRP A 1 337 ? 3.815 -3.567 7.619 1.00 97.19 337 TRP A O 1
ATOM 2642 N N . CYS A 1 338 ? 4.566 -5.676 7.648 1.00 97.25 338 CYS A N 1
ATOM 2643 C CA . CYS A 1 338 ? 3.270 -6.264 7.288 1.00 97.25 338 CYS A CA 1
ATOM 2644 C C . CYS A 1 338 ? 2.195 -5.980 8.353 1.00 97.25 338 CYS A C 1
ATOM 2646 O O . CYS A 1 338 ? 1.068 -5.612 8.029 1.00 97.25 338 CYS A O 1
ATOM 2648 N N . ARG A 1 339 ? 2.549 -6.078 9.644 1.00 97.44 339 ARG A N 1
ATOM 2649 C CA . ARG A 1 339 ? 1.646 -5.709 10.752 1.00 97.44 339 ARG A CA 1
ATOM 2650 C C . ARG A 1 339 ? 1.262 -4.231 10.708 1.00 97.44 339 ARG A C 1
ATOM 2652 O O . ARG A 1 339 ? 0.113 -3.881 10.971 1.00 97.44 339 ARG 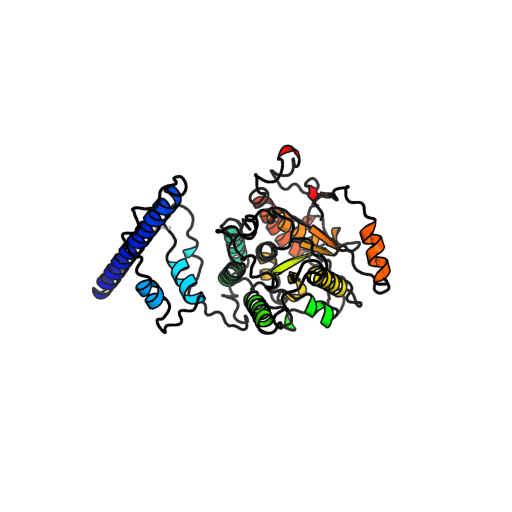A O 1
ATOM 2659 N N . LEU A 1 340 ? 2.230 -3.368 10.400 1.00 97.81 340 LEU A N 1
ATOM 2660 C CA . LEU A 1 340 ? 2.016 -1.930 10.304 1.00 97.81 340 LEU A CA 1
ATOM 2661 C C . LEU A 1 340 ? 1.058 -1.579 9.168 1.00 97.81 340 LEU A C 1
ATOM 2663 O O . LEU A 1 340 ? 0.135 -0.800 9.379 1.00 97.81 340 LEU A O 1
ATOM 2667 N N . GLU A 1 341 ? 1.263 -2.153 7.985 1.00 97.38 341 GLU A N 1
ATOM 2668 C CA . GLU A 1 341 ? 0.413 -1.923 6.815 1.00 97.38 341 GLU A CA 1
ATOM 2669 C C . GLU A 1 341 ? -1.042 -2.308 7.095 1.00 97.38 341 GLU A C 1
ATOM 2671 O O . GLU A 1 341 ? -1.949 -1.536 6.786 1.00 97.38 341 GLU A O 1
ATOM 2676 N N . GLU A 1 342 ? -1.273 -3.444 7.759 1.00 95.75 342 GLU A N 1
ATOM 2677 C CA . GLU A 1 342 ? -2.612 -3.860 8.190 1.00 95.75 342 GLU A CA 1
ATOM 2678 C C . GLU A 1 342 ? -3.241 -2.874 9.176 1.00 95.75 342 GLU A C 1
ATOM 2680 O O . GLU A 1 342 ? -4.399 -2.488 9.004 1.00 95.75 342 GLU A O 1
ATOM 2685 N N . ALA A 1 343 ? -2.487 -2.439 10.189 1.00 96.06 343 ALA A N 1
ATOM 2686 C CA . ALA A 1 343 ? -2.975 -1.494 11.188 1.00 96.06 343 ALA A CA 1
ATOM 2687 C C . ALA A 1 343 ? -3.310 -0.126 10.572 1.00 96.06 343 ALA A C 1
ATOM 2689 O O . ALA A 1 343 ? -4.386 0.420 10.821 1.00 96.06 343 ALA A O 1
ATOM 2690 N N . VAL A 1 344 ? -2.424 0.401 9.721 1.00 95.75 344 VAL A N 1
ATOM 2691 C CA . VAL A 1 344 ? -2.623 1.668 9.004 1.00 95.75 344 VAL A CA 1
ATOM 2692 C C . VAL A 1 344 ? -3.824 1.567 8.064 1.00 95.75 344 VAL A C 1
ATOM 2694 O O . VAL A 1 344 ? -4.678 2.452 8.073 1.00 95.75 344 VAL A O 1
ATOM 2697 N N . TYR A 1 345 ? -3.951 0.477 7.302 1.00 94.56 345 TYR A N 1
ATOM 2698 C CA . TYR A 1 345 ? -5.119 0.245 6.453 1.00 94.56 345 TYR A CA 1
ATOM 2699 C C . TYR A 1 345 ? -6.415 0.206 7.264 1.00 94.56 345 TYR A C 1
ATOM 2701 O O . TYR A 1 345 ? -7.370 0.891 6.909 1.00 94.56 345 TYR A O 1
ATOM 2709 N N . CYS A 1 346 ? -6.448 -0.515 8.385 1.00 92.38 346 CYS A N 1
ATOM 2710 C CA . CYS A 1 346 ? -7.644 -0.598 9.225 1.00 92.38 346 CYS A CA 1
ATOM 2711 C C . CYS A 1 346 ? -8.008 0.729 9.909 1.00 92.38 346 CYS A C 1
ATOM 2713 O O . CYS A 1 346 ? -9.182 0.981 10.175 1.00 92.38 346 CYS A O 1
ATOM 2715 N N . ALA A 1 347 ? -7.028 1.596 10.173 1.00 91.44 347 ALA A N 1
ATOM 2716 C CA . ALA A 1 347 ? -7.278 2.944 10.679 1.00 91.44 347 ALA A CA 1
ATOM 2717 C C . ALA A 1 347 ? -7.856 3.887 9.605 1.00 91.44 347 ALA A C 1
ATOM 2719 O O . ALA A 1 347 ? -8.616 4.809 9.913 1.00 91.44 347 ALA A O 1
ATOM 2720 N N . LEU A 1 348 ? -7.495 3.674 8.337 1.00 88.88 348 LEU A N 1
ATOM 2721 C CA . LEU A 1 348 ? -7.885 4.529 7.212 1.00 88.88 348 LEU A CA 1
ATOM 2722 C C . LEU A 1 348 ? -9.167 4.073 6.511 1.00 88.88 348 LEU A C 1
ATOM 2724 O O . LEU A 1 348 ? -9.914 4.906 6.001 1.00 88.88 348 LEU A O 1
ATOM 2728 N N . ALA A 1 349 ? -9.417 2.767 6.455 1.00 85.62 349 ALA A N 1
ATOM 2729 C CA . ALA A 1 349 ? -10.550 2.193 5.749 1.00 85.62 349 ALA A CA 1
ATOM 2730 C C . ALA A 1 349 ? -11.821 2.246 6.621 1.00 85.62 349 ALA A C 1
ATOM 2732 O O . ALA A 1 349 ? -11.837 1.668 7.706 1.00 85.62 349 ALA A O 1
ATOM 2733 N N . PRO A 1 350 ? -12.924 2.862 6.152 1.00 76.81 350 PRO A N 1
ATOM 2734 C CA . PRO A 1 350 ? -14.185 2.901 6.898 1.00 76.81 350 PRO A CA 1
ATOM 2735 C C . PRO A 1 350 ? -14.803 1.520 7.138 1.00 76.81 350 PRO A C 1
ATOM 2737 O O . PRO A 1 350 ? -15.524 1.308 8.112 1.00 76.81 350 PRO A O 1
ATOM 2740 N N . THR A 1 351 ? -14.549 0.599 6.211 1.00 78.81 351 THR A N 1
ATOM 2741 C CA . THR A 1 351 ? -14.957 -0.806 6.248 1.00 78.81 351 THR A CA 1
ATOM 2742 C C . THR A 1 351 ? -13.758 -1.632 5.792 1.00 78.81 351 THR A C 1
ATOM 2744 O O . THR A 1 351 ? -13.660 -1.939 4.600 1.00 78.81 351 THR A O 1
ATOM 2747 N N . PRO A 1 352 ? -12.793 -1.916 6.684 1.00 83.12 352 PRO A N 1
ATOM 2748 C CA . PRO A 1 352 ? -11.571 -2.597 6.290 1.00 83.12 352 PRO A CA 1
ATOM 2749 C C . PRO A 1 352 ? -11.899 -3.990 5.757 1.00 83.12 352 PRO A C 1
ATOM 2751 O O . PRO A 1 352 ? -12.475 -4.820 6.456 1.00 83.12 352 PRO A O 1
ATOM 2754 N N . GLN A 1 353 ? -11.532 -4.226 4.501 1.00 83.38 353 GLN A N 1
ATOM 2755 C CA . GLN A 1 353 ? -11.560 -5.541 3.867 1.00 83.38 353 GLN A CA 1
ATOM 2756 C C . GLN A 1 353 ? -10.121 -5.994 3.652 1.00 83.38 353 GLN A C 1
ATOM 2758 O O . GLN A 1 353 ? -9.427 -5.433 2.800 1.00 83.38 353 GLN A O 1
ATOM 2763 N N . ILE A 1 354 ? -9.665 -6.957 4.450 1.00 90.19 354 ILE A N 1
ATOM 2764 C CA . ILE A 1 354 ? -8.370 -7.607 4.246 1.00 90.19 354 ILE A CA 1
ATOM 2765 C C . ILE A 1 354 ? -8.633 -8.927 3.534 1.00 90.19 354 ILE A C 1
ATOM 2767 O O . ILE A 1 354 ? -9.200 -9.846 4.123 1.00 90.19 354 ILE A O 1
ATOM 2771 N N . LYS A 1 355 ? -8.205 -9.001 2.274 1.00 92.31 355 LYS A N 1
ATOM 2772 C CA . LYS A 1 355 ? -8.252 -10.214 1.460 1.00 92.31 355 LYS A CA 1
ATOM 2773 C C . LYS A 1 355 ? -7.004 -11.034 1.757 1.00 92.31 355 LYS A C 1
ATOM 2775 O O . LYS A 1 355 ? -5.892 -10.601 1.453 1.00 92.31 355 LYS A O 1
ATOM 2780 N N . ASN A 1 356 ? -7.179 -12.189 2.386 1.00 90.12 356 ASN A N 1
ATOM 2781 C CA . ASN A 1 356 ? -6.065 -13.038 2.795 1.00 90.12 356 ASN A CA 1
ATOM 2782 C C . ASN A 1 356 ? -5.779 -14.086 1.715 1.00 90.12 356 ASN A C 1
ATOM 2784 O O . ASN A 1 356 ? -6.483 -15.089 1.628 1.00 90.12 356 ASN A O 1
ATOM 2788 N N . LEU A 1 357 ? -4.765 -13.852 0.882 1.00 88.69 357 LEU A N 1
ATOM 2789 C CA . LEU A 1 357 ? -4.478 -14.710 -0.268 1.00 88.69 357 LEU A CA 1
ATOM 2790 C C . LEU A 1 357 ? -3.238 -15.570 0.015 1.00 88.69 357 LEU A C 1
ATOM 2792 O O . LEU A 1 357 ? -2.143 -15.019 0.176 1.00 88.69 357 LEU A O 1
ATOM 2796 N N . PRO A 1 358 ? -3.373 -16.907 0.108 1.00 85.19 358 PRO A N 1
ATOM 2797 C CA . PRO A 1 358 ? -2.217 -17.782 0.232 1.00 85.19 358 PRO A CA 1
ATOM 2798 C C . PRO A 1 358 ? -1.415 -17.792 -1.083 1.00 85.19 358 PRO A C 1
ATOM 2800 O O . PRO A 1 358 ? -1.998 -17.660 -2.164 1.00 85.19 358 PRO A O 1
ATOM 2803 N N . PRO A 1 359 ? -0.080 -17.944 -1.032 1.00 76.81 359 PRO A N 1
ATOM 2804 C CA . PRO A 1 359 ? 0.725 -18.104 -2.236 1.00 76.81 359 PRO A CA 1
ATOM 2805 C C . PRO A 1 359 ? 0.322 -19.380 -2.982 1.00 76.81 359 PRO A C 1
ATOM 2807 O O . PRO A 1 359 ? 0.045 -20.409 -2.368 1.00 76.81 359 PRO A O 1
ATOM 2810 N N . ILE A 1 360 ? 0.319 -19.316 -4.314 1.00 75.38 360 ILE A N 1
ATOM 2811 C CA . ILE A 1 360 ? 0.010 -20.466 -5.167 1.00 75.38 360 ILE A CA 1
ATOM 2812 C C . ILE A 1 360 ? 1.283 -21.307 -5.340 1.00 75.38 360 ILE A C 1
ATOM 2814 O O . ILE A 1 360 ? 2.245 -20.805 -5.926 1.00 75.38 360 ILE A O 1
ATOM 2818 N N . PRO A 1 361 ? 1.311 -22.581 -4.903 1.00 75.56 361 PRO A N 1
ATOM 2819 C CA . PRO A 1 361 ? 2.443 -23.459 -5.169 1.00 75.56 361 PRO A CA 1
ATOM 2820 C C . PRO A 1 361 ? 2.626 -23.658 -6.681 1.00 75.56 361 PRO A C 1
ATOM 2822 O O . PRO A 1 361 ? 1.631 -23.792 -7.400 1.00 75.56 361 PRO A O 1
ATOM 2825 N N . PRO A 1 362 ? 3.868 -23.743 -7.192 1.00 71.88 362 PRO A N 1
ATOM 2826 C CA . PRO A 1 362 ? 4.121 -23.929 -8.621 1.00 71.88 362 PRO A CA 1
ATOM 2827 C C . PRO A 1 362 ? 3.483 -25.199 -9.196 1.00 71.88 362 PRO A C 1
ATOM 2829 O O . PRO A 1 362 ? 3.108 -25.198 -10.365 1.00 71.88 362 PRO A O 1
ATOM 2832 N N . GLU A 1 363 ? 3.312 -26.239 -8.378 1.00 77.38 363 GLU A N 1
ATOM 2833 C CA . GLU A 1 363 ? 2.771 -27.535 -8.800 1.00 77.38 363 GLU A CA 1
ATOM 2834 C C . GLU A 1 363 ? 1.249 -27.663 -8.646 1.00 77.38 363 GLU A C 1
ATOM 2836 O O . GLU A 1 363 ? 0.677 -28.653 -9.096 1.00 77.38 363 GLU A O 1
ATOM 2841 N N . ALA A 1 364 ? 0.566 -26.693 -8.024 1.00 68.56 364 ALA A N 1
ATOM 2842 C CA . ALA A 1 364 ? -0.864 -26.807 -7.750 1.00 68.56 364 ALA A CA 1
ATOM 2843 C C . ALA A 1 364 ? -1.676 -26.746 -9.063 1.00 68.56 364 ALA A C 1
ATOM 2845 O O . ALA A 1 364 ? -1.729 -25.669 -9.679 1.00 68.56 364 ALA A O 1
ATOM 2846 N N . PRO A 1 365 ? -2.343 -27.844 -9.487 1.00 67.94 365 PRO A N 1
ATOM 2847 C CA . PRO A 1 365 ? -3.168 -27.851 -10.691 1.00 67.94 365 PRO A CA 1
ATOM 2848 C C . PRO A 1 365 ? -4.307 -26.846 -10.538 1.00 67.94 365 PRO A C 1
ATOM 2850 O O . PRO A 1 365 ? -4.923 -26.776 -9.474 1.00 67.94 365 PRO A O 1
ATOM 2853 N N . THR A 1 366 ? -4.637 -26.107 -11.598 1.00 64.94 366 THR A N 1
ATOM 2854 C CA . THR A 1 366 ? -5.690 -25.076 -11.575 1.00 64.94 366 THR A CA 1
ATOM 2855 C C . THR A 1 366 ? -7.027 -25.617 -11.049 1.00 64.94 366 THR A C 1
ATOM 2857 O O . THR A 1 366 ? -7.709 -24.935 -10.298 1.00 64.94 366 THR A O 1
ATOM 2860 N N . SER A 1 367 ? -7.353 -26.882 -11.337 1.00 64.00 367 SER A N 1
ATOM 2861 C CA . SER A 1 367 ? -8.601 -27.538 -10.919 1.00 64.00 367 SER A CA 1
ATOM 2862 C C . SER A 1 367 ? -8.653 -27.984 -9.450 1.00 64.00 367 SER A C 1
ATOM 2864 O O . SER A 1 367 ? -9.737 -28.241 -8.935 1.00 64.00 367 SER A O 1
ATOM 2866 N N . ALA A 1 368 ? -7.514 -28.116 -8.757 1.00 55.84 368 ALA A N 1
ATOM 2867 C CA . ALA A 1 368 ? -7.508 -28.405 -7.317 1.00 55.84 368 ALA A CA 1
ATOM 2868 C C . ALA A 1 368 ? -7.853 -27.150 -6.486 1.00 55.84 368 ALA A C 1
ATOM 2870 O O . ALA A 1 368 ? -8.336 -27.267 -5.363 1.00 55.84 368 ALA A O 1
ATOM 2871 N N . ARG A 1 369 ? -7.671 -25.958 -7.078 1.00 57.12 369 ARG A N 1
ATOM 2872 C CA . ARG A 1 369 ? -7.854 -24.640 -6.447 1.00 57.12 369 ARG A CA 1
ATOM 2873 C C . ARG A 1 369 ? -9.320 -24.291 -6.181 1.00 57.12 369 ARG A C 1
ATOM 2875 O O . ARG A 1 369 ? -9.622 -23.686 -5.159 1.00 57.12 369 ARG A O 1
ATOM 2882 N N . GLU A 1 370 ? -10.230 -24.712 -7.060 1.00 60.28 370 GLU A N 1
ATOM 2883 C CA . GLU A 1 370 ? -11.669 -24.429 -6.930 1.00 60.28 370 GLU A CA 1
ATOM 2884 C C . GLU A 1 370 ? -12.331 -25.246 -5.809 1.00 60.28 370 GLU A C 1
ATOM 2886 O O . GLU A 1 370 ? -13.297 -24.798 -5.194 1.00 60.28 370 GLU A O 1
ATOM 2891 N N . LYS A 1 371 ? -11.801 -26.440 -5.502 1.00 56.09 371 LYS A N 1
ATOM 2892 C CA . LYS A 1 371 ? -12.376 -27.319 -4.472 1.00 56.09 371 LYS A CA 1
ATOM 2893 C C . LYS A 1 371 ? -11.985 -26.920 -3.050 1.00 56.09 371 LYS A C 1
ATOM 2895 O O . LYS A 1 371 ? -12.840 -26.970 -2.175 1.00 56.09 371 LYS A O 1
ATOM 2900 N N . GLU A 1 372 ? -10.752 -26.467 -2.819 1.00 55.53 372 GLU A N 1
ATOM 2901 C CA . GLU A 1 372 ? -10.341 -25.970 -1.493 1.00 55.53 372 GLU A CA 1
ATOM 2902 C C . GLU A 1 372 ? -10.980 -24.619 -1.136 1.00 55.53 372 GLU A C 1
ATOM 2904 O O . GLU A 1 372 ? -11.251 -24.365 0.036 1.00 55.53 372 GLU A O 1
ATOM 2909 N N . GLN A 1 373 ? -11.281 -23.769 -2.126 1.00 53.72 373 GLN A N 1
ATOM 2910 C CA . GLN A 1 373 ? -12.013 -22.514 -1.899 1.00 53.72 373 GLN A CA 1
ATOM 2911 C C . GLN A 1 373 ? -13.528 -22.713 -1.729 1.00 53.72 373 GLN A C 1
ATOM 2913 O O . GLN A 1 373 ? -14.185 -21.877 -1.116 1.00 53.72 373 GLN A O 1
ATOM 2918 N N . GLY A 1 374 ? -14.093 -23.811 -2.245 1.00 50.53 374 GLY A N 1
ATOM 2919 C CA . GLY A 1 374 ? -15.529 -24.098 -2.162 1.00 50.53 374 GLY A CA 1
ATOM 2920 C C . GLY A 1 374 ? -16.002 -24.691 -0.828 1.00 50.53 374 GLY A C 1
ATOM 2921 O O . GLY A 1 374 ? -17.189 -24.595 -0.518 1.00 50.53 374 GLY A O 1
ATOM 2922 N N . GLU A 1 375 ? -15.108 -25.288 -0.029 1.00 46.75 375 GLU A N 1
ATOM 2923 C CA . GLU A 1 375 ? -15.468 -25.990 1.219 1.00 46.75 375 GLU A CA 1
ATOM 2924 C C . GLU A 1 375 ? -15.080 -25.259 2.515 1.00 46.75 375 GLU A C 1
ATOM 2926 O O . GLU A 1 375 ? -15.485 -25.682 3.602 1.00 46.75 375 GLU A O 1
ATOM 2931 N N . THR A 1 376 ? -14.403 -24.109 2.449 1.00 48.81 376 THR A N 1
ATOM 2932 C CA . THR A 1 376 ? -14.225 -23.214 3.606 1.00 48.81 376 THR A CA 1
ATOM 2933 C C . THR A 1 376 ? -15.499 -22.411 3.881 1.00 48.81 376 THR A C 1
ATOM 2935 O O . THR A 1 376 ? -15.582 -21.204 3.695 1.00 48.81 376 THR A O 1
ATOM 2938 N N . SER A 1 377 ? -16.514 -23.148 4.336 1.00 43.19 377 SER A N 1
ATOM 2939 C CA . SER A 1 377 ? -17.631 -22.751 5.195 1.00 43.19 377 SER A CA 1
ATOM 2940 C C . SER A 1 377 ? -17.836 -21.240 5.369 1.00 43.19 377 SER A C 1
ATOM 2942 O O . SER A 1 377 ? -17.241 -20.589 6.234 1.00 43.19 377 SER A O 1
ATOM 2944 N N . ALA A 1 378 ? -18.777 -20.699 4.599 1.00 46.62 378 ALA A N 1
ATOM 2945 C CA . ALA A 1 378 ? -19.465 -19.470 4.948 1.00 46.62 378 ALA A CA 1
ATOM 2946 C C . ALA A 1 378 ? -20.076 -19.630 6.352 1.00 46.62 378 ALA A C 1
ATOM 2948 O O . ALA A 1 378 ? -21.104 -20.288 6.471 1.00 46.62 378 ALA A O 1
ATOM 2949 N N . THR A 1 379 ? -19.432 -19.105 7.408 1.00 46.62 379 THR A N 1
ATOM 2950 C CA . THR A 1 379 ? -20.065 -18.541 8.634 1.00 46.62 379 THR A CA 1
ATOM 2951 C C . THR A 1 379 ? -19.117 -18.275 9.806 1.00 46.62 379 THR A C 1
ATOM 2953 O O . THR A 1 379 ? -19.496 -17.509 10.693 1.00 46.62 379 THR A O 1
ATOM 2956 N N . VAL A 1 380 ? -17.896 -18.818 9.853 1.00 50.47 380 VAL A N 1
ATOM 2957 C CA . VAL A 1 380 ? -16.954 -18.403 10.908 1.00 50.47 380 VAL A CA 1
ATOM 2958 C C . VAL A 1 380 ? -16.272 -17.131 10.434 1.00 50.47 380 VAL A C 1
ATOM 2960 O O . VAL A 1 380 ? -15.386 -17.176 9.589 1.00 50.47 380 VAL A O 1
ATOM 2963 N N . ALA A 1 381 ? -16.732 -15.983 10.935 1.00 58.78 381 ALA A N 1
ATOM 2964 C CA . ALA A 1 381 ? -16.052 -14.715 10.721 1.00 58.78 381 ALA A CA 1
ATOM 2965 C C . ALA A 1 381 ? -14.580 -14.888 11.116 1.00 58.78 381 ALA A C 1
ATOM 2967 O O . ALA A 1 381 ? -14.269 -15.013 12.303 1.00 58.78 381 ALA A O 1
ATOM 2968 N N . ASN A 1 382 ? -13.693 -14.933 10.120 1.00 79.12 382 ASN A N 1
ATOM 2969 C CA . ASN A 1 382 ? -12.259 -15.001 10.338 1.00 79.12 382 ASN A CA 1
ATOM 2970 C C . ASN A 1 382 ? -11.834 -13.644 10.887 1.00 79.12 382 ASN A C 1
ATOM 2972 O O . ASN A 1 382 ? -11.537 -12.702 10.154 1.00 79.12 382 ASN A O 1
ATOM 2976 N N . LYS A 1 383 ? -11.905 -13.519 12.207 1.00 85.69 383 LYS A N 1
ATOM 2977 C CA . LYS A 1 383 ? -11.402 -12.359 12.917 1.00 85.69 383 LYS A CA 1
ATOM 2978 C C . LYS A 1 383 ? -9.893 -12.472 13.018 1.00 85.69 383 LYS A C 1
ATOM 2980 O O . LYS A 1 383 ? -9.353 -13.540 13.302 1.00 85.69 383 LYS A O 1
ATOM 2985 N N . ARG A 1 384 ? -9.217 -11.350 12.822 1.00 87.81 384 ARG A N 1
ATOM 2986 C CA . ARG A 1 384 ? -7.778 -11.226 13.005 1.00 87.81 384 ARG A CA 1
ATOM 2987 C C . ARG A 1 384 ? -7.497 -10.176 14.059 1.00 87.81 384 ARG A C 1
ATOM 2989 O O . ARG A 1 384 ? -8.003 -9.063 13.969 1.00 87.81 384 ARG A O 1
ATOM 2996 N N . VAL A 1 385 ? -6.683 -10.527 15.046 1.00 92.38 385 VAL A N 1
ATOM 2997 C CA . VAL A 1 385 ? -6.209 -9.574 16.050 1.00 92.38 385 VAL A CA 1
ATOM 2998 C C . VAL A 1 385 ? -5.026 -8.806 15.470 1.00 92.38 385 VAL A C 1
ATOM 3000 O O . VAL A 1 385 ? -4.044 -9.414 15.040 1.00 92.38 385 VAL A O 1
ATOM 3003 N N . LEU A 1 386 ? -5.105 -7.476 15.458 1.00 94.56 386 LEU A N 1
ATOM 3004 C CA . LEU A 1 386 ? -3.989 -6.625 15.056 1.00 94.56 386 LEU A CA 1
ATOM 3005 C C . LEU A 1 386 ? -2.889 -6.696 16.118 1.00 94.56 386 LEU A C 1
ATOM 3007 O O . LEU A 1 386 ? -3.079 -6.273 17.255 1.00 94.56 386 LEU A O 1
ATOM 3011 N N . THR A 1 387 ? -1.730 -7.236 15.759 1.00 96.56 387 THR A N 1
ATOM 3012 C CA . THR A 1 387 ? -0.561 -7.346 16.646 1.00 96.56 387 THR A CA 1
ATOM 3013 C C . THR A 1 387 ? 0.331 -6.116 16.554 1.00 96.56 387 THR A C 1
ATOM 3015 O O . THR A 1 387 ? 0.384 -5.482 15.503 1.00 96.56 387 THR A O 1
ATOM 3018 N N . ASN A 1 388 ? 1.092 -5.828 17.610 1.00 97.75 388 ASN A N 1
ATOM 3019 C CA . ASN A 1 388 ? 2.003 -4.688 17.662 1.00 97.75 388 ASN A CA 1
ATOM 3020 C C . ASN A 1 388 ? 3.076 -4.782 16.551 1.00 97.75 388 ASN A C 1
ATOM 3022 O O . ASN A 1 388 ? 3.853 -5.750 16.530 1.00 97.75 388 ASN A O 1
ATOM 3026 N N . PRO A 1 389 ? 3.153 -3.805 15.628 1.00 98.06 389 PRO A N 1
ATOM 3027 C CA . PRO A 1 389 ? 4.174 -3.789 14.587 1.00 98.06 389 PRO A CA 1
ATOM 3028 C C . PRO A 1 389 ? 5.607 -3.716 15.123 1.00 98.06 389 PRO A C 1
ATOM 3030 O O . PRO A 1 389 ? 6.498 -4.320 14.529 1.00 98.06 389 PRO A O 1
ATOM 3033 N N . LEU A 1 390 ? 5.844 -3.064 16.270 1.00 98.19 390 LEU A N 1
ATOM 3034 C CA . LEU A 1 390 ? 7.180 -2.980 16.884 1.00 98.19 390 LEU A CA 1
ATOM 3035 C C . LEU A 1 390 ? 7.638 -4.291 17.526 1.00 98.19 390 LEU A C 1
ATOM 3037 O O . LEU A 1 390 ? 8.799 -4.395 17.898 1.00 98.19 390 LEU A O 1
ATOM 3041 N N . GLU A 1 391 ? 6.775 -5.293 17.657 1.00 97.69 391 GLU A N 1
ATOM 3042 C CA . GLU A 1 391 ? 7.176 -6.642 18.084 1.00 97.69 391 GLU A CA 1
ATOM 3043 C C . GLU A 1 391 ? 7.551 -7.533 16.893 1.00 97.69 391 GLU A C 1
ATOM 3045 O O . GLU A 1 391 ? 7.967 -8.673 17.076 1.00 97.69 391 GLU A O 1
ATOM 3050 N N . GLY A 1 392 ? 7.371 -7.036 15.666 1.00 97.19 392 GLY A N 1
ATOM 3051 C CA . GLY A 1 392 ? 7.735 -7.753 14.457 1.00 97.19 392 GLY A CA 1
ATOM 3052 C C . GLY A 1 392 ? 9.202 -7.579 14.064 1.00 97.19 392 GLY A C 1
ATOM 3053 O O . GLY A 1 392 ? 9.919 -6.682 14.522 1.00 97.19 392 GLY A O 1
ATOM 3054 N N . GLU A 1 393 ? 9.630 -8.442 13.151 1.00 96.69 393 GLU A N 1
ATOM 3055 C CA . GLU A 1 393 ? 10.949 -8.425 12.534 1.00 96.69 393 GLU A CA 1
ATOM 3056 C C . GLU A 1 393 ? 11.050 -7.327 11.468 1.00 96.69 393 GLU A C 1
ATOM 3058 O O . GLU A 1 393 ? 10.193 -7.212 10.582 1.00 96.69 393 GLU A O 1
ATOM 3063 N N . PHE A 1 394 ? 12.143 -6.565 11.509 1.00 95.31 394 PHE A N 1
ATOM 3064 C CA . PHE A 1 394 ? 12.501 -5.566 10.505 1.00 95.31 394 PHE A CA 1
ATOM 3065 C C . PHE A 1 394 ? 13.791 -5.992 9.801 1.00 95.31 394 PHE A C 1
ATOM 3067 O O . PHE A 1 394 ? 14.748 -6.394 10.454 1.00 95.31 394 PHE A O 1
ATOM 3074 N N . SER A 1 395 ? 13.840 -5.885 8.467 1.00 91.00 395 SER A N 1
ATOM 3075 C CA . SER A 1 395 ? 15.098 -6.112 7.729 1.00 91.00 395 SER A CA 1
ATOM 3076 C C . SER A 1 395 ? 16.142 -5.040 8.034 1.00 91.00 395 SER A C 1
ATOM 3078 O O . SER A 1 395 ? 17.336 -5.309 7.957 1.00 91.00 395 SER A O 1
ATOM 3080 N N . VAL A 1 396 ? 15.698 -3.821 8.351 1.00 92.75 396 VAL A N 1
ATOM 3081 C CA . VAL A 1 396 ? 16.562 -2.708 8.737 1.00 92.75 396 VAL A CA 1
ATOM 3082 C C . VAL A 1 396 ? 16.065 -2.165 10.063 1.00 92.75 396 VAL A C 1
ATOM 3084 O O . VAL A 1 396 ? 14.984 -1.599 10.132 1.00 92.75 396 VAL A O 1
ATOM 3087 N N . GLU A 1 397 ? 16.853 -2.305 11.123 1.00 95.25 397 GLU A N 1
ATOM 3088 C CA . GLU A 1 397 ? 16.414 -1.930 12.473 1.00 95.25 397 GLU A CA 1
ATOM 3089 C C . GLU A 1 397 ? 16.078 -0.431 12.607 1.00 95.25 397 GLU A C 1
ATOM 3091 O O . GLU A 1 397 ? 15.153 -0.056 13.324 1.00 95.25 397 GLU A O 1
ATOM 3096 N N . ALA A 1 398 ? 16.763 0.437 11.853 1.00 95.25 398 ALA A N 1
ATOM 3097 C CA . ALA A 1 398 ? 16.476 1.874 11.820 1.00 95.25 398 ALA A CA 1
ATOM 3098 C C . ALA A 1 398 ? 15.040 2.200 11.359 1.00 95.25 398 ALA A C 1
ATOM 3100 O O . ALA A 1 398 ? 14.476 3.219 11.763 1.00 95.25 398 ALA A O 1
ATOM 3101 N N . ASP A 1 399 ? 14.423 1.318 10.566 1.00 95.44 399 ASP A N 1
ATOM 3102 C CA . ASP A 1 399 ? 13.049 1.475 10.091 1.00 95.44 399 ASP A CA 1
ATOM 3103 C C . ASP A 1 399 ? 12.027 1.431 11.241 1.00 95.44 399 ASP A C 1
ATOM 3105 O O . ASP A 1 399 ? 10.931 1.979 11.104 1.00 95.44 399 ASP A O 1
ATOM 3109 N N . ARG A 1 400 ? 12.386 0.852 12.398 1.00 96.94 400 ARG A N 1
ATOM 3110 C CA . ARG A 1 400 ? 11.515 0.764 13.579 1.00 96.94 400 ARG A CA 1
ATOM 3111 C C . ARG A 1 400 ? 11.051 2.139 14.065 1.00 96.94 400 ARG A C 1
ATOM 3113 O O . ARG A 1 400 ? 9.907 2.284 14.484 1.00 96.94 400 ARG A O 1
ATOM 3120 N N . GLN A 1 401 ? 11.898 3.166 13.959 1.00 96.12 401 GLN A N 1
ATOM 3121 C CA . GLN A 1 401 ? 11.526 4.538 14.334 1.00 96.12 401 GLN A CA 1
ATOM 3122 C C . GLN A 1 401 ? 10.471 5.132 13.391 1.00 96.12 401 GLN A C 1
ATOM 3124 O O . GLN A 1 401 ? 9.571 5.847 13.831 1.00 96.12 401 GLN A O 1
ATOM 3129 N N . THR A 1 402 ? 10.569 4.842 12.092 1.00 95.31 402 THR A N 1
ATOM 3130 C CA . THR A 1 402 ? 9.557 5.249 11.107 1.00 95.31 402 THR A CA 1
ATOM 3131 C C . THR A 1 402 ? 8.257 4.490 11.348 1.00 95.31 402 THR A C 1
ATOM 3133 O O . THR A 1 402 ? 7.193 5.104 11.382 1.00 95.31 402 THR A O 1
ATOM 3136 N N . ALA A 1 403 ? 8.339 3.181 11.601 1.00 97.25 403 ALA A N 1
ATOM 3137 C CA . ALA A 1 403 ? 7.183 2.357 11.934 1.00 97.25 403 ALA A CA 1
ATOM 3138 C C . ALA A 1 403 ? 6.447 2.870 13.178 1.00 97.25 403 ALA A C 1
ATOM 3140 O O . ALA A 1 403 ? 5.229 2.995 13.146 1.00 97.25 403 ALA A O 1
ATOM 3141 N N . GLN A 1 404 ? 7.174 3.253 14.232 1.00 97.56 404 GLN A N 1
ATOM 3142 C CA . GLN A 1 404 ? 6.588 3.837 15.439 1.00 97.56 404 GLN A CA 1
ATOM 3143 C C . GLN A 1 404 ? 5.773 5.102 15.133 1.00 97.56 404 GLN A C 1
ATOM 3145 O O . GLN A 1 404 ? 4.630 5.214 15.566 1.00 97.56 404 GLN A O 1
ATOM 3150 N N . LYS A 1 405 ? 6.310 6.029 14.332 1.00 96.12 405 LYS A N 1
ATOM 3151 C CA . LYS A 1 405 ? 5.577 7.247 13.939 1.00 96.12 405 LYS A CA 1
ATOM 3152 C C . LYS A 1 405 ? 4.315 6.924 13.139 1.00 96.12 405 LYS A C 1
ATOM 3154 O O . LYS A 1 405 ? 3.270 7.522 13.367 1.00 96.12 405 LYS A O 1
ATOM 3159 N N . LEU A 1 406 ? 4.400 5.963 12.221 1.00 96.44 406 LEU A N 1
ATOM 3160 C CA . LEU A 1 406 ? 3.251 5.523 11.428 1.00 96.44 406 LEU A CA 1
ATOM 3161 C C . LEU A 1 406 ? 2.191 4.817 12.287 1.00 96.44 406 LEU A C 1
ATOM 3163 O O . LEU A 1 406 ? 1.001 4.985 12.030 1.00 96.44 406 LEU A O 1
ATOM 3167 N N . MET A 1 407 ? 2.597 4.088 13.331 1.00 96.88 407 MET A N 1
ATOM 3168 C CA . MET A 1 407 ? 1.673 3.532 14.324 1.00 96.88 407 MET A CA 1
ATOM 3169 C C . MET A 1 407 ? 0.947 4.624 15.097 1.00 96.88 407 MET A C 1
ATOM 3171 O O . MET A 1 407 ? -0.271 4.557 15.204 1.00 96.88 407 MET A O 1
ATOM 3175 N N . GLU A 1 408 ? 1.660 5.644 15.582 1.00 95.75 408 GLU A N 1
ATOM 3176 C CA . GLU A 1 408 ? 1.035 6.790 16.254 1.00 95.75 408 GLU A CA 1
ATOM 3177 C C . GLU A 1 408 ? 0.026 7.489 15.329 1.00 95.75 408 GLU A C 1
ATOM 3179 O O . GLU A 1 408 ? -1.030 7.942 15.770 1.00 95.75 408 GLU A O 1
ATOM 3184 N N . THR A 1 409 ? 0.326 7.573 14.029 1.00 93.12 409 THR A N 1
ATOM 3185 C CA . THR A 1 409 ? -0.616 8.078 13.024 1.00 93.12 409 THR A CA 1
ATOM 3186 C C . THR A 1 409 ? -1.832 7.161 12.879 1.00 93.12 409 THR A C 1
ATOM 3188 O O . THR A 1 409 ? -2.955 7.660 12.880 1.00 93.12 409 THR A O 1
ATOM 3191 N N . ALA A 1 410 ? -1.654 5.838 12.814 1.00 94.19 410 ALA A N 1
ATOM 3192 C CA . ALA A 1 410 ? -2.766 4.887 12.766 1.00 94.19 410 ALA A CA 1
ATOM 3193 C C . ALA A 1 410 ? -3.659 4.982 14.015 1.00 94.19 410 ALA A C 1
ATOM 3195 O O . ALA A 1 410 ? -4.878 5.042 13.893 1.00 94.19 410 ALA A O 1
ATOM 3196 N N . GLU A 1 411 ? -3.069 5.075 15.207 1.00 93.69 411 GLU A N 1
ATOM 3197 C CA . GLU A 1 411 ? -3.791 5.254 16.471 1.00 93.69 411 GLU A CA 1
ATOM 3198 C C . GLU A 1 411 ? -4.601 6.555 16.489 1.00 93.69 411 GLU A C 1
ATOM 3200 O O . GLU A 1 411 ? -5.771 6.542 16.868 1.00 93.69 411 GLU A O 1
ATOM 3205 N N . LYS A 1 412 ? -4.014 7.669 16.027 1.00 91.06 412 LYS A N 1
ATOM 3206 C CA . LYS A 1 412 ? -4.705 8.966 15.919 1.00 91.06 412 LYS A CA 1
ATOM 3207 C C . LYS A 1 412 ? -5.845 8.952 14.907 1.00 91.06 412 LYS A C 1
ATOM 3209 O O . LYS A 1 412 ? -6.788 9.711 15.071 1.00 91.06 412 LYS A O 1
ATOM 3214 N N . LEU A 1 413 ? -5.739 8.162 13.839 1.00 88.81 413 LEU A N 1
ATOM 3215 C CA . LEU A 1 413 ? -6.767 8.065 12.797 1.00 88.81 413 LEU A CA 1
ATOM 3216 C C . LEU A 1 413 ? -7.832 7.011 13.118 1.00 88.81 413 LEU A C 1
ATOM 3218 O O . LEU A 1 413 ? -8.925 7.044 12.547 1.00 88.81 413 LEU A O 1
ATOM 3222 N N . TRP A 1 414 ? -7.545 6.100 14.048 1.00 89.56 414 TRP A N 1
ATOM 3223 C CA . TRP A 1 414 ? -8.499 5.099 14.498 1.00 89.56 414 TRP A CA 1
ATOM 3224 C C . TRP A 1 414 ? -9.766 5.752 15.048 1.00 89.56 414 TRP A C 1
ATOM 3226 O O . TRP A 1 414 ? -9.725 6.790 15.707 1.00 89.56 414 TRP A O 1
ATOM 3236 N N . GLY A 1 415 ? -10.922 5.165 14.747 1.00 77.44 415 GLY A N 1
ATOM 3237 C CA . GLY A 1 415 ? -12.221 5.687 15.178 1.00 77.44 415 GLY A CA 1
ATOM 3238 C C . GLY A 1 415 ? -12.674 6.981 14.480 1.00 77.44 415 GLY A C 1
ATOM 3239 O O . GLY A 1 415 ? -13.876 7.231 14.421 1.00 77.44 415 GLY A O 1
ATOM 3240 N N . HIS A 1 416 ? -11.775 7.775 13.880 1.00 79.19 416 HIS A N 1
ATOM 3241 C CA . HIS A 1 416 ? -12.157 8.961 13.099 1.00 79.19 416 HIS A CA 1
ATOM 3242 C C . HIS A 1 416 ? -12.870 8.588 11.795 1.00 79.19 416 HIS A C 1
ATOM 3244 O O . HIS A 1 416 ? -13.829 9.256 11.403 1.00 79.19 416 HIS A O 1
ATOM 3250 N N . ASN A 1 417 ? -12.413 7.515 11.145 1.00 70.19 417 ASN A N 1
ATOM 3251 C CA . ASN A 1 417 ? -12.881 7.110 9.813 1.00 70.19 417 ASN A CA 1
ATOM 3252 C C . ASN A 1 417 ? -13.908 5.977 9.848 1.00 70.19 417 ASN A C 1
ATOM 3254 O O . ASN A 1 417 ? -14.572 5.704 8.848 1.00 70.19 417 ASN A O 1
ATOM 3258 N N . TRP A 1 418 ? -14.065 5.333 11.004 1.00 70.12 418 TRP A N 1
ATOM 3259 C CA . TRP A 1 418 ? -15.058 4.291 11.200 1.00 70.12 418 TRP A CA 1
ATOM 3260 C C . TRP A 1 418 ? -16.431 4.953 11.155 1.00 70.12 418 TRP A C 1
ATOM 3262 O O . TRP A 1 418 ? -16.786 5.768 12.009 1.00 70.12 418 TRP A O 1
ATOM 3272 N N . LEU A 1 419 ? -17.195 4.660 10.101 1.00 56.94 419 LEU A N 1
ATOM 3273 C CA . LEU A 1 419 ? -18.536 5.203 9.932 1.00 56.94 419 LEU A CA 1
ATOM 3274 C C . LEU A 1 419 ? -19.382 4.769 11.134 1.00 56.94 419 LEU A C 1
ATOM 3276 O O . LEU A 1 419 ? -19.885 3.647 11.159 1.00 56.94 419 LEU A O 1
ATOM 3280 N N . LYS A 1 420 ? -19.609 5.692 12.082 1.00 52.41 420 LYS A N 1
ATOM 3281 C CA . LYS A 1 420 ? -20.498 5.517 13.251 1.00 52.41 420 LYS A CA 1
ATOM 3282 C C . LYS A 1 420 ? -21.875 4.932 12.910 1.00 52.41 420 LYS A C 1
ATOM 3284 O O . LYS A 1 420 ? -22.588 4.477 13.789 1.00 52.41 420 LYS A O 1
ATOM 3289 N N . LYS A 1 421 ? -22.287 4.993 11.640 1.00 49.00 421 LYS A N 1
ATOM 3290 C CA . LYS A 1 421 ? -23.604 4.555 11.173 1.00 49.00 421 LYS A CA 1
ATOM 3291 C C . LYS A 1 421 ? -23.692 3.079 10.770 1.00 49.00 421 LYS A C 1
ATOM 3293 O O . LYS A 1 421 ? -24.811 2.591 10.674 1.00 49.00 421 LYS A O 1
ATOM 3298 N N . ASN A 1 422 ? -22.575 2.383 10.529 1.00 49.78 422 ASN A N 1
ATOM 3299 C CA . ASN A 1 422 ? -22.612 1.041 9.920 1.00 49.78 422 ASN A CA 1
ATOM 3300 C C . ASN A 1 422 ? -22.157 -0.099 10.836 1.00 49.78 422 ASN A C 1
ATOM 3302 O O . ASN A 1 422 ? -22.449 -1.255 10.536 1.00 49.78 422 ASN A O 1
ATOM 3306 N N . PHE A 1 423 ? -21.477 0.198 11.941 1.00 57.19 423 PHE A N 1
ATOM 3307 C CA . PHE A 1 423 ? -21.133 -0.814 12.930 1.00 57.19 423 PHE A CA 1
ATOM 3308 C C . PHE A 1 423 ? -21.989 -0.618 14.169 1.00 57.19 423 PHE A C 1
ATOM 3310 O O . PHE A 1 423 ? -22.040 0.464 14.744 1.00 57.19 423 PHE A O 1
ATOM 3317 N N . ASP A 1 424 ? -22.677 -1.687 14.551 1.00 60.09 424 ASP A N 1
ATOM 3318 C CA . ASP A 1 424 ? -23.313 -1.808 15.851 1.00 60.09 424 ASP A CA 1
ATOM 3319 C C . ASP A 1 424 ? -22.223 -1.628 16.918 1.00 60.09 424 ASP A C 1
ATOM 3321 O O . ASP A 1 424 ? -21.385 -2.515 17.101 1.00 60.09 424 ASP A O 1
ATOM 3325 N N . GLU A 1 425 ? -22.188 -0.457 17.566 1.00 57.16 425 GLU A N 1
ATOM 3326 C CA . GLU A 1 425 ? -21.179 -0.081 18.572 1.00 57.16 425 GLU A CA 1
ATOM 3327 C C . GLU A 1 425 ? -21.068 -1.135 19.689 1.00 57.16 425 GLU A C 1
ATOM 3329 O O . GLU A 1 425 ? -20.018 -1.280 20.312 1.00 57.16 425 GLU A O 1
ATOM 3334 N N . THR A 1 426 ? -22.115 -1.943 19.895 1.00 56.78 426 THR A N 1
ATOM 3335 C CA . THR A 1 426 ? -22.119 -3.035 20.875 1.00 56.78 426 THR A CA 1
ATOM 3336 C C . THR A 1 426 ? -21.256 -4.235 20.471 1.00 56.78 426 THR A C 1
ATOM 3338 O O . THR A 1 426 ? -20.855 -5.012 21.337 1.00 56.78 426 THR A O 1
ATOM 3341 N N . LYS A 1 427 ? -20.930 -4.397 19.181 1.00 58.12 427 LYS A N 1
ATOM 3342 C CA . LYS A 1 4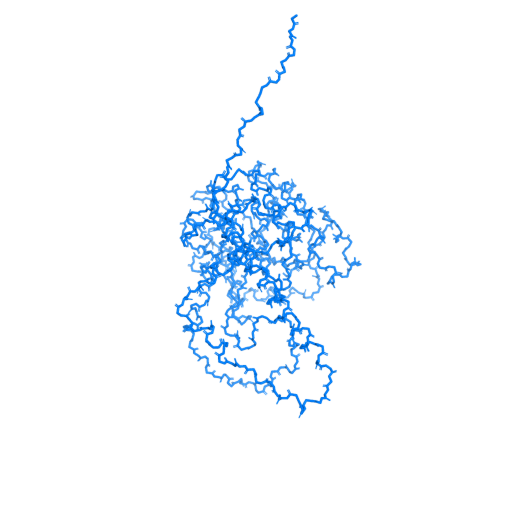27 ? -20.195 -5.563 18.656 1.00 58.12 427 LYS A CA 1
ATOM 3343 C C . LYS A 1 427 ? -18.683 -5.373 18.574 1.00 58.12 427 LYS A C 1
ATOM 3345 O O . LYS A 1 427 ? -17.968 -6.363 18.439 1.00 58.12 427 LYS A O 1
ATOM 3350 N N . LEU A 1 428 ? -18.191 -4.139 18.664 1.00 62.53 428 LEU A N 1
ATOM 3351 C CA . LEU A 1 428 ? -16.764 -3.819 18.616 1.00 62.53 428 LEU A CA 1
ATOM 3352 C C . LEU A 1 428 ? -16.412 -2.887 19.775 1.00 62.53 428 LEU A C 1
ATOM 3354 O O . LEU A 1 428 ? -16.323 -1.670 19.608 1.00 62.53 428 LEU A O 1
ATOM 3358 N N . GLN A 1 429 ? -16.153 -3.468 20.950 1.00 59.06 429 GLN A N 1
ATOM 3359 C CA . GLN A 1 429 ? -15.559 -2.739 22.081 1.00 59.06 429 GLN A CA 1
ATOM 3360 C C . GLN A 1 429 ? -14.221 -2.060 21.702 1.00 59.06 429 GLN A C 1
ATOM 3362 O O . GLN A 1 429 ? -13.841 -1.075 22.326 1.00 59.06 429 GLN A O 1
ATOM 3367 N N . SER A 1 430 ? -13.551 -2.524 20.639 1.00 65.31 430 SER A N 1
ATOM 3368 C CA . SER A 1 430 ? -12.317 -1.965 20.064 1.00 65.31 430 SER A CA 1
ATOM 3369 C C . SER A 1 430 ? -12.515 -0.752 19.134 1.00 65.31 430 SER A C 1
ATOM 3371 O O . SER A 1 430 ? -11.549 -0.239 18.571 1.00 65.31 430 SER A O 1
ATOM 3373 N N . SER A 1 431 ? -13.744 -0.268 18.933 1.00 71.88 431 SER A N 1
ATOM 3374 C CA . SER A 1 431 ? -14.023 0.835 17.992 1.00 71.88 431 SER A CA 1
ATOM 3375 C C . SER A 1 431 ? -13.535 2.211 18.468 1.00 71.88 431 SER A C 1
ATOM 3377 O O . SER A 1 431 ? -13.300 3.094 17.644 1.00 71.88 431 SER A O 1
ATOM 3379 N N . SER A 1 432 ? -13.351 2.408 19.777 1.00 78.50 432 SER A N 1
ATOM 3380 C CA . SER A 1 432 ? -12.977 3.705 20.359 1.00 78.50 432 SER A CA 1
ATOM 3381 C C . SER A 1 432 ? -11.473 3.987 20.352 1.00 78.50 432 SER A C 1
ATOM 3383 O O . SER A 1 432 ? -11.073 5.149 20.358 1.00 78.50 432 SER A O 1
ATOM 3385 N N . SER A 1 433 ? -10.636 2.948 20.331 1.00 89.44 433 SER A N 1
ATOM 3386 C CA . SER A 1 433 ? -9.177 3.074 20.331 1.00 89.44 433 SER A CA 1
ATOM 3387 C C . SER A 1 433 ? -8.526 1.836 19.727 1.00 89.44 433 SER A C 1
ATOM 3389 O O . SER A 1 433 ? -8.922 0.720 20.065 1.00 89.44 433 SER A O 1
ATOM 3391 N N . LEU A 1 434 ? -7.484 2.032 18.920 1.00 91.69 434 LEU A N 1
ATOM 3392 C CA . LEU A 1 434 ? -6.634 0.947 18.446 1.00 91.69 434 LEU A CA 1
ATOM 3393 C C . LEU A 1 434 ? -5.798 0.418 19.615 1.00 91.69 434 LEU A C 1
ATOM 3395 O O . LEU A 1 434 ? -4.966 1.131 20.166 1.00 91.69 434 LEU A O 1
ATOM 3399 N N . GLN A 1 435 ? -6.025 -0.837 19.988 1.00 93.56 435 GLN A N 1
ATOM 3400 C CA . GLN A 1 435 ? -5.249 -1.551 21.002 1.00 93.56 435 GLN A CA 1
ATOM 3401 C C . GLN A 1 435 ? -4.652 -2.811 20.388 1.00 93.56 435 GLN A C 1
ATOM 3403 O O . GLN A 1 435 ? -5.365 -3.781 20.102 1.00 93.56 435 GLN A O 1
ATOM 3408 N N . TYR A 1 436 ? -3.342 -2.793 20.161 1.00 94.88 436 TYR A N 1
ATOM 3409 C CA . TYR A 1 436 ? -2.625 -3.947 19.632 1.00 94.88 436 TYR A CA 1
ATOM 3410 C C . TYR A 1 436 ? -2.726 -5.143 20.589 1.00 94.88 436 TYR A C 1
ATOM 3412 O O . TYR A 1 436 ? -2.653 -4.992 21.806 1.00 94.88 436 TYR A O 1
ATOM 3420 N N . GLY A 1 437 ? -2.931 -6.339 20.037 1.00 94.38 437 GLY A N 1
ATOM 3421 C CA . GLY A 1 437 ? -3.176 -7.570 20.793 1.00 94.38 437 GLY A CA 1
ATOM 3422 C C . GLY A 1 437 ? -4.623 -7.755 21.265 1.00 94.38 437 GLY A C 1
ATOM 3423 O O . GLY A 1 437 ? -4.942 -8.814 21.796 1.00 94.38 437 GLY A O 1
ATOM 3424 N N . GLN A 1 438 ? -5.504 -6.770 21.051 1.00 92.12 438 GLN A N 1
ATOM 3425 C CA . GLN A 1 438 ? -6.923 -6.845 21.435 1.00 92.12 438 GLN A CA 1
ATOM 3426 C C . GLN A 1 438 ? -7.882 -6.480 20.299 1.00 92.12 438 GLN A C 1
ATOM 3428 O O . GLN A 1 438 ? -8.994 -6.993 20.229 1.00 92.12 438 GLN A O 1
ATOM 3433 N N . THR A 1 439 ? -7.468 -5.583 19.406 1.00 90.31 439 THR A N 1
ATOM 3434 C CA . THR A 1 439 ? -8.324 -5.080 18.329 1.00 90.31 439 THR A CA 1
ATOM 3435 C C . THR A 1 439 ? -8.526 -6.146 17.266 1.00 90.31 439 THR A C 1
ATOM 3437 O O . THR A 1 439 ? -7.578 -6.532 16.583 1.00 90.31 439 THR A O 1
ATOM 3440 N N . GLU A 1 440 ? -9.769 -6.591 17.111 1.00 89.69 440 GLU A N 1
ATOM 3441 C CA . GLU A 1 440 ? -10.176 -7.536 16.075 1.00 89.69 440 GLU A CA 1
ATOM 3442 C C . GLU A 1 440 ? -10.634 -6.803 14.810 1.00 89.69 440 GLU A C 1
ATOM 3444 O O . GLU A 1 440 ? -11.409 -5.846 14.873 1.00 89.69 440 GLU A O 1
ATOM 3449 N N . VAL A 1 441 ? -10.193 -7.292 13.654 1.00 86.94 441 VAL A N 1
ATOM 3450 C CA . VAL A 1 441 ? -10.660 -6.869 12.330 1.00 86.94 441 VAL A CA 1
ATOM 3451 C C . VAL A 1 441 ? -11.173 -8.072 11.550 1.00 86.94 441 VAL A C 1
ATOM 3453 O O . VAL A 1 441 ? -10.770 -9.209 11.801 1.00 86.94 441 VAL A O 1
ATOM 3456 N N . PHE A 1 442 ? -12.090 -7.836 10.616 1.00 83.00 442 PHE A N 1
ATOM 3457 C CA . PHE A 1 442 ? -12.671 -8.895 9.798 1.00 83.00 442 PHE A CA 1
ATOM 3458 C C . PHE A 1 442 ? -11.806 -9.158 8.565 1.00 83.00 442 PHE A C 1
ATOM 3460 O O . PHE A 1 442 ? -11.433 -8.231 7.845 1.00 83.00 442 PHE A O 1
ATOM 3467 N N . LEU A 1 443 ? -11.504 -10.431 8.321 1.00 80.75 443 LEU A N 1
ATOM 3468 C CA . LEU A 1 443 ? -10.983 -10.900 7.043 1.00 80.75 443 LEU A CA 1
ATOM 3469 C C . LEU A 1 443 ? -12.160 -11.194 6.108 1.00 80.75 443 LEU A C 1
ATOM 3471 O O . LEU A 1 443 ? -13.204 -11.670 6.567 1.00 80.75 443 LEU A O 1
ATOM 3475 N N . VAL A 1 444 ? -11.984 -10.879 4.824 1.00 75.12 444 VAL A N 1
ATOM 3476 C CA . VAL A 1 444 ? -12.981 -11.107 3.765 1.00 75.12 444 VAL A CA 1
ATOM 3477 C C . VAL A 1 444 ? -12.503 -12.191 2.822 1.00 75.12 444 VAL A C 1
ATOM 3479 O O . VAL A 1 444 ? -11.300 -12.157 2.462 1.00 75.12 444 VAL A O 1
#

Organism: NCBI:txid94617

Foldseek 3Di:
DDDDDDDDDDDDDDDPDDPVVVVVVVVVVVVVVVVVVVVVVVVVVVVVVVVPPPDDDPDPPPPDDPPVVVVVVVVPDPPPPDPVNVVLVVVVPDDDDDDDDDPVVQFDSDDDQDPLLPCQAPLVQDLVQLLVLLLVCCVPLLLAPDQAADPSHDPLVNLQVSCSRSRFRGQWWAWLVLLVVVLAADAQVVVRIDGPVRVVVVQVVVLVPPDPDDPDPPPDPPDDPDDPPPPRHPPDPPVVLPRQAEAEEEEQAAFDQCPDVVGGRADPSSQVSVQSSVVQVCCCPVVRRHIYIYDDLRRGDDPVPVSSVLSCLLSNLSSRQNAYEYADDPCSVQALRSLLSQLSNQLRDLAHEYAYHYGDDPPDPPVVVVVVVVPPDPDPFPKDARAHSLNHDDPDPVCSVSSVSSNVSSFVSQLVHHPPPPDPCVVFPCRVTDDHPPGIHTYD

Secondary structure (DSSP, 8-state):
--------------PPPPHHHHHHHHHHHHHHHHHHHHHHHHHHHHHHHHTTSS----SS-TTS---HHHHHHHS--S----HHHHHHHHHTT-----SS--GGGS--TT-PPPTTS-S-TTTT--HHHHHHHHHHHHHTTTS----TT-TT---HHHHHHHHHHTTPPPPEEEEHHHHHHHSSPPPGGGT-SEEHHHHHHHHHHHHTTSPPPP----SS-PPP-S---TTS-TTS-TT-TTSPEEEEEEEE---SBTTSSS-BSS-TT-HHHHHHHHHHHHHHHHTTSEEEEEE-HHHHS-GGGHHHHHHTHHHHHHH-TTEEEEE--TTGGGBHHHHHHHHHHHHH-SS--EEEEPPPPTT--HHHHHHHHHSS-TTS--EEE---GGGSB-SSTTHHHHHHHHHHHHHHHTTTSS-TTTS-TTT-GGGSS--TTT-EEEB-

Sequence (444 aa):
MGGSASVVVERELLKPVDGSDLNAAADAVAEVKRMRKLLHEMRAVEEHSVANIDDCKAEKLCGKRFNEKKFYEFTNTEDKISWVDLSTKVAAKLVPGNGKVPLGTYMNPQMPLDDEGTNWGNTNVPPTKLQQQVDVLLQGRWAAPRLIGTRDEIDPVHRDLLLRQIGCPPFRAVSWRTLEKLGRFPNFDEGESKTLPQIMVEMGERECTAPPHPPSATPFGRPPPAKVPQGFWPFFDAQCADVPRLQLYMVSHRWLRSGADPAHPDDEAGSKARMLAEFGKALAADVLGLEAYFWIDYSCLNWTDRTRGMIALPLYISMCTAGLIALNHAEYASRGWCRLEEAVYCALAPTPQIKNLPPIPPEAPTSAREKEQGETSATVANKRVLTNPLEGEFSVEADRQTAQKLMETAEKLWGHNWLKKNFDETKLQSSSSLQYGQTEVFLV

Radius of gyration: 26.97 Å; chains: 1; bounding box: 83×82×64 Å

pLDDT: mean 71.57, std 23.14, range [29.14, 98.31]